Protein AF-0000000075578076 (afdb_homodimer)

Sequence (472 aa):
MSFITENDVKMCVFGDSIGKGVIQQNESGRYGLVKIDLPDLVGQTNIILDNFSKMGSTVAKGLAIVKRHANKIASYDNVFLEFGGNDCNYAWDEIAESPQVEHIPKTPAVIFEKIYTQIIEEIKTNGGKPIMLSLPPLVPERYFEWFSQNLNKENLLKWLGSVNAIYRWQEMYNLQVVLLAKKLSTPLIDIRSEFLKKRRYEDYIGEDGIHPNRLGYELIYQTITQVMMKQTLINFMSFITENDVKMCVFGDSIGKGVIQQNESGRYGLVKIDLPDLVGQTNIILDNFSKMGSTVAKGLAIVKRHANKIASYDNVFLEFGGNDCNYAWDEIAESPQVEHIPKTPAVIFEKIYTQIIEEIKTNGGKPIMLSLPPLVPERYFEWFSQNLNKENLLKWLGSVNAIYRWQEMYNLQVVLLAKKLSTPLIDIRSEFLKKRRYEDYIGEDGIHPNRLGYELIYQTITQVMMKQTLINF

Solvent-accessible surface area (backbone atoms only — not comparable to full-atom values): 25104 Å² total; per-residue (Å²): 131,82,73,80,76,80,71,65,47,33,31,33,33,44,21,12,34,68,61,54,28,38,24,61,37,81,90,74,72,42,78,46,67,64,88,72,64,57,37,71,73,59,71,42,87,48,69,44,74,49,76,68,28,35,76,74,28,28,46,70,58,45,36,54,52,50,60,73,43,38,90,53,36,48,73,26,71,34,34,35,37,36,65,43,79,47,18,57,35,62,62,59,69,57,34,28,73,41,40,87,55,92,80,66,40,72,36,47,69,72,56,42,54,51,43,46,50,50,39,53,48,52,39,45,74,42,59,24,44,62,32,38,40,44,51,71,75,57,37,32,67,40,27,50,58,54,75,36,72,90,48,49,55,67,32,39,40,64,55,42,70,39,61,60,44,56,41,46,45,48,47,40,49,33,50,50,50,53,51,47,26,42,74,68,71,38,53,68,48,71,44,28,52,64,44,53,70,37,83,61,42,64,78,26,37,25,80,55,12,64,40,38,25,74,63,27,48,51,51,45,52,51,48,51,43,55,52,51,51,50,48,59,57,57,79,96,131,82,73,79,76,82,72,63,46,33,32,33,35,45,21,11,35,68,61,56,28,39,23,62,36,81,90,75,71,42,76,47,69,64,86,71,64,57,38,70,72,58,71,44,85,50,70,45,74,50,76,68,26,35,75,74,26,29,47,68,56,45,36,54,53,49,61,74,44,40,89,53,36,49,75,28,72,33,34,37,37,34,66,41,80,48,19,58,33,62,62,60,70,58,34,29,73,42,39,88,54,91,80,66,39,73,35,47,67,72,57,42,53,53,42,45,50,48,38,54,48,54,38,45,73,40,57,24,42,61,32,37,40,42,52,71,74,55,37,34,66,41,27,51,56,54,76,34,74,91,49,49,56,67,33,39,41,65,56,41,70,39,62,61,45,55,40,45,45,48,48,41,49,32,49,49,50,54,51,46,26,43,74,67,70,37,54,69,48,71,42,27,54,63,43,53,70,38,84,60,42,66,78,26,37,26,79,55,12,64,39,37,24,73,64,27,48,51,51,45,51,50,49,51,42,56,53,51,50,50,48,59,55,57,78,95

Nearest PDB structures (foldseek):
  1yzf-assembly1_A  TM=7.815E-01  e=9.977E-11  Enterococcus faecalis V583
  8uoo-assembly1_A-2  TM=4.676E-01  e=6.495E-03  Rhodospirillum rubrum ATCC 11170
  8up7-assembly1_A-2  TM=4.559E-01  e=9.712E-03  Rhodospirillum rubrum ATCC 11170
  4qp0-assembly1_A  TM=3.393E-01  e=4.840E-01  Rhizomucor miehei
  5axh-assembly1_A  TM=3.275E-01  e=1.214E+00  Thermoanaerobacter pseudethanolicus ATCC 33223

pLDDT: mean 90.47, std 15.1, range [23.14, 98.94]

Secondary structure (DSSP, 8-state):
--------EEEEEEESHHHHTEEE-TTT--EEE----HHHHHT-S-EEEEE---TT--HHHHHHHHHHTGGGGGG-SEEEEE--TTTT---HHHHHH-TTS----SS-HHHHHHHHHHHHHHHHHTT--EEEEPPPP--HHHHHHHHTTTS-HHHHHHHHSSTHHHHHHHHHHHHHHHHHHHHTT--EE--HHHHHTSTTGGGGB-TTSSSB-HHHHHHHHHHHHHHHHHHHHH--/--------EEEEEEESHHHHTEEE-TTT--EEE----HHHHHT-S-EEEEE---TT--HHHHHHHHHHTGGGGGG-SEEEEE--TTTT---HHHHHH-TTS----SS-HHHHHHHHHHHHHHHHHTT--EEEEPPPP--HHHHHHHHTTTS-HHHHHHHHSSTHHHHHHHHHHHHHHHHHHHHTT--EE--HHHHHTSTTGGGGB-TTSSSB-HHHHHHHHHHHHHHHHHHHHH--

Organism: Acetobacterium woodii (strain ATCC 29683 / DSM 1030 / JCM 2381 / KCTC 1655 / WB1) (NCBI:txid931626)

Structure (mmCIF, N/CA/C/O backbone):
data_AF-0000000075578076-model_v1
#
loop_
_entity.id
_entity.type
_entity.pdbx_description
1 polymer 'SGNH hydrolase-type esterase domain-containing protein'
#
loop_
_atom_site.group_PDB
_atom_site.id
_atom_site.type_symbol
_atom_site.label_atom_id
_atom_site.label_alt_id
_atom_site.label_comp_id
_atom_site.label_asym_id
_atom_site.label_entity_id
_atom_site.label_seq_id
_atom_site.pdbx_PDB_ins_code
_atom_site.Cartn_x
_atom_site.Cartn_y
_atom_site.Cartn_z
_atom_site.occupancy
_atom_site.B_iso_or_equiv
_atom_site.auth_seq_id
_atom_site.auth_comp_id
_atom_site.auth_asym_id
_atom_site.auth_atom_id
_atom_site.pdbx_PDB_model_num
ATOM 1 N N . MET A 1 1 ? -38.812 29.375 -16.109 1 23.14 1 MET A N 1
ATOM 2 C CA . MET A 1 1 ? -37.625 28.625 -16.469 1 23.14 1 MET A CA 1
ATOM 3 C C . MET A 1 1 ? -36.656 28.516 -15.273 1 23.14 1 MET A C 1
ATOM 5 O O . MET A 1 1 ? -36.094 29.5 -14.844 1 23.14 1 MET A O 1
ATOM 9 N N . SER A 1 2 ? -37.031 27.844 -14.273 1 28.66 2 SER A N 1
ATOM 10 C CA . SER A 1 2 ? -36.531 27.859 -12.898 1 28.66 2 SER A CA 1
ATOM 11 C C . SER A 1 2 ? -35.031 27.562 -12.852 1 28.66 2 SER A C 1
ATOM 13 O O . SER A 1 2 ? -34.562 26.594 -13.445 1 28.66 2 SER A O 1
ATOM 15 N N . PHE A 1 3 ? -34.125 28.609 -12.812 1 30.05 3 PHE A N 1
ATOM 16 C CA . PHE A 1 3 ? -32.688 28.609 -12.688 1 30.05 3 PHE A CA 1
ATOM 17 C C . PHE A 1 3 ? -32.219 27.484 -11.766 1 30.05 3 PHE A C 1
ATOM 19 O O . PHE A 1 3 ? -32.875 27.188 -10.75 1 30.05 3 PHE A O 1
ATOM 26 N N . ILE A 1 4 ? -31.703 26.391 -12.289 1 35.66 4 ILE A N 1
ATOM 27 C CA . ILE A 1 4 ? -30.969 25.375 -11.531 1 35.66 4 ILE A CA 1
ATOM 28 C C . ILE A 1 4 ? -30.188 26.047 -10.398 1 35.66 4 ILE A C 1
ATOM 30 O O . ILE A 1 4 ? -29.344 26.906 -10.641 1 35.66 4 ILE A O 1
ATOM 34 N N . THR A 1 5 ? -30.672 26.547 -9.289 1 40.59 5 THR A N 1
ATOM 35 C CA . THR A 1 5 ? -30.062 27.109 -8.086 1 40.59 5 THR A CA 1
ATOM 36 C C . THR A 1 5 ? -28.766 26.375 -7.754 1 40.59 5 THR A C 1
ATOM 38 O O . THR A 1 5 ? -28.75 25.156 -7.617 1 40.59 5 THR A O 1
ATOM 41 N N . GLU A 1 6 ? -27.578 26.641 -8.359 1 49.88 6 GLU A N 1
ATOM 42 C CA . GLU A 1 6 ? -26.219 26.125 -8.305 1 49.88 6 GLU A CA 1
ATOM 43 C C . GLU A 1 6 ? -25.766 25.922 -6.867 1 49.88 6 GLU A C 1
ATOM 45 O O . GLU A 1 6 ? -25.453 26.875 -6.16 1 49.88 6 GLU A O 1
ATOM 50 N N . ASN A 1 7 ? -26.328 25.062 -6.051 1 59.41 7 ASN A N 1
ATOM 51 C CA . ASN A 1 7 ? -26.125 24.844 -4.625 1 59.41 7 ASN A CA 1
ATOM 52 C C . ASN A 1 7 ? -24.641 24.609 -4.312 1 59.41 7 ASN A C 1
ATOM 54 O O . ASN A 1 7 ? -23.938 23.938 -5.074 1 59.41 7 ASN A O 1
ATOM 58 N N . ASP A 1 8 ? -24.156 25.391 -3.312 1 77.44 8 ASP A N 1
ATOM 59 C CA . ASP A 1 8 ? -22.797 25.328 -2.795 1 77.44 8 ASP A CA 1
ATOM 60 C C . ASP A 1 8 ? -22.5 23.953 -2.209 1 77.44 8 ASP A C 1
ATOM 62 O O . ASP A 1 8 ? -23.359 23.344 -1.552 1 77.44 8 ASP A O 1
ATOM 66 N N . VAL A 1 9 ? -21.578 23.375 -2.729 1 83.19 9 VAL A N 1
ATOM 67 C CA . VAL A 1 9 ? -21.062 22.156 -2.092 1 83.19 9 VAL A CA 1
ATOM 68 C C . VAL A 1 9 ? -20.156 22.547 -0.929 1 83.19 9 VAL A C 1
ATOM 70 O O . VAL A 1 9 ? -19.156 23.25 -1.116 1 83.19 9 VAL A O 1
ATOM 73 N N . LYS A 1 10 ? -20.625 22.25 0.266 1 90.31 10 LYS A N 1
ATOM 74 C CA . LYS A 1 10 ? -19.844 22.531 1.467 1 90.31 10 LYS A CA 1
ATOM 75 C C . LYS A 1 10 ? -19.031 21.297 1.899 1 90.31 10 LYS A C 1
ATOM 77 O O . LYS A 1 10 ? -19.594 20.234 2.121 1 90.31 10 LYS A O 1
ATOM 82 N N . MET A 1 11 ? -17.781 21.5 1.99 1 92.62 11 MET A N 1
ATOM 83 C CA . MET A 1 11 ? -16.875 20.422 2.391 1 92.62 11 MET A CA 1
ATOM 84 C C . MET A 1 11 ? -15.969 20.875 3.527 1 92.62 11 MET A C 1
ATOM 86 O O . MET A 1 11 ? -15.797 22.062 3.752 1 92.62 11 MET A O 1
ATOM 90 N N . CYS A 1 12 ? -15.492 19.906 4.242 1 95.12 12 CYS A N 1
ATOM 91 C CA . CYS A 1 12 ? -14.438 20.203 5.211 1 95.12 12 CYS A CA 1
ATOM 92 C C . CYS A 1 12 ? -13.375 19.125 5.211 1 95.12 12 CYS A C 1
ATOM 94 O O . CYS A 1 12 ? -13.57 18.047 4.621 1 95.12 12 CYS A O 1
ATOM 96 N N . VAL A 1 13 ? -12.242 19.469 5.766 1 96.19 13 VAL A N 1
ATOM 97 C CA . VAL A 1 13 ? -11.141 18.5 5.84 1 96.19 13 VAL A CA 1
ATOM 98 C C . VAL A 1 13 ? -10.531 18.531 7.238 1 96.19 13 VAL A C 1
ATOM 100 O O . VAL A 1 13 ? -10.344 19.594 7.828 1 96.19 13 VAL A O 1
ATOM 103 N N . PHE A 1 14 ? -10.453 17.344 7.828 1 98.19 14 PHE A N 1
ATOM 104 C CA . PHE A 1 14 ? -9.633 17.109 9.008 1 98.19 14 PHE A CA 1
ATOM 105 C C . PHE A 1 14 ? -8.359 16.359 8.641 1 98.19 14 PHE A C 1
ATOM 107 O O . PHE A 1 14 ? -8.406 15.328 7.969 1 98.19 14 PHE A O 1
ATOM 114 N N . GLY A 1 15 ? -7.238 16.875 9.016 1 97.75 15 GLY A N 1
ATOM 115 C CA . GLY A 1 15 ? -5.973 16.25 8.656 1 97.75 15 GLY A CA 1
ATOM 116 C C . GLY A 1 15 ? -4.777 16.891 9.328 1 97.75 15 GLY A C 1
ATOM 117 O O . GLY A 1 15 ? -4.91 17.484 10.398 1 97.75 15 GLY A O 1
ATOM 118 N N . ASP A 1 16 ? -3.609 16.609 8.805 1 96.75 16 ASP A N 1
ATOM 119 C CA . ASP A 1 16 ? -2.365 17.172 9.328 1 96.75 16 ASP A CA 1
ATOM 120 C C . ASP A 1 16 ? -1.843 18.281 8.43 1 96.75 16 ASP A C 1
ATOM 122 O O . ASP A 1 16 ? -2.617 19.109 7.938 1 96.75 16 ASP A O 1
ATOM 126 N N . SER A 1 17 ? -0.582 18.406 8.312 1 95.31 17 SER A N 1
ATOM 127 C CA . SER A 1 17 ? 0.002 19.453 7.484 1 95.31 17 SER A CA 1
ATOM 128 C C . SER A 1 17 ? -0.373 19.281 6.02 1 95.31 17 SER A C 1
ATOM 130 O O . SER A 1 17 ? -0.534 20.25 5.289 1 95.31 17 SER A O 1
ATOM 132 N N . ILE A 1 18 ? -0.436 18.125 5.531 1 93.75 18 ILE A N 1
ATOM 133 C CA . ILE A 1 18 ? -0.783 17.875 4.137 1 93.75 18 ILE A CA 1
ATOM 134 C C . ILE A 1 18 ? -2.23 18.281 3.881 1 93.75 18 ILE A C 1
ATOM 136 O O . ILE A 1 18 ? -2.52 18.984 2.904 1 93.75 18 ILE A O 1
ATOM 140 N N . GLY A 1 19 ? -3.127 17.891 4.754 1 93.31 19 GLY A N 1
ATOM 141 C CA . GLY A 1 19 ? -4.504 18.344 4.648 1 93.31 19 GLY A CA 1
ATOM 142 C C . GLY A 1 19 ? -4.641 19.859 4.719 1 93.31 19 GLY A C 1
ATOM 143 O O . GLY A 1 19 ? -5.523 20.438 4.086 1 93.31 19 GLY A O 1
ATOM 144 N N . LYS A 1 20 ? -3.766 20.453 5.5 1 90.5 20 LYS A N 1
ATOM 145 C CA . LYS A 1 20 ? -3.768 21.906 5.668 1 90.5 20 LYS A CA 1
ATOM 146 C C . LYS A 1 20 ? -3.271 22.609 4.41 1 90.5 20 LYS A C 1
ATOM 148 O O . LYS A 1 20 ? -3.57 23.781 4.188 1 90.5 20 LYS A O 1
ATOM 153 N N . GLY A 1 21 ? -2.502 21.891 3.561 1 91.38 21 GLY A N 1
ATOM 154 C CA . GLY A 1 21 ? -1.94 22.469 2.352 1 91.38 21 GLY A CA 1
ATOM 1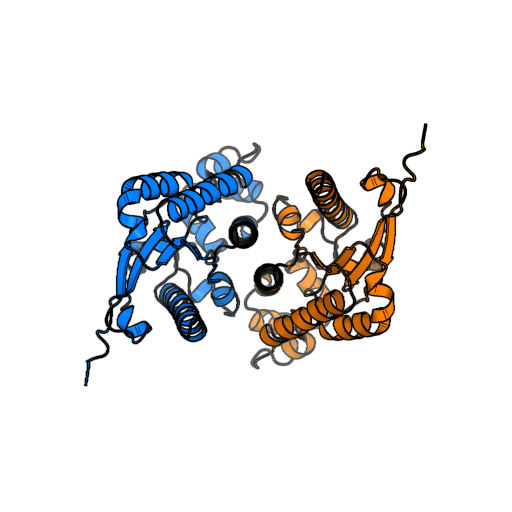55 C C . GLY A 1 21 ? -0.565 23.078 2.562 1 91.38 21 GLY A C 1
ATOM 156 O O . GLY A 1 21 ? -0.194 24.031 1.885 1 91.38 21 GLY A O 1
ATOM 157 N N . VAL A 1 22 ? 0.141 22.531 3.455 1 83.69 22 VAL A N 1
ATOM 158 C CA . VAL A 1 22 ? 1.461 23.047 3.785 1 83.69 22 VAL A CA 1
ATOM 159 C C . VAL A 1 22 ? 2.441 22.734 2.658 1 83.69 22 VAL A C 1
ATOM 161 O O . VAL A 1 22 ? 2.506 21.594 2.188 1 83.69 22 VAL A O 1
ATOM 164 N N . ILE A 1 23 ? 3.201 23.75 2.275 1 86.31 23 ILE A N 1
ATOM 165 C CA . ILE A 1 23 ? 4.211 23.625 1.23 1 86.31 23 ILE A CA 1
ATOM 166 C C . ILE A 1 23 ? 5.516 24.266 1.692 1 86.31 23 ILE A C 1
ATOM 168 O O . ILE A 1 23 ? 5.508 25.312 2.324 1 86.31 23 ILE A O 1
ATOM 172 N N . GLN A 1 24 ? 6.543 23.578 1.415 1 80.94 24 GLN A N 1
ATOM 173 C CA . GLN A 1 24 ? 7.852 24.156 1.708 1 80.94 24 GLN A CA 1
ATOM 174 C C . GLN A 1 24 ? 8.266 25.156 0.636 1 80.94 24 GLN A C 1
ATOM 176 O O . GLN A 1 24 ? 8.227 24.859 -0.557 1 80.94 24 GLN A O 1
ATOM 181 N N . GLN A 1 25 ? 8.547 26.359 1.112 1 74.06 25 GLN A N 1
ATOM 182 C CA . GLN A 1 25 ? 8.984 27.391 0.179 1 74.06 25 GLN A CA 1
ATOM 183 C C . GLN A 1 25 ? 10.492 27.312 -0.046 1 74.06 25 GLN A C 1
ATOM 185 O O . GLN A 1 25 ? 11.273 27.422 0.903 1 74.06 25 GLN A O 1
ATOM 190 N N . ASN A 1 26 ? 10.891 26.797 -1.259 1 64 26 ASN A N 1
ATOM 191 C CA . ASN A 1 26 ? 12.266 26.484 -1.633 1 64 26 ASN A CA 1
ATOM 192 C C . ASN A 1 26 ? 13.227 27.609 -1.25 1 64 26 ASN A C 1
ATOM 194 O O . ASN A 1 26 ? 14.32 27.344 -0.739 1 64 26 ASN A O 1
ATOM 198 N N . GLU A 1 27 ? 12.891 28.797 -1.521 1 60.25 27 GLU A N 1
ATOM 199 C CA . GLU A 1 27 ? 13.852 29.891 -1.381 1 60.25 27 GLU A CA 1
ATOM 200 C C . GLU A 1 27 ? 14.109 30.203 0.089 1 60.25 27 GLU A C 1
ATOM 202 O O . GLU A 1 27 ? 15.242 30.5 0.474 1 60.25 27 GLU A O 1
ATOM 207 N N . SER A 1 28 ? 13.102 30.094 0.897 1 59.56 28 SER A N 1
ATOM 208 C CA . SER A 1 28 ? 13.258 30.531 2.277 1 59.56 28 SER A CA 1
ATOM 209 C C . SER A 1 28 ? 13.312 29.359 3.24 1 59.56 28 SER A C 1
ATOM 211 O O . SER A 1 28 ? 13.727 29.5 4.395 1 59.56 28 SER A O 1
ATOM 213 N N . GLY A 1 29 ? 13.039 28.172 2.74 1 65.62 29 GLY A N 1
ATOM 214 C CA . GLY A 1 29 ? 12.938 27 3.602 1 65.62 29 GLY A CA 1
ATOM 215 C C . GLY A 1 29 ? 11.758 27.062 4.551 1 65.62 29 GLY A C 1
ATOM 216 O O . GLY A 1 29 ? 11.586 26.172 5.387 1 65.62 29 GLY A O 1
ATOM 217 N N . ARG A 1 30 ? 11.031 28.156 4.43 1 73.06 30 ARG A N 1
ATOM 218 C CA . ARG A 1 30 ? 9.883 28.359 5.305 1 73.06 30 ARG A CA 1
ATOM 219 C C . ARG A 1 30 ? 8.648 27.656 4.762 1 73.06 30 ARG A C 1
ATOM 221 O O . ARG A 1 30 ? 8.586 27.328 3.574 1 73.06 30 ARG A O 1
ATOM 228 N N . TYR A 1 31 ? 7.816 27.281 5.684 1 81.25 31 TYR A N 1
ATOM 229 C CA . TYR A 1 31 ? 6.574 26.625 5.301 1 81.25 31 TYR A CA 1
ATOM 230 C C . TYR A 1 31 ? 5.469 27.641 5.043 1 81.25 31 TYR A C 1
ATOM 232 O O . TYR A 1 31 ? 5.387 28.656 5.727 1 81.25 31 TYR A O 1
ATOM 240 N N . GLY A 1 32 ? 4.719 27.516 3.902 1 82.75 32 GLY A N 1
ATOM 241 C CA . GLY A 1 32 ? 3.52 28.266 3.562 1 82.75 32 GLY A CA 1
ATOM 242 C C . GLY A 1 32 ? 2.346 27.375 3.197 1 82.75 32 GLY A C 1
ATOM 243 O O . GLY A 1 32 ? 2.357 26.172 3.48 1 82.75 32 GLY A O 1
ATOM 244 N N . LEU A 1 33 ? 1.264 27.984 2.785 1 81.75 33 LEU A N 1
ATOM 245 C CA . LEU A 1 33 ? 0.09 27.25 2.336 1 81.75 33 LEU A CA 1
ATOM 246 C C . LEU A 1 33 ? -0.057 27.328 0.82 1 81.75 33 LEU A C 1
ATOM 248 O O . LEU A 1 33 ? 0.203 28.375 0.221 1 81.75 33 LEU A O 1
ATOM 252 N N . VAL A 1 34 ? -0.478 26.141 0.273 1 80.5 34 VAL A N 1
ATOM 253 C CA . VAL A 1 34 ? -0.694 26.094 -1.17 1 80.5 34 VAL A CA 1
ATOM 254 C C . VAL A 1 34 ? -1.979 26.844 -1.524 1 80.5 34 VAL A C 1
ATOM 256 O O . VAL A 1 34 ? -2.982 26.734 -0.816 1 80.5 34 VAL A O 1
ATOM 259 N N . LYS A 1 35 ? -1.9 27.781 -2.414 1 76.62 35 LYS A N 1
ATOM 260 C CA . LYS A 1 35 ? -3.084 28.453 -2.941 1 76.62 35 LYS A CA 1
ATOM 261 C C . LYS A 1 35 ? -3.518 27.844 -4.27 1 76.62 35 LYS A C 1
ATOM 263 O O . LYS A 1 35 ? -2.873 28.062 -5.301 1 76.62 35 LYS A O 1
ATOM 268 N N . ILE A 1 36 ? -4.387 26.875 -4.129 1 70.75 36 ILE A N 1
ATOM 269 C CA . ILE A 1 36 ? -4.918 26.281 -5.348 1 70.75 36 ILE A CA 1
ATOM 270 C C . ILE A 1 36 ? -6.383 26.672 -5.52 1 70.75 36 ILE A C 1
ATOM 272 O O . ILE A 1 36 ? -7.16 26.625 -4.562 1 70.75 36 ILE A O 1
ATOM 276 N N . ASP A 1 37 ? -6.691 27.25 -6.668 1 69.12 37 ASP A N 1
ATOM 277 C CA . ASP A 1 37 ? -8.07 27.594 -6.992 1 69.12 37 ASP A CA 1
ATOM 278 C C . ASP A 1 37 ? -8.898 26.359 -7.297 1 69.12 37 ASP A C 1
ATOM 280 O O . ASP A 1 37 ? -8.945 25.891 -8.445 1 69.12 37 ASP A O 1
ATOM 284 N N . LEU A 1 38 ? -9.508 25.828 -6.254 1 69.94 38 LEU A N 1
ATOM 285 C CA . LEU A 1 38 ? -10.289 24.609 -6.383 1 69.94 38 LEU A CA 1
ATOM 286 C C . LEU A 1 38 ? -11.43 24.797 -7.379 1 69.94 38 LEU A C 1
ATOM 288 O O . LEU A 1 38 ? -11.664 23.922 -8.227 1 69.94 38 LEU A O 1
ATOM 292 N N . PRO A 1 39 ? -12.102 25.891 -7.285 1 65.12 39 PRO A N 1
ATOM 293 C CA . PRO A 1 39 ? -13.172 26.094 -8.266 1 65.12 39 PRO A CA 1
ATOM 294 C C . PRO A 1 39 ? -12.672 26.016 -9.703 1 65.12 39 PRO A C 1
ATOM 296 O O . PRO A 1 39 ? -13.352 25.453 -10.57 1 65.12 39 PRO A O 1
ATOM 299 N N . ASP A 1 40 ? -11.523 26.562 -9.914 1 66.81 40 ASP A N 1
ATOM 300 C CA . ASP A 1 40 ? -10.961 26.531 -11.266 1 66.81 40 ASP A CA 1
ATOM 301 C C . ASP A 1 40 ? -10.594 25.109 -11.664 1 66.81 40 ASP A C 1
ATOM 303 O O . ASP A 1 40 ? -10.797 24.703 -12.812 1 66.81 40 ASP A O 1
ATOM 307 N N . LEU A 1 41 ? -10.133 24.469 -10.664 1 64.75 41 LEU A N 1
ATOM 308 C CA . LEU A 1 41 ? -9.68 23.109 -10.938 1 64.75 41 LEU A CA 1
ATOM 309 C C . LEU A 1 41 ? -10.867 22.188 -11.227 1 64.75 41 LEU A C 1
ATOM 311 O O . LEU A 1 41 ? -10.766 21.297 -12.062 1 64.75 41 LEU A O 1
ATOM 315 N N . VAL A 1 42 ? -11.953 22.469 -10.57 1 64.06 42 VAL A N 1
ATOM 316 C CA . VAL A 1 42 ? -13.086 21.547 -10.672 1 64.06 42 VAL A CA 1
ATOM 317 C C . VAL A 1 42 ? -14.109 22.094 -11.664 1 64.06 42 VAL A C 1
ATOM 319 O O . VAL A 1 42 ? -14.969 21.359 -12.148 1 64.06 42 VAL A O 1
ATOM 322 N N . GLY A 1 43 ? -13.836 23.203 -12.164 1 60.12 43 GLY A N 1
ATOM 323 C CA . GLY A 1 43 ? -14.789 23.844 -13.055 1 60.12 43 GLY A CA 1
ATOM 324 C C . GLY A 1 43 ? -16.109 24.156 -12.391 1 60.12 43 GLY A C 1
ATOM 325 O O . GLY A 1 43 ? -17.156 24.203 -13.047 1 60.12 43 GLY A O 1
ATOM 326 N N . GLN A 1 44 ? -16.219 23.828 -11.164 1 60.16 44 GLN A N 1
ATOM 327 C CA . GLN A 1 44 ? -17.453 24.172 -10.461 1 60.16 44 GLN A CA 1
ATOM 328 C C . GLN A 1 44 ? -17.25 25.359 -9.531 1 60.16 44 GLN A C 1
ATOM 330 O O . GLN A 1 44 ? -16.234 25.438 -8.836 1 60.16 44 GLN A O 1
ATOM 335 N N . THR A 1 45 ? -18.094 26.406 -9.688 1 59.41 45 THR A N 1
ATOM 336 C CA . THR A 1 45 ? -17.953 27.766 -9.18 1 59.41 45 THR A CA 1
ATOM 337 C C . THR A 1 45 ? -18.266 27.828 -7.691 1 59.41 45 THR A C 1
ATOM 339 O O . THR A 1 45 ? -17.719 28.656 -6.965 1 59.41 45 THR A O 1
ATOM 342 N N . ASN A 1 46 ? -19.062 26.828 -7.012 1 74.38 46 ASN A N 1
ATOM 343 C CA . ASN A 1 46 ? -19.5 27.203 -5.668 1 74.38 46 ASN A CA 1
ATOM 344 C C . ASN A 1 46 ? -19.078 26.172 -4.633 1 74.38 46 ASN A C 1
ATOM 346 O O . ASN A 1 46 ? -19.922 25.516 -4.027 1 74.38 46 ASN A O 1
ATOM 350 N N . ILE A 1 47 ? -17.719 25.938 -4.395 1 78.75 47 ILE A N 1
ATOM 351 C CA . ILE A 1 47 ? -17.203 25.016 -3.387 1 78.75 47 ILE A CA 1
ATOM 352 C C . ILE A 1 47 ? -16.703 25.812 -2.184 1 78.75 47 ILE A C 1
ATOM 354 O O . ILE A 1 47 ? -15.906 26.75 -2.336 1 78.75 47 ILE A O 1
ATOM 358 N N . ILE A 1 48 ? -17.297 25.531 -1.029 1 84.06 48 ILE A N 1
ATOM 359 C CA . ILE A 1 48 ? -16.797 26.047 0.24 1 84.06 48 ILE A CA 1
ATOM 360 C C . ILE A 1 48 ? -16.047 24.969 0.996 1 84.06 48 ILE A C 1
ATOM 362 O O . ILE A 1 48 ? -16.578 23.875 1.219 1 84.06 48 ILE A O 1
ATOM 366 N N . LEU A 1 49 ? -14.82 25.25 1.301 1 88.69 49 LEU A N 1
ATOM 367 C CA . LEU A 1 49 ? -14 24.297 2.031 1 88.69 49 LEU A CA 1
ATOM 368 C C . LEU A 1 49 ? -13.562 24.859 3.373 1 88.69 49 LEU A C 1
ATOM 370 O O . LEU A 1 49 ? -12.82 25.844 3.418 1 88.69 49 LEU A O 1
ATOM 374 N N . ASP A 1 50 ? -14.102 24.328 4.445 1 93.25 50 ASP A N 1
ATOM 375 C CA . ASP A 1 50 ? -13.547 24.609 5.77 1 93.25 50 ASP A CA 1
ATOM 376 C C . ASP A 1 50 ? -12.391 23.672 6.094 1 93.25 50 ASP A C 1
ATOM 378 O O . ASP A 1 50 ? -12.555 22.438 6.059 1 93.25 50 ASP A O 1
ATOM 382 N N . ASN A 1 51 ? -11.281 24.203 6.355 1 95.38 51 ASN A N 1
ATOM 383 C CA . ASN A 1 51 ? -10.094 23.406 6.637 1 95.38 51 ASN A CA 1
ATOM 384 C C . ASN A 1 51 ? -9.773 23.391 8.125 1 95.38 51 ASN A C 1
ATOM 386 O O . ASN A 1 51 ? -9.32 24.391 8.68 1 95.38 51 ASN A O 1
ATOM 390 N N . PHE A 1 52 ? -9.93 22.219 8.789 1 97.19 52 PHE A N 1
ATOM 391 C CA . PHE A 1 52 ? -9.703 22.078 10.227 1 97.19 52 PHE A CA 1
ATOM 392 C C . PHE A 1 52 ? -8.414 21.312 10.492 1 97.19 52 PHE A C 1
ATOM 394 O O . PHE A 1 52 ? -8.172 20.859 11.617 1 97.19 52 PHE A O 1
ATOM 401 N N . SER A 1 53 ? -7.625 21.109 9.414 1 96.62 53 SER A N 1
ATOM 402 C CA . SER A 1 53 ? -6.355 20.391 9.547 1 96.62 53 SER A CA 1
ATOM 403 C C . SER A 1 53 ? -5.379 21.172 10.422 1 96.62 53 SER A C 1
ATOM 405 O O . SER A 1 53 ? -5.414 22.406 10.445 1 96.62 53 SER A O 1
ATOM 407 N N . LYS A 1 54 ? -4.543 20.438 11.086 1 95.38 54 LYS A N 1
ATOM 408 C CA . LYS A 1 54 ? -3.527 21.047 11.945 1 95.38 54 LYS A CA 1
ATOM 409 C C . LYS A 1 54 ? -2.154 20.438 11.688 1 95.38 54 LYS A C 1
ATOM 411 O O . LYS A 1 54 ? -2.033 19.219 11.516 1 95.38 54 LYS A O 1
ATOM 416 N N . MET A 1 55 ? -1.169 21.297 11.672 1 92.81 55 MET A N 1
ATOM 417 C CA . MET A 1 55 ? 0.212 20.844 11.508 1 92.81 55 MET A CA 1
ATOM 418 C C . MET A 1 55 ? 0.58 19.812 12.562 1 92.81 55 MET A C 1
ATOM 420 O O . MET A 1 55 ? 0.288 20 13.75 1 92.81 55 MET A O 1
ATOM 424 N N . GLY A 1 56 ? 1.139 18.688 12.125 1 94.62 56 GLY A N 1
ATOM 425 C CA . GLY A 1 56 ? 1.662 17.688 13.047 1 94.62 56 GLY A CA 1
ATOM 426 C C . GLY A 1 56 ? 0.587 16.781 13.625 1 94.62 56 GLY A C 1
ATOM 427 O O . GLY A 1 56 ? 0.878 15.906 14.438 1 94.62 56 GLY A O 1
ATOM 428 N N . SER A 1 57 ? -0.612 16.891 13.195 1 97.25 57 SER A N 1
ATOM 429 C CA . SER A 1 57 ? -1.738 16.188 13.797 1 97.25 57 SER A CA 1
ATOM 430 C C . SER A 1 57 ? -1.616 14.68 13.586 1 97.25 57 SER A C 1
ATOM 432 O O . SER A 1 57 ? -1.328 14.227 12.477 1 97.25 57 SER A O 1
ATOM 434 N N . THR A 1 58 ? -1.727 13.93 14.703 1 98.5 58 THR A N 1
ATOM 435 C CA . THR A 1 58 ? -2.006 12.492 14.664 1 98.5 58 THR A CA 1
ATOM 436 C C . THR A 1 58 ? -3.508 12.234 14.734 1 98.5 58 THR A C 1
ATOM 438 O O . THR A 1 58 ? -4.301 13.172 14.852 1 98.5 58 THR A O 1
ATOM 441 N N . VAL A 1 59 ? -3.896 11.023 14.641 1 98.75 59 VAL A N 1
ATOM 442 C CA . VAL A 1 59 ? -5.309 10.664 14.719 1 98.75 59 VAL A CA 1
ATOM 443 C C . VAL A 1 59 ? -5.867 11.055 16.078 1 98.75 59 VAL A C 1
ATOM 445 O O . VAL A 1 59 ? -7.039 11.422 16.203 1 98.75 59 VAL A O 1
ATOM 448 N N . ALA A 1 60 ? -5.031 10.984 17.156 1 98.69 60 ALA A N 1
ATOM 449 C CA . ALA A 1 60 ? -5.496 11.375 18.484 1 98.69 60 ALA A CA 1
ATOM 450 C C . ALA A 1 60 ? -5.902 12.852 18.5 1 98.69 60 ALA A C 1
ATOM 452 O O . ALA A 1 60 ? -6.988 13.195 18.984 1 98.69 60 ALA A O 1
ATOM 453 N N . LYS A 1 61 ? -5.043 13.703 18.047 1 98.38 61 LYS A N 1
ATOM 454 C CA . LYS A 1 61 ? -5.371 15.117 17.938 1 98.38 61 LYS A CA 1
ATOM 455 C C . LYS A 1 61 ? -6.543 15.344 16.984 1 98.38 61 LYS A C 1
ATOM 457 O O . LYS A 1 61 ? -7.41 16.172 17.25 1 98.38 61 LYS A O 1
ATOM 462 N N . GLY A 1 62 ? -6.574 14.609 15.867 1 98.5 62 GLY A N 1
ATOM 463 C CA . GLY A 1 62 ? -7.684 14.672 14.922 1 98.5 62 GLY A CA 1
ATOM 464 C C . GLY A 1 62 ? -9.023 14.383 15.57 1 98.5 62 GLY A C 1
ATOM 465 O O . GLY A 1 62 ? -10.008 15.078 15.305 1 98.5 62 GLY A O 1
ATOM 466 N N . LEU A 1 63 ? -9.062 13.359 16.391 1 98.75 63 LEU A N 1
ATOM 467 C CA . LEU A 1 63 ? -10.305 13 17.078 1 98.75 63 LEU A CA 1
ATOM 468 C C . LEU A 1 63 ? -10.789 14.148 17.953 1 98.75 63 LEU A C 1
ATOM 470 O O . LEU A 1 63 ? -11.984 14.469 17.938 1 98.75 63 LEU A O 1
ATOM 474 N N . ALA A 1 64 ? -9.859 14.75 18.672 1 98.69 64 ALA A N 1
ATOM 475 C CA . ALA A 1 64 ? -10.211 15.883 19.531 1 98.69 64 ALA A CA 1
ATOM 476 C C . ALA A 1 64 ? -10.789 17.031 18.703 1 98.69 64 ALA A C 1
ATOM 478 O O . ALA A 1 64 ? -11.766 17.656 19.109 1 98.69 64 ALA A O 1
ATOM 479 N N . ILE A 1 65 ? -10.219 17.312 17.578 1 98.69 65 ILE A N 1
ATOM 480 C CA . ILE A 1 65 ? -10.664 18.406 16.719 1 98.69 65 ILE A CA 1
ATOM 481 C C . ILE A 1 65 ? -12.039 18.078 16.141 1 98.69 65 ILE A C 1
ATOM 483 O O . ILE A 1 65 ? -12.914 18.938 16.078 1 98.69 65 ILE A O 1
ATOM 487 N N . VAL A 1 66 ? -12.258 16.828 15.727 1 98.69 66 VAL A N 1
ATOM 488 C CA . VAL A 1 66 ? -13.555 16.391 15.203 1 98.69 66 VAL A CA 1
ATOM 489 C C . VAL A 1 66 ? -14.633 16.594 16.266 1 98.69 66 VAL A C 1
ATOM 491 O O . VAL A 1 66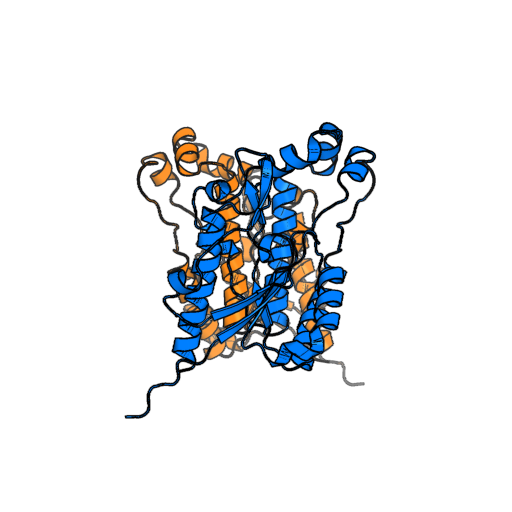 ? -15.703 17.125 15.977 1 98.69 66 VAL A O 1
ATOM 494 N N . LYS A 1 67 ? -14.289 16.219 17.469 1 98.69 67 LYS A N 1
ATOM 495 C CA . LYS A 1 67 ? -15.242 16.359 18.562 1 98.69 67 LYS A CA 1
ATOM 496 C C . LYS A 1 67 ? -15.562 17.828 18.828 1 98.69 67 LYS A C 1
ATOM 498 O O . LYS A 1 67 ? -16.719 18.172 19.094 1 98.69 67 LYS A O 1
ATOM 503 N N . ARG A 1 68 ? -14.578 18.641 18.734 1 98.44 68 ARG A N 1
ATOM 504 C CA . ARG A 1 68 ? -14.758 20.078 18.953 1 98.44 68 ARG A CA 1
ATOM 505 C C . ARG A 1 68 ? -15.68 20.672 17.906 1 98.44 68 ARG A C 1
ATOM 507 O O . ARG A 1 68 ? -16.406 21.625 18.188 1 98.44 68 ARG A O 1
ATOM 514 N N . HIS A 1 69 ? -15.703 20.094 16.734 1 98.25 69 HIS A N 1
ATOM 515 C CA . HIS A 1 69 ? -16.5 20.641 15.633 1 98.25 69 HIS A CA 1
ATOM 516 C C . HIS A 1 69 ? -17.703 19.766 15.328 1 98.25 69 HIS A C 1
ATOM 518 O O . HIS A 1 69 ? -18.25 19.812 14.227 1 98.25 69 HIS A O 1
ATOM 524 N N . ALA A 1 70 ? -18.078 18.938 16.25 1 97.44 70 ALA A N 1
ATOM 525 C CA . ALA A 1 70 ? -19.109 17.938 16.062 1 97.44 70 ALA A CA 1
ATOM 526 C C . ALA A 1 70 ? -20.422 18.562 15.57 1 97.44 70 ALA A C 1
ATOM 528 O O . ALA A 1 70 ? -21.094 18.016 14.695 1 97.44 70 ALA A O 1
ATOM 529 N N . ASN A 1 71 ? -20.75 19.703 16.031 1 96.81 71 ASN A N 1
ATOM 530 C CA . ASN A 1 71 ? -22.016 20.359 15.758 1 96.81 71 ASN A CA 1
ATOM 531 C C . ASN A 1 71 ? -22.078 20.859 14.312 1 96.81 71 ASN A C 1
ATOM 533 O O . ASN A 1 71 ? -23.172 21.156 13.805 1 96.81 71 ASN A O 1
ATOM 537 N N . LYS A 1 72 ? -20.969 20.953 13.68 1 97.31 72 LYS A N 1
ATOM 538 C CA . LYS A 1 72 ? -20.922 21.484 12.32 1 97.31 72 LYS A CA 1
ATOM 539 C C . LYS A 1 72 ? -20.891 20.359 11.297 1 97.31 72 LYS A C 1
ATOM 541 O O . LYS A 1 72 ? -21.125 20.594 10.109 1 97.31 72 LYS A O 1
ATOM 546 N N . ILE A 1 73 ? -20.656 19.203 11.672 1 97.62 73 ILE A N 1
ATOM 547 C CA . ILE A 1 73 ? -20.312 18.094 10.789 1 97.62 73 ILE A CA 1
ATOM 548 C C . ILE A 1 73 ? -21.484 17.828 9.828 1 97.62 73 ILE A C 1
ATOM 550 O O . ILE A 1 73 ? -21.266 17.594 8.641 1 97.62 73 ILE A O 1
ATOM 554 N N . ALA A 1 74 ? -22.688 17.938 10.32 1 97.38 74 ALA A N 1
ATOM 555 C CA . ALA A 1 74 ? -23.859 17.609 9.523 1 97.38 74 ALA A CA 1
ATOM 556 C C . ALA A 1 74 ? -24.062 18.625 8.398 1 97.38 74 ALA A C 1
ATOM 558 O O . ALA A 1 74 ? -24.797 18.344 7.441 1 97.38 74 ALA A O 1
ATOM 559 N N . SER A 1 75 ? -23.5 19.75 8.531 1 96.38 75 SER A N 1
ATOM 560 C CA . SER A 1 75 ? -23.703 20.812 7.547 1 96.38 75 SER A CA 1
ATOM 561 C C . SER A 1 75 ? -22.828 20.594 6.312 1 96.38 75 SER A C 1
ATOM 563 O O . SER A 1 75 ? -23 21.281 5.301 1 96.38 75 SER A O 1
ATOM 565 N N . TYR A 1 76 ? -21.859 19.656 6.34 1 95.56 76 TYR A N 1
ATOM 566 C CA . TYR A 1 76 ? -20.953 19.438 5.223 1 95.56 76 TYR A CA 1
ATOM 567 C C . TYR A 1 76 ? -21.453 18.297 4.34 1 95.56 76 TYR A C 1
ATOM 569 O O . TYR A 1 76 ? -21.953 17.281 4.836 1 95.56 76 TYR A O 1
ATOM 577 N N . ASP A 1 77 ? -21.328 18.484 3.051 1 92.5 77 ASP A N 1
ATOM 578 C CA . ASP A 1 77 ? -21.656 17.422 2.096 1 92.5 77 ASP A CA 1
ATOM 579 C C . ASP A 1 77 ? -20.625 16.297 2.133 1 92.5 77 ASP A C 1
ATOM 581 O O . ASP A 1 77 ? -20.953 15.141 1.884 1 92.5 77 ASP A O 1
ATOM 585 N N . ASN A 1 78 ? -19.375 16.688 2.377 1 93.56 78 ASN A N 1
ATOM 586 C CA . ASN A 1 78 ? -18.266 15.742 2.477 1 93.56 78 ASN A CA 1
ATOM 587 C C . ASN A 1 78 ? -17.297 16.141 3.58 1 93.56 78 ASN A C 1
ATOM 589 O O . ASN A 1 78 ? -17 17.328 3.756 1 93.56 78 ASN A O 1
ATOM 593 N N . VAL A 1 79 ? -16.906 15.18 4.297 1 97.31 79 VAL A N 1
ATOM 594 C CA . VAL A 1 79 ? -15.906 15.359 5.34 1 97.31 79 VAL A CA 1
ATOM 595 C C . VAL A 1 79 ? -14.656 14.555 5 1 97.31 79 VAL A C 1
ATOM 597 O O . VAL A 1 79 ? -14.633 13.328 5.164 1 97.31 79 VAL A O 1
ATOM 600 N N . PHE A 1 80 ? -13.602 15.211 4.547 1 97.19 80 PHE A N 1
ATOM 601 C CA . PHE A 1 80 ? -12.367 14.555 4.137 1 97.19 80 PHE A CA 1
ATOM 602 C C . PHE A 1 80 ? -11.461 14.305 5.336 1 97.19 80 PHE A C 1
ATOM 604 O O . PHE A 1 80 ? -11.367 15.148 6.23 1 97.19 80 PHE A O 1
ATOM 611 N N . LEU A 1 81 ? -10.828 13.141 5.336 1 98.56 81 LEU A N 1
ATOM 612 C CA . LEU A 1 81 ? -9.914 12.766 6.406 1 98.56 81 LEU A CA 1
ATOM 613 C C . LEU A 1 81 ? -8.531 12.422 5.848 1 98.56 81 LEU A C 1
ATOM 615 O O . LEU A 1 81 ? -8.414 11.57 4.961 1 98.56 81 LEU A O 1
ATOM 619 N N . GLU A 1 82 ? -7.551 13.047 6.277 1 97.75 82 GLU A N 1
ATOM 620 C CA . GLU A 1 82 ? -6.164 12.82 5.875 1 97.75 82 GLU A CA 1
ATOM 621 C C . GLU A 1 82 ? -5.254 12.695 7.094 1 97.75 82 GLU A C 1
ATOM 623 O O . GLU A 1 82 ? -4.742 13.695 7.598 1 97.75 82 GLU A O 1
ATOM 628 N N . PHE A 1 83 ? -5.105 11.469 7.637 1 98.31 83 PHE A N 1
ATOM 629 C CA . PHE A 1 83 ? -4.246 11.195 8.781 1 98.31 83 PHE A CA 1
ATOM 630 C C . PHE A 1 83 ? -3.354 9.992 8.523 1 98.31 83 PHE A C 1
ATOM 632 O O . PHE A 1 83 ? -3.672 9.148 7.684 1 98.31 83 PHE A O 1
ATOM 639 N N . GLY A 1 84 ? -2.285 9.93 9.305 1 98.06 84 GLY A N 1
ATOM 640 C CA . GLY A 1 84 ? -1.418 8.758 9.25 1 98.06 84 GLY A CA 1
ATOM 641 C C . GLY A 1 84 ? 0.055 9.117 9.164 1 98.06 84 GLY A C 1
ATOM 642 O O . GLY A 1 84 ? 0.897 8.422 9.742 1 98.06 84 GLY A O 1
ATOM 643 N N . GLY A 1 85 ? 0.371 10.164 8.367 1 97.12 85 GLY A N 1
ATOM 644 C CA . GLY A 1 85 ? 1.757 10.547 8.148 1 97.12 85 GLY A CA 1
ATOM 645 C C . GLY A 1 85 ? 2.512 10.828 9.43 1 97.12 85 GLY A C 1
ATOM 646 O O . GLY A 1 85 ? 3.67 10.438 9.578 1 97.12 85 GLY A O 1
ATOM 647 N N . ASN A 1 86 ? 1.919 11.508 10.336 1 97.75 86 ASN A N 1
ATOM 648 C CA . ASN A 1 86 ? 2.553 11.812 11.617 1 97.75 86 ASN A CA 1
ATOM 649 C C . ASN A 1 86 ? 2.418 10.648 12.594 1 97.75 86 ASN A C 1
ATOM 651 O O . ASN A 1 86 ? 3.24 10.5 13.5 1 97.75 86 ASN A O 1
ATOM 655 N N . ASP A 1 87 ? 1.413 9.859 12.461 1 98.75 87 ASP A N 1
ATOM 656 C CA . ASP A 1 87 ? 1.165 8.719 13.328 1 98.75 87 ASP A CA 1
ATOM 657 C C . ASP A 1 87 ? 2.275 7.676 13.195 1 98.75 87 ASP A C 1
ATOM 659 O O . ASP A 1 87 ? 2.684 7.066 14.188 1 98.75 87 ASP A O 1
ATOM 663 N N . CYS A 1 88 ? 2.768 7.508 11.984 1 97.94 88 CYS A N 1
ATOM 664 C CA . CYS A 1 88 ? 3.752 6.457 11.742 1 97.94 88 CYS A CA 1
ATOM 665 C C . CYS A 1 88 ? 5.148 6.918 12.133 1 97.94 88 CYS A C 1
ATOM 667 O O . CYS A 1 88 ? 6.094 6.129 12.133 1 97.94 88 CYS A O 1
ATOM 669 N N . ASN A 1 89 ? 5.305 8.195 12.477 1 97.44 89 ASN A N 1
ATOM 670 C CA . ASN A 1 89 ? 6.613 8.773 12.773 1 97.44 89 ASN A CA 1
ATOM 671 C C . ASN A 1 89 ? 7.188 8.211 14.07 1 97.44 89 ASN A C 1
ATOM 673 O O . ASN A 1 89 ? 6.441 7.77 14.945 1 97.44 89 ASN A O 1
ATOM 677 N N . TYR A 1 90 ? 8.523 8.25 14.172 1 97.31 90 TYR A N 1
ATOM 678 C CA . TYR A 1 90 ? 9.25 7.832 15.367 1 97.31 90 TYR A CA 1
ATOM 679 C C . TYR A 1 90 ? 9.898 9.023 16.062 1 97.31 90 TYR A C 1
ATOM 681 O O . TYR A 1 90 ? 10 10.109 15.477 1 97.31 90 TYR A O 1
ATOM 689 N N . ALA A 1 91 ? 10.234 8.812 17.312 1 97.38 91 ALA A N 1
ATOM 690 C CA . ALA A 1 91 ? 11.078 9.766 18.016 1 97.38 91 ALA A CA 1
ATOM 691 C C . ALA A 1 91 ? 12.539 9.625 17.609 1 97.38 91 ALA A C 1
ATOM 693 O O . ALA A 1 91 ? 13.305 8.914 18.266 1 97.38 91 ALA A O 1
ATOM 694 N N . TRP A 1 92 ? 12.953 10.367 16.609 1 97.75 92 TRP A N 1
ATOM 695 C CA . TRP A 1 92 ? 14.234 10.156 15.953 1 97.75 92 TRP A CA 1
ATOM 696 C C . TRP A 1 92 ? 15.391 10.516 16.875 1 97.75 92 TRP A C 1
ATOM 698 O O . TRP A 1 92 ? 16.453 9.898 16.812 1 97.75 92 TRP A O 1
ATOM 708 N N . ASP A 1 93 ? 15.188 11.516 17.656 1 97.62 93 ASP A N 1
ATOM 709 C CA . ASP A 1 93 ? 16.219 11.898 18.594 1 97.62 93 ASP A CA 1
ATOM 710 C C . ASP A 1 93 ? 16.5 10.766 19.594 1 97.62 93 ASP A C 1
ATOM 712 O O . ASP A 1 93 ? 17.672 10.469 19.875 1 97.62 93 ASP A O 1
ATOM 716 N N . GLU A 1 94 ? 15.477 10.148 20.047 1 98 94 GLU A N 1
ATOM 717 C CA . GLU A 1 94 ? 15.633 9.023 20.969 1 98 94 GLU A CA 1
ATOM 718 C C . GLU A 1 94 ? 16.328 7.848 20.281 1 98 94 GLU A C 1
ATOM 720 O O . GLU A 1 94 ? 17.172 7.184 20.891 1 98 94 GLU A O 1
ATOM 725 N N . ILE A 1 95 ? 16 7.617 19.062 1 97.88 95 ILE A N 1
ATOM 726 C CA . ILE A 1 95 ? 16.609 6.527 18.312 1 97.88 95 ILE A CA 1
ATOM 727 C C . ILE A 1 95 ? 18.094 6.82 18.094 1 97.88 95 ILE A C 1
ATOM 729 O O . ILE A 1 95 ? 18.938 5.934 18.266 1 97.88 95 ILE A O 1
ATOM 733 N N . ALA A 1 96 ? 18.391 8.039 17.75 1 98.19 96 ALA A N 1
ATOM 734 C CA . ALA A 1 96 ? 19.781 8.438 17.547 1 98.19 96 ALA A CA 1
ATOM 735 C C . ALA A 1 96 ? 20.609 8.234 18.812 1 98.19 96 ALA A C 1
ATOM 737 O O . ALA A 1 96 ? 21.781 7.898 18.734 1 98.19 96 ALA A O 1
ATOM 738 N N . GLU A 1 97 ? 19.969 8.414 19.922 1 98.06 97 GLU A N 1
ATOM 739 C CA . GLU A 1 97 ? 20.641 8.297 21.203 1 98.06 97 GLU A CA 1
ATOM 740 C C . GLU A 1 97 ? 20.781 6.836 21.625 1 98.06 97 GLU A C 1
ATOM 742 O O . GLU A 1 97 ? 21.781 6.441 22.219 1 98.06 97 GLU A O 1
ATOM 747 N N . SER A 1 98 ? 19.734 6.062 21.359 1 97.88 98 SER A N 1
ATOM 748 C CA . SER A 1 98 ? 19.703 4.676 21.812 1 97.88 98 SER A CA 1
ATOM 749 C C . SER A 1 98 ? 19.203 3.744 20.719 1 97.88 98 SER A C 1
ATOM 751 O O . SER A 1 98 ? 18.125 3.162 20.828 1 97.88 98 SER A O 1
ATOM 753 N N . PRO A 1 99 ? 20.047 3.527 19.766 1 96.19 99 PRO A N 1
ATOM 754 C CA . PRO A 1 99 ? 19.609 2.74 18.609 1 96.19 99 PRO A CA 1
ATOM 755 C C . PRO A 1 99 ? 19.359 1.273 18.953 1 96.19 99 PRO A C 1
ATOM 757 O O . PRO A 1 99 ? 18.75 0.544 18.172 1 96.19 99 PRO A O 1
ATOM 760 N N . GLN A 1 100 ? 19.781 0.77 20.125 1 95.12 100 GLN A N 1
ATOM 761 C CA . GLN A 1 100 ? 19.734 -0.647 20.469 1 95.12 100 GLN A CA 1
ATOM 762 C C . GLN A 1 100 ? 18.422 -1 21.172 1 95.12 100 GLN A C 1
ATOM 764 O O . GLN A 1 100 ? 18.109 -2.178 21.344 1 95.12 100 GLN A O 1
ATOM 769 N N . VAL A 1 101 ? 17.703 -0.003 21.625 1 94.69 101 VAL A N 1
ATOM 770 C CA . VAL A 1 101 ? 16.453 -0.28 22.328 1 94.69 101 VAL A CA 1
ATOM 771 C C . VAL A 1 101 ? 15.289 -0.304 21.344 1 94.69 101 VAL A C 1
ATOM 773 O O . VAL A 1 101 ? 15.414 0.181 20.219 1 94.69 101 VAL A O 1
ATOM 776 N N . GLU A 1 102 ? 14.273 -0.939 21.75 1 93.19 102 GLU A N 1
ATOM 777 C CA . GLU A 1 102 ? 13.07 -0.956 20.922 1 93.19 102 GLU A CA 1
ATOM 778 C C . GLU A 1 102 ? 12.375 0.401 20.938 1 93.19 102 GLU A C 1
ATOM 780 O O . GLU A 1 102 ? 12.242 1.023 22 1 93.19 102 GLU A O 1
ATOM 785 N N . HIS A 1 103 ? 12.055 0.875 19.797 1 96.5 103 HIS A N 1
ATOM 786 C CA . HIS A 1 103 ? 11.297 2.107 19.641 1 96.5 103 HIS A CA 1
ATOM 787 C C . HIS A 1 103 ? 9.961 1.846 18.938 1 96.5 103 HIS A C 1
ATOM 789 O O . HIS A 1 103 ? 9.859 0.941 18.109 1 96.5 103 HIS A O 1
ATOM 795 N N . ILE A 1 104 ? 8.969 2.537 19.328 1 96.06 104 ILE A N 1
ATOM 796 C CA . ILE A 1 104 ? 7.656 2.393 18.703 1 96.06 104 ILE A CA 1
ATOM 797 C C . ILE A 1 104 ? 7.25 3.703 18.047 1 96.06 104 ILE A C 1
ATOM 799 O O . ILE A 1 104 ? 7.734 4.773 18.406 1 96.06 104 ILE A O 1
ATOM 803 N N . PRO A 1 105 ? 6.422 3.641 17.016 1 97.38 105 PRO A N 1
ATOM 804 C CA . PRO A 1 105 ? 5.941 4.871 16.391 1 97.38 105 PRO A CA 1
ATOM 805 C C . PRO A 1 105 ? 5.086 5.719 17.328 1 97.38 105 PRO A C 1
ATOM 807 O O . PRO A 1 105 ? 4.672 5.242 18.391 1 97.38 105 PRO A O 1
ATOM 810 N N . LYS A 1 106 ? 4.883 6.941 16.922 1 97.88 106 LYS A N 1
ATOM 811 C CA . LYS A 1 106 ? 4.082 7.871 17.719 1 97.88 106 LYS A CA 1
ATOM 812 C C . LYS A 1 106 ? 2.701 7.297 18.016 1 97.88 106 LYS A C 1
ATOM 814 O O . LYS A 1 106 ? 2.174 7.473 19.109 1 97.88 106 LYS A O 1
ATOM 819 N N . THR A 1 107 ? 2.123 6.629 17.016 1 98.69 107 THR A N 1
ATOM 820 C CA . THR A 1 107 ? 0.858 5.922 17.172 1 98.69 107 THR A CA 1
ATOM 821 C C . THR A 1 107 ? 0.965 4.492 16.656 1 98.69 107 THR A C 1
ATOM 823 O O . THR A 1 107 ? 0.91 4.254 15.453 1 98.69 107 THR A O 1
ATOM 826 N N . PRO A 1 108 ? 1.126 3.547 17.578 1 98.12 108 PRO A N 1
ATOM 827 C CA . PRO A 1 108 ? 1.172 2.154 17.125 1 98.12 108 PRO A CA 1
ATOM 828 C C . PRO A 1 108 ? -0.016 1.781 16.234 1 98.12 108 PRO A C 1
ATOM 830 O O . PRO A 1 108 ? -1.128 2.27 16.453 1 98.12 108 PRO A O 1
ATOM 833 N N . ALA A 1 109 ? 0.21 0.891 15.32 1 97.19 109 ALA A N 1
ATOM 834 C CA . ALA A 1 109 ? -0.746 0.567 14.266 1 97.19 109 ALA A CA 1
ATOM 835 C C . ALA A 1 109 ? -2.1 0.179 14.852 1 97.19 109 ALA A C 1
ATOM 837 O O . ALA A 1 109 ? -3.145 0.59 14.336 1 97.19 109 ALA A O 1
ATOM 838 N N . VAL A 1 110 ? -2.135 -0.62 15.914 1 97.25 110 VAL A N 1
ATOM 839 C CA . VAL A 1 110 ? -3.377 -1.088 16.516 1 97.25 110 VAL A CA 1
ATOM 840 C C . VAL A 1 110 ? -4.152 0.097 17.094 1 97.25 110 VAL A C 1
ATOM 842 O O . VAL A 1 110 ? -5.367 0.195 16.922 1 97.25 110 VAL A O 1
ATOM 845 N N . ILE A 1 111 ? -3.451 1.004 17.75 1 98.62 111 ILE A N 1
ATOM 846 C CA . ILE A 1 111 ? -4.055 2.199 18.328 1 98.62 111 ILE A CA 1
ATOM 847 C C . ILE A 1 111 ? -4.5 3.145 17.219 1 98.62 111 ILE A C 1
ATOM 849 O O . ILE A 1 111 ? -5.566 3.758 17.297 1 98.62 111 ILE A O 1
ATOM 853 N N . PHE A 1 112 ? -3.67 3.23 16.172 1 98.81 112 PHE A N 1
ATOM 854 C CA . PHE A 1 112 ? -3.988 4.035 15 1 98.81 112 PHE A CA 1
ATOM 855 C C . PHE A 1 112 ? -5.328 3.617 14.398 1 98.81 112 PHE A C 1
ATOM 857 O O . PHE A 1 112 ? -6.199 4.457 14.172 1 98.81 112 PHE A O 1
ATOM 864 N N . GLU A 1 113 ? -5.48 2.365 14.148 1 98.5 113 GLU A N 1
ATOM 865 C CA . GLU A 1 113 ? -6.73 1.844 13.602 1 98.5 113 GLU A CA 1
ATOM 866 C C . GLU A 1 113 ? -7.906 2.148 14.523 1 98.5 113 GLU A C 1
ATOM 868 O O . GLU A 1 113 ? -8.969 2.562 14.062 1 98.5 113 GLU A O 1
ATOM 873 N N . LYS A 1 114 ? -7.719 1.936 15.797 1 98.75 114 LYS A N 1
ATOM 874 C CA . LYS A 1 114 ? -8.773 2.145 16.781 1 98.75 114 LYS A CA 1
ATOM 875 C C . LYS A 1 114 ? -9.234 3.6 16.797 1 98.75 114 LYS A C 1
ATOM 877 O O . LYS A 1 114 ? -10.43 3.879 16.719 1 98.75 114 LYS A O 1
ATOM 882 N N . ILE A 1 115 ? -8.297 4.52 16.906 1 98.88 115 ILE A N 1
ATOM 883 C CA . ILE A 1 115 ? -8.648 5.93 17.031 1 98.88 115 ILE A CA 1
ATOM 884 C C . ILE A 1 115 ? -9.227 6.434 15.711 1 98.88 115 ILE A C 1
ATOM 886 O O . ILE A 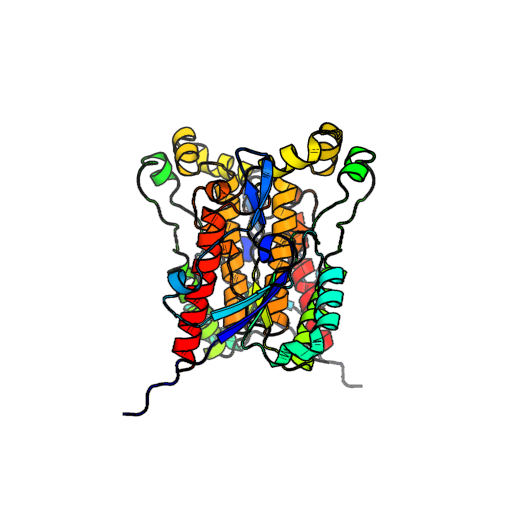1 115 ? -10.18 7.215 15.703 1 98.88 115 ILE A O 1
ATOM 890 N N . TYR A 1 116 ? -8.656 6.031 14.594 1 98.88 116 TYR A N 1
ATOM 891 C CA . TYR A 1 116 ? -9.195 6.438 13.297 1 98.88 116 TYR A CA 1
ATOM 892 C C . TYR A 1 116 ? -10.617 5.934 13.117 1 98.88 116 TYR A C 1
ATOM 894 O O . TYR A 1 116 ? -11.469 6.633 12.555 1 98.88 116 TYR A O 1
ATOM 902 N N . THR A 1 117 ? -10.945 4.699 13.602 1 98.88 117 THR A N 1
ATOM 903 C CA . THR A 1 117 ? -12.312 4.176 13.633 1 98.88 117 THR A CA 1
ATOM 904 C C . THR A 1 117 ? -13.227 5.102 14.422 1 98.88 117 THR A C 1
ATOM 906 O O . THR A 1 117 ? -14.328 5.418 13.984 1 98.88 117 THR A O 1
ATOM 909 N N . GLN A 1 118 ? -12.742 5.57 15.555 1 98.94 118 GLN A N 1
ATOM 910 C CA . GLN A 1 118 ? -13.531 6.477 16.391 1 98.94 118 GLN A CA 1
ATOM 911 C C . GLN A 1 118 ? -13.828 7.777 15.648 1 98.94 118 GLN A C 1
ATOM 913 O O . GLN A 1 118 ? -14.922 8.328 15.773 1 98.94 118 GLN A O 1
ATOM 918 N N . ILE A 1 119 ? -12.852 8.281 14.93 1 98.88 119 ILE A N 1
ATOM 919 C CA . ILE A 1 119 ? -13.047 9.5 14.156 1 98.88 119 ILE A CA 1
ATOM 920 C C . ILE A 1 119 ? -14.195 9.305 13.164 1 98.88 119 ILE A C 1
ATOM 922 O O . ILE A 1 119 ? -15.109 10.133 13.094 1 98.88 119 ILE A O 1
ATOM 926 N N . ILE A 1 120 ? -14.125 8.219 12.391 1 98.81 120 ILE A N 1
ATOM 927 C CA . ILE A 1 120 ? -15.125 7.926 11.375 1 98.81 120 ILE A CA 1
ATOM 928 C C . ILE A 1 120 ? -16.5 7.773 12.023 1 98.81 120 ILE A C 1
ATOM 930 O O . ILE A 1 120 ? -17.484 8.328 11.539 1 98.81 120 ILE A O 1
ATOM 934 N N . GLU A 1 121 ? -16.547 7.09 13.156 1 98.62 121 GLU A N 1
ATOM 935 C CA . GLU A 1 121 ? -17.797 6.883 13.867 1 98.62 121 GLU A CA 1
ATOM 936 C C . GLU A 1 121 ? -18.375 8.203 14.383 1 98.62 121 GLU A C 1
ATOM 938 O O . GLU A 1 121 ? -19.578 8.445 14.297 1 98.62 121 GLU A O 1
ATOM 943 N N . GLU A 1 122 ? -17.5 9.031 14.961 1 98.69 122 GLU A N 1
ATOM 944 C CA . GLU A 1 122 ? -17.922 10.344 15.445 1 98.69 122 GLU A CA 1
ATOM 945 C C . GLU A 1 122 ? -18.562 11.164 14.32 1 98.69 122 GLU A C 1
ATOM 947 O O . GLU A 1 122 ? -19.594 11.797 14.516 1 98.69 122 GLU A O 1
ATOM 952 N N . ILE A 1 123 ? -17.969 11.188 13.148 1 98.75 123 ILE A N 1
ATOM 953 C CA . ILE A 1 123 ? -18.453 11.945 12 1 98.75 123 ILE A CA 1
ATOM 954 C C . ILE A 1 123 ? -19.812 11.398 11.562 1 98.75 123 ILE A C 1
ATOM 956 O O . ILE A 1 123 ? -20.75 12.164 11.359 1 98.75 123 ILE A O 1
ATOM 960 N N . LYS A 1 124 ? -19.922 10.078 11.477 1 98.44 124 LYS A N 1
ATOM 961 C CA . LYS A 1 124 ? -21.172 9.438 11.047 1 98.44 124 LYS A CA 1
ATOM 962 C C . LYS A 1 124 ? -22.281 9.688 12.055 1 98.44 124 LYS A C 1
ATOM 964 O O . LYS A 1 124 ? -23.406 10.008 11.664 1 98.44 124 LYS A O 1
ATOM 969 N N . THR A 1 125 ? -21.922 9.562 13.297 1 98.19 125 THR A N 1
ATOM 970 C CA . THR A 1 125 ? -22.906 9.75 14.359 1 98.19 125 THR A CA 1
ATOM 971 C C . THR A 1 125 ? -23.438 11.18 14.359 1 98.19 125 THR A C 1
ATOM 973 O O . THR A 1 125 ? -24.609 11.414 14.703 1 98.19 125 THR A O 1
ATOM 976 N N . ASN A 1 126 ? -22.688 12.078 13.93 1 98.25 126 ASN A N 1
ATOM 977 C CA . ASN A 1 126 ? -23.094 13.477 13.891 1 98.25 126 ASN A CA 1
ATOM 978 C C . ASN A 1 126 ? -23.641 13.867 12.516 1 98.25 126 ASN A C 1
ATOM 980 O O . ASN A 1 126 ? -23.719 15.047 12.188 1 98.25 126 ASN A O 1
ATOM 984 N N . GLY A 1 127 ? -23.906 12.859 11.68 1 98 127 GLY A N 1
ATOM 985 C CA . GLY A 1 127 ? -24.625 13.07 10.43 1 98 127 GLY A CA 1
ATOM 986 C C . GLY A 1 127 ? -23.703 13.367 9.258 1 98 127 GLY A C 1
ATOM 987 O O . GLY A 1 127 ? -24.156 13.805 8.203 1 98 127 GLY A O 1
ATOM 988 N N . GLY A 1 128 ? -22.422 13.234 9.414 1 98.06 128 GLY A N 1
ATOM 989 C CA . GLY A 1 128 ? -21.469 13.523 8.352 1 98.06 128 GLY A CA 1
ATOM 990 C C . GLY A 1 128 ? -21.234 12.344 7.43 1 98.06 128 GLY A C 1
ATOM 991 O O . GLY A 1 128 ? -21.625 11.219 7.73 1 98.06 128 GLY A O 1
ATOM 992 N N . LYS A 1 129 ? -20.594 12.625 6.309 1 97.31 129 LYS A N 1
ATOM 993 C CA . LYS A 1 129 ? -20.188 11.648 5.301 1 97.31 129 LYS A CA 1
ATOM 994 C C . LYS A 1 129 ? -18.672 11.625 5.113 1 97.31 129 LYS A C 1
ATOM 996 O O . LYS A 1 129 ? -18.141 12.359 4.281 1 97.31 129 LYS A O 1
ATOM 1001 N N . PRO A 1 130 ? -18.031 10.805 5.832 1 98.31 130 PRO A N 1
ATOM 1002 C CA . PRO A 1 130 ? -16.562 10.789 5.781 1 98.31 130 PRO A CA 1
ATOM 1003 C C . PRO A 1 130 ? -16.016 10.211 4.477 1 98.31 130 PRO A C 1
ATOM 1005 O O . PRO A 1 130 ? -16.594 9.266 3.934 1 98.31 130 PRO A O 1
ATOM 1008 N N . ILE A 1 131 ? -14.977 10.781 3.949 1 97.94 131 ILE A N 1
ATOM 1009 C CA . ILE A 1 131 ? -14.172 10.297 2.832 1 97.94 131 ILE A CA 1
ATOM 1010 C C . ILE A 1 131 ? -12.695 10.273 3.232 1 97.94 131 ILE A C 1
ATOM 1012 O O . ILE A 1 131 ? -12.117 11.32 3.537 1 97.94 131 ILE A O 1
ATOM 1016 N N . MET A 1 132 ? -12.141 9.133 3.229 1 98.56 132 MET A N 1
ATOM 1017 C CA . MET A 1 132 ? -10.734 9.008 3.604 1 98.56 132 MET A CA 1
ATOM 1018 C C . MET A 1 132 ? -9.828 9.242 2.398 1 98.56 132 MET A C 1
ATOM 1020 O O . MET A 1 132 ? -10.203 8.938 1.266 1 98.56 132 MET A O 1
ATOM 1024 N N . LEU A 1 133 ? -8.711 9.789 2.602 1 98.25 133 LEU A N 1
ATOM 1025 C CA . LEU A 1 133 ? -7.648 9.906 1.611 1 98.25 133 LEU A CA 1
ATOM 1026 C C . LEU A 1 133 ? -6.469 9.008 1.975 1 98.25 133 LEU A C 1
ATOM 1028 O O . LEU A 1 133 ? -6.094 8.914 3.146 1 98.25 133 LEU A O 1
ATOM 1032 N N . SER A 1 134 ? -5.934 8.258 1.009 1 98.56 134 SER A N 1
ATOM 1033 C CA . SER A 1 134 ? -4.66 7.586 1.251 1 98.56 134 SER A CA 1
ATOM 1034 C C . SER A 1 134 ? -3.525 8.594 1.412 1 98.56 134 SER A C 1
ATOM 1036 O O . SER A 1 134 ? -3.709 9.789 1.18 1 98.56 134 SER A O 1
ATOM 1038 N N . LEU A 1 135 ? -2.375 8.156 1.846 1 98.31 135 LEU A N 1
ATOM 1039 C CA . LEU A 1 135 ? -1.246 9.039 2.131 1 98.31 135 LEU A CA 1
ATOM 1040 C C . LEU A 1 135 ? -0.387 9.234 0.887 1 98.31 135 LEU A C 1
ATOM 1042 O O . LEU A 1 135 ? -0.095 8.281 0.167 1 98.31 135 LEU A O 1
ATOM 1046 N N . PRO A 1 136 ? -0.029 10.508 0.585 1 97.81 136 PRO A N 1
ATOM 1047 C CA . PRO A 1 136 ? 1.052 10.617 -0.397 1 97.81 136 PRO A CA 1
ATOM 1048 C C . PRO A 1 136 ? 2.336 9.93 0.06 1 97.81 136 PRO A C 1
ATOM 1050 O O . PRO A 1 136 ? 2.6 9.844 1.262 1 97.81 136 PRO A O 1
ATOM 1053 N N . PRO A 1 137 ? 3.08 9.375 -0.878 1 98.31 137 PRO A N 1
ATOM 1054 C CA . PRO A 1 137 ? 4.367 8.805 -0.485 1 98.31 137 PRO A CA 1
ATOM 1055 C C . PRO A 1 137 ? 5.391 9.867 -0.086 1 98.31 137 PRO A C 1
ATOM 1057 O O . PRO A 1 137 ? 5.23 11.039 -0.423 1 98.31 137 PRO A O 1
ATOM 1060 N N . LEU A 1 138 ? 6.336 9.492 0.699 1 98.19 138 LEU A N 1
ATOM 1061 C CA . LEU A 1 138 ? 7.445 10.383 1.023 1 98.19 138 LEU A CA 1
ATOM 1062 C C . LEU A 1 138 ? 8.719 9.945 0.315 1 98.19 138 LEU A C 1
ATOM 1064 O O . LEU A 1 138 ? 8.75 8.883 -0.311 1 98.19 138 LEU A O 1
ATOM 1068 N N . VAL A 1 139 ? 9.688 10.82 0.298 1 98 139 VAL A N 1
ATOM 1069 C CA . VAL A 1 139 ? 11.016 10.531 -0.228 1 98 139 VAL A CA 1
ATOM 1070 C C . VAL A 1 139 ? 11.984 10.266 0.924 1 98 139 VAL A C 1
ATOM 1072 O O . VAL A 1 139 ? 12.508 11.211 1.532 1 98 139 VAL A O 1
ATOM 1075 N N . PRO A 1 140 ? 12.273 8.969 1.154 1 97.81 140 PRO A N 1
ATOM 1076 C CA . PRO A 1 140 ? 12.953 8.633 2.408 1 97.81 140 PRO A CA 1
ATOM 1077 C C . PRO A 1 140 ? 14.344 9.25 2.51 1 97.81 140 PRO A C 1
ATOM 1079 O O . PRO A 1 140 ? 14.773 9.641 3.598 1 97.81 140 PRO A O 1
ATOM 1082 N N . GLU A 1 141 ? 15.078 9.352 1.403 1 97.38 141 GLU A N 1
ATOM 1083 C CA . GLU A 1 141 ? 16.422 9.93 1.431 1 97.38 141 GLU A CA 1
ATOM 1084 C C . GLU A 1 141 ? 16.375 11.406 1.829 1 97.38 141 GLU A C 1
ATOM 1086 O O . GLU A 1 141 ? 17.156 11.852 2.668 1 97.38 141 GLU A O 1
ATOM 1091 N N . ARG A 1 142 ? 15.461 12.156 1.182 1 97.5 142 ARG A N 1
ATOM 1092 C CA . ARG A 1 142 ? 15.312 13.57 1.496 1 97.5 142 ARG A CA 1
ATOM 1093 C C . ARG A 1 142 ? 14.859 13.766 2.939 1 97.5 142 ARG A C 1
ATOM 1095 O O . ARG A 1 142 ? 15.414 14.602 3.66 1 97.5 142 ARG A O 1
ATOM 1102 N N . TYR A 1 143 ? 13.922 12.992 3.35 1 97.88 143 TYR A N 1
ATOM 1103 C CA . TYR A 1 143 ? 13.391 13.125 4.703 1 97.88 143 TYR A CA 1
ATOM 1104 C C . TYR A 1 143 ? 14.461 12.82 5.742 1 97.88 143 TYR A C 1
ATOM 1106 O O . TYR A 1 143 ? 14.609 13.547 6.727 1 97.88 143 TYR A O 1
ATOM 1114 N N . PHE A 1 144 ? 15.227 11.719 5.5 1 98.31 144 PHE A N 1
ATOM 1115 C CA . PHE A 1 144 ? 16.312 11.344 6.395 1 98.31 144 PHE A CA 1
ATOM 1116 C C . PHE A 1 144 ? 17.297 12.492 6.555 1 98.31 144 PHE A C 1
ATOM 1118 O O . PHE A 1 144 ? 17.672 12.844 7.676 1 98.31 144 PHE A O 1
ATOM 1125 N N . GLU A 1 145 ? 17.688 13.055 5.441 1 97.56 145 GLU A N 1
ATOM 1126 C CA . GLU A 1 145 ? 18.625 14.164 5.484 1 97.56 145 GLU A CA 1
ATOM 1127 C C . GLU A 1 145 ? 18.047 15.367 6.211 1 97.56 145 GLU A C 1
ATOM 1129 O O . GLU A 1 145 ? 18.766 16.094 6.906 1 97.56 145 GLU A O 1
ATOM 1134 N N . TRP A 1 146 ? 16.797 15.523 6.055 1 95.12 146 TRP A N 1
ATOM 1135 C CA . TRP A 1 146 ? 16.109 16.688 6.617 1 95.12 146 TRP A CA 1
ATOM 1136 C C . TRP A 1 146 ? 16.031 16.594 8.133 1 95.12 146 TRP A C 1
ATOM 1138 O O . TRP A 1 146 ? 16.453 17.516 8.844 1 95.12 146 TRP A O 1
ATOM 1148 N N . PHE A 1 147 ? 15.609 15.492 8.672 1 95.94 147 PHE A N 1
ATOM 1149 C CA . PHE A 1 147 ? 15.344 15.422 10.109 1 95.94 147 PHE A CA 1
ATOM 1150 C C . PHE A 1 147 ? 16.625 15.094 10.875 1 95.94 147 PHE A C 1
ATOM 1152 O O . PHE A 1 147 ? 16.688 15.289 12.094 1 95.94 147 PHE A O 1
ATOM 1159 N N . SER A 1 148 ? 17.672 14.57 10.234 1 97.69 148 SER A N 1
ATOM 1160 C CA . SER A 1 148 ? 18.812 14.008 10.953 1 97.69 148 SER A CA 1
ATOM 1161 C C . SER A 1 148 ? 19.953 15.008 11.047 1 97.69 148 SER A C 1
ATOM 1163 O O . SER A 1 148 ? 21.047 14.664 11.484 1 97.69 148 SER A O 1
ATOM 1165 N N . GLN A 1 149 ? 19.812 16.219 10.523 1 95.75 149 GLN A N 1
ATOM 1166 C CA . GLN A 1 149 ? 20.859 17.219 10.414 1 95.75 149 GLN A CA 1
ATOM 1167 C C . GLN A 1 149 ? 21.641 17.359 11.727 1 95.75 149 GLN A C 1
ATOM 1169 O O . GLN A 1 149 ? 22.859 17.484 11.711 1 95.75 149 GLN A O 1
ATOM 1174 N N . ASN A 1 150 ? 21.031 17.312 12.891 1 96.31 150 ASN A N 1
ATOM 1175 C CA . ASN A 1 150 ? 21.703 17.5 14.172 1 96.31 150 ASN A CA 1
ATOM 1176 C C . ASN A 1 150 ? 21.625 16.234 15.031 1 96.31 150 ASN A C 1
ATOM 1178 O O . ASN A 1 150 ? 21.609 16.328 16.266 1 96.31 150 ASN A O 1
ATOM 1182 N N . LEU A 1 151 ? 21.531 15.109 14.344 1 98.19 151 LEU A N 1
ATOM 1183 C CA . LEU A 1 151 ? 21.422 13.836 15.055 1 98.19 151 LEU A CA 1
ATOM 1184 C C . LEU A 1 151 ? 22.531 12.883 14.641 1 98.19 151 LEU A C 1
ATOM 1186 O O . LEU A 1 151 ? 23.234 13.125 13.656 1 98.19 151 LEU A O 1
ATOM 1190 N N . ASN A 1 152 ? 22.781 11.812 15.391 1 98.25 152 ASN A N 1
ATOM 1191 C CA . ASN A 1 152 ? 23.75 10.773 15.047 1 98.25 152 ASN A CA 1
ATOM 1192 C C . ASN A 1 152 ? 23.234 9.891 13.906 1 98.25 152 ASN A C 1
ATOM 1194 O O . ASN A 1 152 ? 22.516 8.922 14.148 1 98.25 152 ASN A O 1
ATOM 1198 N N . LYS A 1 153 ? 23.641 10.203 12.75 1 98 153 LYS A N 1
ATOM 1199 C CA . LYS A 1 153 ? 23.141 9.539 11.547 1 98 153 LYS A CA 1
ATOM 1200 C C . LYS A 1 153 ? 23.531 8.062 11.539 1 98 153 LYS A C 1
ATOM 1202 O O . LYS A 1 153 ? 22.766 7.219 11.07 1 98 153 LYS A O 1
ATOM 1207 N N . GLU A 1 154 ? 24.672 7.793 12 1 97.75 154 GLU A N 1
ATOM 1208 C CA . GLU A 1 154 ? 25.125 6.406 12.055 1 97.75 154 GLU A CA 1
ATOM 1209 C C . GLU A 1 154 ? 24.203 5.555 12.922 1 97.75 154 GLU A C 1
ATOM 1211 O O . GLU A 1 154 ? 23.812 4.453 12.531 1 97.75 154 GLU A O 1
ATOM 1216 N N . ASN A 1 155 ? 23.859 6.09 14.062 1 98.06 155 ASN A N 1
ATOM 1217 C CA . ASN A 1 155 ? 22.938 5.402 14.961 1 98.06 155 ASN A CA 1
ATOM 1218 C C . ASN A 1 155 ? 21.562 5.223 14.336 1 98.06 155 ASN A C 1
ATOM 1220 O O . ASN A 1 155 ? 20.938 4.164 14.461 1 98.06 155 ASN A O 1
ATOM 1224 N N . LEU A 1 156 ? 21.125 6.246 13.68 1 98 156 LEU A N 1
ATOM 1225 C CA . LEU A 1 156 ? 19.844 6.18 13 1 98 156 LEU A CA 1
ATOM 1226 C C . LEU A 1 156 ? 19.828 5.07 11.953 1 98 156 LEU A C 1
ATOM 1228 O O . LEU A 1 156 ? 18.891 4.277 11.898 1 98 156 LEU A O 1
ATOM 1232 N N . LEU A 1 157 ? 20.875 5 11.203 1 96.88 157 LEU A N 1
ATOM 1233 C CA . LEU A 1 157 ? 20.953 4.012 10.141 1 96.88 157 LEU A CA 1
ATOM 1234 C C . LEU A 1 157 ? 21.094 2.604 10.711 1 96.88 157 LEU A C 1
ATOM 1236 O O . LEU A 1 157 ? 20.562 1.643 10.148 1 96.88 157 LEU A O 1
ATOM 1240 N N . LYS A 1 158 ? 21.844 2.543 11.797 1 95.81 158 LYS A N 1
ATOM 1241 C CA . LYS A 1 158 ? 21.953 1.255 12.469 1 95.81 158 LYS A CA 1
ATOM 1242 C C . LYS A 1 158 ? 20.578 0.726 12.883 1 95.81 158 LYS A C 1
ATOM 1244 O O . LYS A 1 158 ? 20.297 -0.457 12.695 1 95.81 158 LYS A O 1
ATOM 1249 N N . TRP A 1 159 ? 19.734 1.577 13.422 1 95.88 159 TRP A N 1
ATOM 1250 C CA . TRP A 1 159 ? 18.406 1.186 13.859 1 95.88 159 TRP A CA 1
ATOM 1251 C C . TRP A 1 159 ? 17.484 0.943 12.664 1 95.88 159 TRP A C 1
ATOM 1253 O O . TRP A 1 159 ? 16.734 -0.034 12.633 1 95.88 159 TRP A O 1
ATOM 1263 N N . LEU A 1 160 ? 17.578 1.75 11.633 1 95.38 160 LEU A N 1
ATOM 1264 C CA . LEU A 1 160 ? 16.719 1.691 10.461 1 95.38 160 LEU A CA 1
ATOM 1265 C C . LEU A 1 160 ? 17.062 0.492 9.586 1 95.38 160 LEU A C 1
ATOM 1267 O O . LEU A 1 160 ? 16.188 -0.09 8.945 1 95.38 160 LEU A O 1
ATOM 1271 N N . GLY A 1 161 ? 18.344 0.131 9.617 1 93.94 161 GLY A N 1
ATOM 1272 C CA . GLY A 1 161 ? 18.844 -0.791 8.609 1 93.94 161 GLY A CA 1
ATOM 1273 C C . GLY A 1 161 ? 19.031 -0.141 7.25 1 93.94 161 GLY A C 1
ATOM 1274 O O . GLY A 1 161 ? 20.125 -0.226 6.668 1 93.94 161 GLY A O 1
ATOM 1275 N N . SER A 1 162 ? 18.078 0.536 6.727 1 94.38 162 SER A N 1
ATOM 1276 C CA . SER A 1 162 ? 18.078 1.297 5.484 1 94.38 162 SER A CA 1
ATOM 1277 C C . SER A 1 162 ? 17.141 2.494 5.562 1 94.38 162 SER A C 1
ATOM 1279 O O . SER A 1 162 ? 16.094 2.42 6.199 1 94.38 162 SER A O 1
ATOM 1281 N N . VAL A 1 163 ? 17.516 3.57 4.852 1 96 163 VAL A N 1
ATOM 1282 C CA . VAL A 1 163 ? 16.641 4.746 4.82 1 96 163 VAL A CA 1
ATOM 1283 C C . VAL A 1 163 ? 15.289 4.379 4.219 1 96 163 VAL A C 1
ATOM 1285 O O . VAL A 1 163 ? 14.273 5.004 4.527 1 96 163 VAL A O 1
ATOM 1288 N N . ASN A 1 164 ? 15.289 3.271 3.422 1 95.88 164 ASN A N 1
ATOM 1289 C CA . ASN A 1 164 ? 14.055 2.848 2.764 1 95.88 164 ASN A CA 1
ATOM 1290 C C . ASN A 1 164 ? 13.055 2.268 3.762 1 95.88 164 ASN A C 1
ATOM 1292 O O . ASN A 1 164 ? 11.875 2.1 3.441 1 95.88 164 ASN A O 1
ATOM 1296 N N . ALA A 1 165 ? 13.539 1.922 4.949 1 96.25 165 ALA A N 1
ATOM 1297 C CA . ALA A 1 165 ? 12.633 1.465 5.996 1 96.25 165 ALA A CA 1
ATOM 1298 C C . ALA A 1 165 ? 11.602 2.539 6.336 1 96.25 165 ALA A C 1
ATOM 1300 O O . ALA A 1 165 ? 10.461 2.225 6.688 1 96.25 165 ALA A O 1
ATOM 1301 N N . ILE A 1 166 ? 12 3.785 6.191 1 97.44 166 ILE A N 1
ATOM 1302 C CA . ILE A 1 166 ? 11.094 4.902 6.445 1 97.44 166 ILE A CA 1
ATOM 1303 C C . ILE A 1 166 ? 9.922 4.848 5.469 1 97.44 166 ILE A C 1
ATOM 1305 O O . ILE A 1 166 ? 8.766 4.973 5.875 1 97.44 166 ILE A O 1
ATOM 1309 N N . TYR A 1 167 ? 10.234 4.633 4.219 1 98 167 TYR A N 1
ATOM 1310 C CA . TYR A 1 167 ? 9.211 4.535 3.178 1 98 167 TYR A CA 1
ATOM 1311 C C . TYR A 1 167 ? 8.281 3.361 3.438 1 98 167 TYR A C 1
ATOM 1313 O O . TYR A 1 167 ? 7.055 3.51 3.387 1 98 167 TYR A O 1
ATOM 1321 N N . ARG A 1 168 ? 8.82 2.236 3.719 1 97.69 168 ARG A N 1
ATOM 1322 C CA . ARG A 1 168 ? 8.039 1.014 3.873 1 97.69 168 ARG A CA 1
ATOM 1323 C C . ARG A 1 168 ? 7.125 1.096 5.094 1 97.69 168 ARG A C 1
ATOM 1325 O O . ARG A 1 168 ? 6.012 0.567 5.078 1 97.69 168 ARG A O 1
ATOM 1332 N N . TRP A 1 169 ? 7.637 1.688 6.113 1 97.62 169 TRP A N 1
ATOM 1333 C CA . TRP A 1 169 ? 6.805 1.841 7.301 1 97.62 169 TRP A CA 1
ATOM 1334 C C . TRP A 1 169 ? 5.625 2.768 7.027 1 97.62 169 TRP A C 1
ATOM 1336 O O . TRP A 1 169 ? 4.492 2.477 7.422 1 97.62 169 TRP A O 1
ATOM 1346 N N . GLN A 1 170 ? 5.895 3.879 6.355 1 98.31 170 GLN A N 1
ATOM 1347 C CA . GLN A 1 170 ? 4.809 4.77 5.965 1 98.31 170 GLN A CA 1
ATOM 1348 C C . GLN A 1 170 ? 3.814 4.055 5.051 1 98.31 170 GLN A C 1
ATOM 1350 O O . GLN A 1 170 ? 2.604 4.254 5.168 1 98.31 170 GLN A O 1
ATOM 1355 N N . GLU A 1 171 ? 4.348 3.281 4.102 1 98.62 171 GLU A N 1
ATOM 1356 C CA . GLU A 1 171 ? 3.496 2.451 3.252 1 98.62 171 GLU A CA 1
ATOM 1357 C C . GLU A 1 171 ? 2.566 1.577 4.09 1 98.62 171 GLU A C 1
ATOM 1359 O O . GLU A 1 171 ? 1.382 1.443 3.773 1 98.62 171 GLU A O 1
ATOM 1364 N N . MET A 1 172 ? 3.127 0.952 5.082 1 98.38 172 MET A N 1
ATOM 1365 C CA . MET A 1 172 ? 2.326 0.075 5.934 1 98.38 172 MET A CA 1
ATOM 1366 C C . MET A 1 172 ? 1.169 0.839 6.566 1 98.38 172 MET A C 1
ATOM 1368 O O . MET A 1 172 ? 0.043 0.34 6.617 1 98.38 172 MET A O 1
ATOM 1372 N N . TYR A 1 173 ? 1.358 2.016 7.043 1 98.69 173 TYR A N 1
ATOM 1373 C CA . TYR A 1 173 ? 0.282 2.818 7.609 1 98.69 173 TYR A CA 1
ATOM 1374 C C . TYR A 1 173 ? -0.72 3.227 6.535 1 98.69 173 TYR A C 1
ATOM 1376 O O . TYR A 1 173 ? -1.922 3.314 6.801 1 98.69 173 TYR A O 1
ATOM 1384 N N . ASN A 1 174 ? -0.217 3.562 5.301 1 98.75 174 ASN A N 1
ATOM 1385 C CA . ASN A 1 174 ? -1.141 3.805 4.195 1 98.75 174 ASN A CA 1
ATOM 1386 C C . ASN A 1 174 ? -2.041 2.6 3.943 1 98.75 174 ASN A C 1
ATOM 1388 O O . ASN A 1 174 ? -3.242 2.754 3.711 1 98.75 174 ASN A O 1
ATOM 1392 N N . LEU A 1 175 ? -1.438 1.421 3.961 1 98.62 175 LEU A N 1
ATOM 1393 C CA . LEU A 1 175 ? -2.223 0.203 3.793 1 98.62 175 LEU A CA 1
ATOM 1394 C C . LEU A 1 175 ? -3.275 0.08 4.891 1 98.62 175 LEU A C 1
ATOM 1396 O O . LEU A 1 175 ? -4.406 -0.333 4.625 1 98.62 175 LEU A O 1
ATOM 1400 N N . GLN A 1 176 ? -2.914 0.44 6.105 1 98.44 176 GLN A N 1
ATOM 1401 C CA . GLN A 1 176 ? -3.879 0.424 7.199 1 98.44 176 GLN A CA 1
ATOM 1402 C C . GLN A 1 176 ? -5.043 1.37 6.922 1 98.44 176 GLN A C 1
ATOM 1404 O O . GLN A 1 176 ? -6.188 1.068 7.258 1 98.44 176 GLN A O 1
ATOM 1409 N N . VAL A 1 177 ? -4.758 2.518 6.363 1 98.81 177 VAL A N 1
ATOM 1410 C CA . VAL A 1 177 ? -5.801 3.471 6.004 1 98.81 177 VAL A CA 1
ATOM 1411 C C . VAL A 1 177 ? -6.762 2.832 5.004 1 98.81 177 VAL A C 1
ATOM 1413 O O . VAL A 1 177 ? -7.98 2.883 5.184 1 98.81 177 VAL A O 1
ATOM 1416 N N . VAL A 1 178 ? -6.238 2.203 3.977 1 98.75 178 VAL A N 1
ATOM 1417 C CA . VAL A 1 178 ? -7.051 1.616 2.918 1 98.75 178 VAL A CA 1
ATOM 1418 C C . VAL A 1 178 ? -7.855 0.444 3.475 1 98.75 178 VAL A C 1
ATOM 1420 O O . VAL A 1 178 ? -9.055 0.314 3.197 1 98.75 178 VAL A O 1
ATOM 1423 N N . LEU A 1 179 ? -7.203 -0.363 4.273 1 98.56 179 LEU A N 1
ATOM 1424 C CA . LEU A 1 179 ? -7.867 -1.52 4.867 1 98.56 179 LEU A CA 1
ATOM 1425 C C . LEU A 1 179 ? -8.977 -1.083 5.816 1 98.56 179 LEU A C 1
ATOM 1427 O O . LEU A 1 179 ? -10.023 -1.736 5.902 1 98.56 179 LEU A O 1
ATOM 1431 N N . LEU A 1 180 ? -8.734 -0.018 6.543 1 98.69 180 LEU A N 1
ATOM 1432 C CA . LEU A 1 180 ? -9.75 0.519 7.438 1 98.69 180 LEU A CA 1
ATOM 1433 C C . LEU A 1 180 ? -10.961 1.016 6.656 1 98.69 180 LEU A C 1
ATOM 1435 O O . LEU A 1 180 ? -12.102 0.783 7.055 1 98.69 180 LEU A O 1
ATOM 1439 N N . ALA A 1 181 ? -10.711 1.735 5.562 1 98.69 181 ALA A N 1
ATOM 1440 C CA . ALA A 1 181 ? -11.805 2.191 4.699 1 98.69 181 ALA A CA 1
ATOM 1441 C C . ALA A 1 181 ? -12.656 1.019 4.227 1 98.69 181 ALA A C 1
ATOM 1443 O O . ALA A 1 181 ? -13.883 1.115 4.172 1 98.69 181 ALA A O 1
ATOM 1444 N N . LYS A 1 182 ? -12.008 -0.067 3.836 1 98.25 182 LYS A N 1
ATOM 1445 C CA . LYS A 1 182 ? -12.711 -1.279 3.436 1 98.25 182 LYS A CA 1
ATOM 1446 C C . LYS A 1 182 ? -13.539 -1.842 4.59 1 98.25 182 LYS A C 1
ATOM 1448 O O . LYS A 1 182 ? -14.727 -2.123 4.434 1 98.25 182 LYS A O 1
ATOM 1453 N N . LYS A 1 183 ? -12.891 -1.96 5.73 1 97.62 183 LYS A N 1
ATOM 1454 C CA . LYS A 1 183 ? -13.516 -2.553 6.914 1 97.62 183 LYS A CA 1
ATOM 1455 C C . LYS A 1 183 ? -14.781 -1.802 7.305 1 97.62 183 LYS A C 1
ATOM 1457 O O . LYS A 1 183 ? -15.789 -2.416 7.66 1 97.62 183 LYS A O 1
ATOM 1462 N N . LEU A 1 184 ? -14.742 -0.504 7.176 1 98.19 184 LEU A N 1
ATOM 1463 C CA . LEU A 1 184 ? -15.836 0.326 7.66 1 98.19 184 LEU A CA 1
ATOM 1464 C C . LEU A 1 184 ? -16.75 0.746 6.512 1 98.19 184 LEU A C 1
ATOM 1466 O O . LEU A 1 184 ? -17.656 1.557 6.699 1 98.19 184 LEU A O 1
ATOM 1470 N N . SER A 1 185 ? -16.438 0.248 5.305 1 97.5 185 SER A N 1
ATOM 1471 C CA . SER A 1 185 ? -17.203 0.619 4.113 1 97.5 185 SER A CA 1
ATOM 1472 C C . SER A 1 185 ? -17.25 2.133 3.941 1 97.5 185 SER A C 1
ATOM 1474 O O . SER A 1 185 ? -18.312 2.691 3.645 1 97.5 185 SER A O 1
ATOM 1476 N N . THR A 1 186 ? -16.188 2.783 4.277 1 97.94 186 THR A N 1
ATOM 1477 C CA . THR A 1 186 ? -16.047 4.227 4.125 1 97.94 186 THR A CA 1
ATOM 1478 C C . THR A 1 186 ? -15.406 4.574 2.785 1 97.94 186 THR A C 1
ATOM 1480 O O . THR A 1 186 ? -14.43 3.943 2.379 1 97.94 186 THR A O 1
ATOM 1483 N N . PRO A 1 187 ? -15.953 5.523 2.023 1 97.75 187 PRO A N 1
ATOM 1484 C CA . PRO A 1 187 ? -15.32 5.93 0.77 1 97.75 187 PRO A CA 1
ATOM 1485 C C . PRO A 1 187 ? -13.859 6.348 0.957 1 97.75 187 PRO A C 1
ATOM 1487 O O . PRO A 1 187 ? -13.516 6.961 1.972 1 97.75 187 PRO A O 1
ATOM 1490 N N . LEU A 1 188 ? -13.023 5.992 -0.015 1 98.25 188 LEU A N 1
ATOM 1491 C CA . LEU A 1 188 ? -11.602 6.324 -0.009 1 98.25 188 LEU A CA 1
ATOM 1492 C C . LEU A 1 188 ? -11.156 6.844 -1.373 1 98.25 188 LEU A C 1
ATOM 1494 O O . LEU A 1 188 ? -11.523 6.277 -2.406 1 98.25 188 LEU A O 1
ATOM 1498 N N . ILE A 1 189 ? -10.477 7.961 -1.406 1 97.69 189 ILE A N 1
ATOM 1499 C CA . ILE A 1 189 ? -9.805 8.445 -2.604 1 97.69 189 ILE A CA 1
ATOM 1500 C C . ILE A 1 189 ? -8.32 8.102 -2.533 1 97.69 189 ILE A C 1
ATOM 1502 O O . ILE A 1 189 ? -7.625 8.508 -1.597 1 97.69 189 ILE A O 1
ATOM 1506 N N . ASP A 1 190 ? -7.867 7.363 -3.473 1 98.19 190 ASP A N 1
ATOM 1507 C CA . ASP A 1 190 ? -6.48 6.902 -3.516 1 98.19 190 ASP A CA 1
ATOM 1508 C C . ASP A 1 190 ? -5.578 7.934 -4.188 1 98.19 190 ASP A C 1
ATOM 1510 O O . ASP A 1 190 ? -5.395 7.906 -5.402 1 98.19 190 ASP A O 1
ATOM 1514 N N . ILE A 1 191 ? -5.008 8.742 -3.424 1 97.38 191 ILE A N 1
ATOM 1515 C CA . ILE A 1 191 ? -4.109 9.727 -4.016 1 97.38 191 ILE A CA 1
ATOM 1516 C C . ILE A 1 191 ? -2.713 9.125 -4.168 1 97.38 191 ILE A C 1
ATOM 1518 O O . ILE A 1 191 ? -1.945 9.539 -5.039 1 97.38 191 ILE A O 1
ATOM 1522 N N . ARG A 1 192 ? -2.324 8.141 -3.334 1 98.56 192 ARG A N 1
ATOM 1523 C CA . ARG A 1 192 ? -0.979 7.578 -3.342 1 98.56 192 ARG A CA 1
ATOM 1524 C C . ARG A 1 192 ? -0.648 6.973 -4.699 1 98.56 192 ARG A C 1
ATOM 1526 O O . ARG A 1 192 ? 0.428 7.215 -5.25 1 98.56 192 ARG A O 1
ATOM 1533 N N . SER A 1 193 ? -1.584 6.207 -5.262 1 98 193 SER A N 1
ATOM 1534 C CA . SER A 1 193 ? -1.341 5.539 -6.535 1 98 193 SER A CA 1
ATOM 1535 C C . SER A 1 193 ? -1.025 6.551 -7.637 1 98 193 SER A C 1
ATOM 1537 O O . SER A 1 193 ? -0.232 6.266 -8.539 1 98 193 SER A O 1
ATOM 1539 N N . GLU A 1 194 ? -1.596 7.715 -7.578 1 97.5 194 GLU A N 1
ATOM 1540 C CA . GLU A 1 194 ? -1.361 8.719 -8.617 1 97.5 194 GLU A CA 1
ATOM 1541 C C . GLU A 1 194 ? 0.069 9.242 -8.555 1 97.5 194 GLU A C 1
ATOM 1543 O O . GLU A 1 194 ? 0.655 9.578 -9.594 1 97.5 194 GLU A O 1
ATOM 1548 N N . PHE A 1 195 ? 0.632 9.344 -7.352 1 98.38 195 PHE A N 1
ATOM 1549 C CA . PHE A 1 195 ? 2.051 9.656 -7.23 1 98.38 195 PHE A CA 1
ATOM 1550 C C . PHE A 1 195 ? 2.904 8.516 -7.773 1 98.38 195 PHE A C 1
ATOM 1552 O O . PHE A 1 195 ? 3.867 8.75 -8.508 1 98.38 195 PHE A O 1
ATOM 1559 N N . LEU A 1 196 ? 2.527 7.293 -7.43 1 97.75 196 LEU A N 1
ATOM 1560 C CA . LEU A 1 196 ? 3.359 6.133 -7.734 1 97.75 196 LEU A CA 1
ATOM 1561 C C . LEU A 1 196 ? 3.34 5.828 -9.227 1 97.75 196 LEU A C 1
ATOM 1563 O O . LEU A 1 196 ? 4.23 5.145 -9.734 1 97.75 196 LEU A O 1
ATOM 1567 N N . LYS A 1 197 ? 2.346 6.336 -9.93 1 95.75 197 LYS A N 1
ATOM 1568 C CA . LYS A 1 197 ? 2.277 6.191 -11.383 1 95.75 197 LYS A CA 1
ATOM 1569 C C . LYS A 1 197 ? 3.314 7.074 -12.07 1 95.75 197 LYS A C 1
ATOM 1571 O O . LYS A 1 197 ? 3.605 6.891 -13.258 1 95.75 197 LYS A O 1
ATOM 1576 N N . LYS A 1 198 ? 3.781 8.062 -11.289 1 94.5 198 LYS A N 1
ATOM 1577 C CA . LYS A 1 198 ? 4.824 8.922 -11.844 1 94.5 198 LYS A CA 1
ATOM 1578 C C . LYS A 1 198 ? 6.188 8.234 -11.789 1 94.5 198 LYS A C 1
ATOM 1580 O O . LYS A 1 198 ? 6.57 7.688 -10.75 1 94.5 198 LYS A O 1
ATOM 1585 N N . ARG A 1 199 ? 6.906 8.219 -12.859 1 88.06 199 ARG A N 1
ATOM 1586 C CA . ARG A 1 199 ? 8.234 7.625 -12.883 1 88.06 199 ARG A CA 1
ATOM 1587 C C . ARG A 1 199 ? 9.148 8.273 -11.852 1 88.06 199 ARG A C 1
ATOM 1589 O O . ARG A 1 199 ? 9.93 7.59 -11.18 1 88.06 199 ARG A O 1
ATOM 1596 N N . ARG A 1 200 ? 8.984 9.609 -11.773 1 93.38 200 ARG A N 1
ATOM 1597 C CA . ARG A 1 200 ? 9.742 10.383 -10.805 1 93.38 200 ARG A CA 1
ATOM 1598 C C . ARG A 1 200 ? 8.82 11.086 -9.82 1 93.38 200 ARG A C 1
ATOM 1600 O O . ARG A 1 200 ? 8.703 12.32 -9.836 1 93.38 200 ARG A O 1
ATOM 1607 N N . TYR A 1 201 ? 8.297 10.281 -8.961 1 96.75 201 TYR A N 1
ATOM 1608 C CA . TYR A 1 201 ? 7.332 10.844 -8.023 1 96.75 201 TYR A CA 1
ATOM 1609 C C . TYR A 1 201 ? 7.996 11.867 -7.109 1 96.75 201 TYR A C 1
ATOM 1611 O O . TYR A 1 201 ? 7.328 12.734 -6.547 1 96.75 201 TYR A O 1
ATOM 1619 N N . GLU A 1 202 ? 9.352 11.781 -6.953 1 97 202 GLU A N 1
ATOM 1620 C CA . GLU A 1 202 ? 10.094 12.703 -6.098 1 97 202 GLU A CA 1
ATOM 1621 C C . GLU A 1 202 ? 9.945 14.141 -6.566 1 97 202 GLU A C 1
ATOM 1623 O O . GLU A 1 202 ? 10.086 15.078 -5.773 1 97 202 GLU A O 1
ATOM 1628 N N . ASP A 1 203 ? 9.625 14.32 -7.863 1 97 203 ASP A N 1
ATOM 1629 C CA . ASP A 1 203 ? 9.453 15.648 -8.43 1 97 203 ASP A CA 1
ATOM 1630 C C . ASP A 1 203 ? 8.195 16.328 -7.883 1 97 203 ASP A C 1
ATOM 1632 O O . ASP A 1 203 ? 8.008 17.531 -8.055 1 97 203 ASP A O 1
ATOM 1636 N N . TYR A 1 204 ? 7.375 15.594 -7.164 1 97.5 204 TYR A N 1
ATOM 1637 C CA . TYR A 1 204 ? 6.105 16.094 -6.641 1 97.5 204 TYR A CA 1
ATOM 1638 C C . TYR A 1 204 ? 6.18 16.297 -5.133 1 97.5 204 TYR A C 1
ATOM 1640 O O . TYR A 1 204 ? 5.176 16.609 -4.492 1 97.5 204 TYR A O 1
ATOM 1648 N N . ILE A 1 205 ? 7.355 16.062 -4.578 1 97.5 205 ILE A N 1
ATOM 1649 C CA . ILE A 1 205 ? 7.562 16.141 -3.139 1 97.5 205 ILE A CA 1
ATOM 1650 C C . ILE A 1 205 ? 8.578 17.234 -2.82 1 97.5 205 ILE A C 1
ATOM 1652 O O . ILE A 1 205 ? 9.547 17.438 -3.559 1 97.5 205 ILE A O 1
ATOM 1656 N N . GLY A 1 206 ? 8.352 17.953 -1.768 1 95.75 206 GLY A N 1
ATOM 1657 C CA . GLY A 1 206 ? 9.242 19.031 -1.355 1 95.75 206 GLY A CA 1
ATOM 1658 C C . GLY A 1 206 ? 10.594 18.547 -0.884 1 95.75 206 GLY A C 1
ATOM 1659 O O . GLY A 1 206 ? 10.812 17.328 -0.759 1 95.75 206 GLY A O 1
ATOM 1660 N N . GLU A 1 207 ? 11.453 19.438 -0.56 1 94.38 207 GLU A N 1
ATOM 1661 C CA . GLU A 1 207 ? 12.836 19.141 -0.205 1 94.38 207 GLU A CA 1
ATOM 1662 C C . GLU A 1 207 ? 12.922 18.438 1.147 1 94.38 207 GLU A C 1
ATOM 1664 O O . GLU A 1 207 ? 13.875 17.703 1.412 1 94.38 207 GLU A O 1
ATOM 1669 N N . ASP A 1 208 ? 11.922 18.625 1.946 1 94.75 208 ASP A N 1
ATOM 1670 C CA . ASP A 1 208 ? 11.922 17.984 3.258 1 94.75 208 ASP A CA 1
ATOM 1671 C C . ASP A 1 208 ? 11.57 16.516 3.146 1 94.75 208 ASP A C 1
ATOM 1673 O O . ASP A 1 208 ? 11.695 15.758 4.117 1 94.75 208 ASP A O 1
ATOM 1677 N N . GLY A 1 209 ? 11.016 16.078 2.008 1 96.75 209 GLY A N 1
ATOM 1678 C CA . GLY A 1 209 ? 10.758 14.664 1.732 1 96.75 209 GLY A CA 1
ATOM 1679 C C . GLY A 1 209 ? 9.391 14.203 2.191 1 96.75 209 GLY A C 1
ATOM 1680 O O . GLY A 1 209 ? 8.992 13.062 1.933 1 96.75 209 GLY A O 1
ATOM 1681 N N . ILE A 1 210 ? 8.609 15.055 2.812 1 96 210 ILE A N 1
ATOM 1682 C CA . ILE A 1 210 ? 7.355 14.555 3.379 1 96 210 ILE A CA 1
ATOM 1683 C C . ILE A 1 210 ? 6.184 15.375 2.838 1 96 210 ILE A C 1
ATOM 1685 O O . ILE A 1 210 ? 5.105 14.836 2.592 1 96 210 ILE A O 1
ATOM 1689 N N . HIS A 1 211 ? 6.34 16.703 2.652 1 96.38 211 HIS A N 1
ATOM 1690 C CA . HIS A 1 211 ? 5.254 17.531 2.148 1 96.38 211 HIS A CA 1
ATOM 1691 C C . HIS A 1 211 ? 5.254 17.578 0.623 1 96.38 211 HIS A C 1
ATOM 1693 O O . HIS A 1 211 ? 6.312 17.719 0.003 1 96.38 211 HIS A O 1
ATOM 1699 N N . PRO A 1 212 ? 4.098 17.453 0.021 1 96.56 212 PRO A N 1
ATOM 1700 C CA . PRO A 1 212 ? 4.039 17.719 -1.419 1 96.56 212 PRO A CA 1
ATOM 1701 C C . PRO A 1 212 ? 4.48 19.141 -1.784 1 96.56 212 PRO A C 1
ATOM 1703 O O . PRO A 1 212 ? 4.316 20.062 -0.986 1 96.56 212 PRO A O 1
ATOM 1706 N N . ASN A 1 213 ? 5.094 19.281 -2.938 1 94.69 213 ASN A N 1
ATOM 1707 C CA . ASN A 1 213 ? 5.277 20.625 -3.504 1 94.69 213 ASN A CA 1
ATOM 1708 C C . ASN A 1 213 ? 4.062 21.062 -4.316 1 94.69 213 ASN A C 1
ATOM 1710 O O . ASN A 1 213 ? 3.012 20.422 -4.266 1 94.69 213 ASN A O 1
ATOM 1714 N N . ARG A 1 214 ? 4.129 22.172 -4.973 1 92.69 214 ARG A N 1
ATOM 1715 C CA . ARG A 1 214 ? 2.988 22.703 -5.711 1 92.69 214 ARG A CA 1
ATOM 1716 C C . ARG A 1 214 ? 2.447 21.672 -6.695 1 92.69 214 ARG A C 1
ATOM 1718 O O . ARG A 1 214 ? 1.234 21.453 -6.777 1 92.69 214 ARG A O 1
ATOM 1725 N N . LEU A 1 215 ? 3.354 20.984 -7.445 1 94.62 215 LEU A N 1
ATOM 1726 C CA . LEU A 1 215 ? 2.949 19.969 -8.398 1 94.62 215 LEU A CA 1
ATOM 1727 C C . LEU A 1 215 ? 2.24 18.812 -7.684 1 94.62 215 LEU A C 1
ATOM 1729 O O . LEU A 1 215 ? 1.266 18.266 -8.203 1 94.62 215 LEU A O 1
ATOM 1733 N N . GLY A 1 216 ? 2.773 18.453 -6.504 1 96.69 216 GLY A N 1
ATOM 1734 C CA . GLY A 1 216 ? 2.152 17.406 -5.707 1 96.69 216 GLY A CA 1
ATOM 1735 C C . GLY A 1 216 ? 0.747 17.75 -5.258 1 96.69 216 GLY A C 1
ATOM 1736 O O . GLY A 1 216 ? -0.156 16.906 -5.32 1 96.69 216 GLY A O 1
ATOM 1737 N N . TYR A 1 217 ? 0.505 18.953 -4.82 1 94.62 217 TYR A N 1
ATOM 1738 C CA . TYR A 1 217 ? -0.83 19.375 -4.41 1 94.62 217 TYR A CA 1
ATOM 1739 C C . TYR A 1 217 ? -1.776 19.438 -5.602 1 94.62 217 TYR A C 1
ATOM 1741 O O . TYR A 1 217 ? -2.951 19.078 -5.488 1 94.62 217 TYR A O 1
ATOM 1749 N N . GLU A 1 218 ? -1.284 19.922 -6.707 1 92.38 218 GLU A N 1
ATOM 1750 C CA . GLU A 1 218 ? -2.109 19.906 -7.91 1 92.38 218 GLU A CA 1
ATOM 1751 C C . GLU A 1 218 ? -2.564 18.484 -8.258 1 92.38 218 GLU A C 1
ATOM 1753 O O . GLU A 1 218 ? -3.727 18.281 -8.609 1 92.38 218 GLU A O 1
ATOM 1758 N N . LEU A 1 219 ? -1.624 17.562 -8.133 1 94.75 219 LEU A N 1
ATOM 1759 C CA . LEU A 1 219 ? -1.939 16.172 -8.391 1 94.75 219 LEU A CA 1
ATOM 1760 C C . LEU A 1 219 ? -3.008 15.664 -7.422 1 94.75 219 LEU A C 1
ATOM 1762 O O . LEU A 1 219 ? -3.953 14.984 -7.828 1 94.75 219 LEU A O 1
ATOM 1766 N N . ILE A 1 220 ? -2.895 16 -6.164 1 95.5 220 ILE A N 1
ATOM 1767 C CA . ILE A 1 220 ? -3.848 15.594 -5.137 1 95.5 220 ILE A CA 1
ATOM 1768 C C . ILE A 1 220 ? -5.227 16.156 -5.457 1 95.5 220 ILE A C 1
ATOM 1770 O O . ILE A 1 220 ? -6.215 15.43 -5.488 1 95.5 220 ILE A O 1
ATOM 1774 N N . TYR A 1 221 ? -5.312 17.453 -5.742 1 91.19 221 TYR A N 1
ATOM 1775 C CA . TYR A 1 221 ? -6.594 18.094 -5.992 1 91.19 221 TYR A CA 1
ATOM 1776 C C . TYR A 1 221 ? -7.23 17.578 -7.277 1 91.19 221 TYR A C 1
ATOM 1778 O O . TYR A 1 221 ? -8.445 17.391 -7.34 1 91.19 221 TYR A O 1
ATOM 1786 N N . GLN A 1 222 ? -6.41 17.375 -8.258 1 90.69 222 GLN A N 1
ATOM 1787 C CA . GLN A 1 222 ? -6.914 16.797 -9.492 1 90.69 222 GLN A CA 1
ATOM 1788 C C . GLN A 1 222 ? -7.512 15.414 -9.234 1 90.69 222 GLN A C 1
ATOM 1790 O O . GLN A 1 222 ? -8.578 15.086 -9.766 1 90.69 222 GLN A O 1
ATOM 1795 N N . THR A 1 223 ? -6.82 14.641 -8.461 1 93.94 223 THR A N 1
ATOM 1796 C CA . THR A 1 223 ? -7.289 13.297 -8.141 1 93.94 223 THR A CA 1
ATOM 1797 C C . THR A 1 223 ? -8.633 13.352 -7.414 1 93.94 223 THR A C 1
ATOM 1799 O O . THR A 1 223 ? -9.57 12.648 -7.781 1 93.94 223 THR A O 1
ATOM 1802 N N . ILE A 1 224 ? -8.742 14.203 -6.422 1 92.06 224 ILE A N 1
ATOM 1803 C CA . ILE A 1 224 ? -9.961 14.336 -5.629 1 92.06 224 ILE A CA 1
ATOM 1804 C C . ILE A 1 224 ? -11.109 14.805 -6.516 1 92.06 224 ILE A C 1
ATOM 1806 O O . ILE A 1 224 ? -12.203 14.242 -6.469 1 92.06 224 ILE A O 1
ATOM 1810 N N . THR A 1 225 ? -10.867 15.766 -7.328 1 87.44 225 THR A N 1
ATOM 1811 C CA . THR A 1 225 ? -11.898 16.344 -8.18 1 87.44 225 THR A CA 1
ATOM 1812 C C . THR A 1 225 ? -12.398 15.32 -9.195 1 87.44 225 THR A C 1
ATOM 1814 O O . THR A 1 225 ? -13.602 15.227 -9.453 1 87.44 225 THR A O 1
ATOM 1817 N N . GLN A 1 226 ? -11.492 14.602 -9.742 1 88.06 226 GLN A N 1
ATOM 1818 C CA . GLN A 1 226 ? -11.859 13.594 -10.719 1 88.06 226 GLN A CA 1
ATOM 1819 C C . GLN A 1 226 ? -12.766 12.523 -10.102 1 88.06 226 GLN A C 1
ATOM 1821 O O . GLN A 1 226 ? -13.75 12.109 -10.719 1 88.06 226 GLN A O 1
ATOM 1826 N N . VAL A 1 227 ? -12.438 12.133 -8.93 1 87.62 227 VAL A N 1
ATOM 1827 C CA . VAL A 1 227 ? -13.227 11.109 -8.25 1 87.62 227 VAL A CA 1
ATOM 1828 C C . VAL A 1 227 ? -14.594 11.672 -7.871 1 87.62 227 VAL A C 1
ATOM 1830 O O . VAL A 1 227 ? -15.617 11 -8.039 1 87.62 227 VAL A O 1
ATOM 1833 N N . MET A 1 228 ? -14.656 12.883 -7.371 1 84 228 MET A N 1
ATOM 1834 C CA . MET A 1 228 ? -15.906 13.5 -6.938 1 84 228 MET A CA 1
ATOM 1835 C C . MET A 1 228 ? -16.844 13.727 -8.117 1 84 228 MET A C 1
ATOM 1837 O O . MET A 1 228 ? -18.062 13.578 -7.992 1 84 228 MET A O 1
ATOM 1841 N N . MET A 1 229 ? -16.281 14.062 -9.188 1 79.5 229 MET A N 1
ATOM 1842 C CA . MET A 1 229 ? -17.078 14.289 -10.383 1 79.5 229 MET A CA 1
ATOM 1843 C C . MET A 1 229 ? -17.688 12.984 -10.898 1 79.5 229 MET A C 1
ATOM 1845 O O . MET A 1 229 ? -18.828 12.969 -11.375 1 79.5 229 MET A O 1
ATOM 1849 N N . LYS A 1 230 ? -17 11.93 -10.797 1 76.19 230 LYS A N 1
ATOM 1850 C CA . LYS A 1 230 ? -17.484 10.633 -11.234 1 76.19 230 LYS A CA 1
ATOM 1851 C C . LYS A 1 230 ? -18.609 10.133 -10.32 1 76.19 230 LYS A C 1
ATOM 1853 O O . LYS A 1 230 ? -19.547 9.469 -10.773 1 76.19 230 LYS A O 1
ATOM 1858 N N . GLN A 1 231 ? -18.438 10.383 -9.102 1 68.81 231 GLN A N 1
ATOM 1859 C CA . GLN A 1 231 ? -19.453 9.969 -8.148 1 68.81 231 GLN A CA 1
ATOM 1860 C C . GLN A 1 231 ? -20.734 10.789 -8.312 1 68.81 231 GLN A C 1
ATOM 1862 O O . GLN A 1 231 ? -21.828 10.273 -8.156 1 68.81 231 GLN A O 1
ATOM 1867 N N . THR A 1 232 ? -20.5 12.078 -8.43 1 53.72 232 THR A N 1
ATOM 1868 C CA . THR A 1 232 ? -21.672 12.914 -8.695 1 53.72 232 THR A CA 1
ATOM 1869 C C . THR A 1 232 ? -22.375 12.477 -9.984 1 53.72 232 THR A C 1
ATOM 1871 O O . THR A 1 232 ? -23.594 12.508 -10.07 1 53.72 232 THR A O 1
ATOM 1874 N N . LEU A 1 233 ? -21.547 12.094 -10.891 1 42.56 233 LEU A N 1
ATOM 1875 C CA . LEU A 1 233 ? -22.109 11.633 -12.156 1 42.56 233 LEU A CA 1
ATOM 1876 C C . LEU A 1 233 ? -22.781 10.281 -11.984 1 42.56 233 LEU A C 1
ATOM 1878 O O . LEU A 1 233 ? -23.719 9.953 -12.719 1 42.56 233 LEU A O 1
ATOM 1882 N N . ILE A 1 234 ? -22.25 9.445 -11.086 1 43.19 234 ILE A N 1
ATOM 1883 C CA . ILE A 1 234 ? -22.859 8.133 -10.898 1 43.19 234 ILE A CA 1
ATOM 1884 C C . ILE A 1 234 ? -24.109 8.266 -10.039 1 43.19 234 ILE A C 1
ATOM 1886 O O . ILE A 1 234 ? -25.062 7.488 -10.18 1 43.19 234 ILE A O 1
ATOM 1890 N N . ASN A 1 235 ? -24.188 9.094 -8.938 1 36.66 235 ASN A N 1
ATOM 1891 C CA . ASN A 1 235 ? -25.469 9.281 -8.281 1 36.66 235 ASN A CA 1
ATOM 1892 C C . ASN A 1 235 ? -26.531 9.805 -9.258 1 36.66 235 ASN A C 1
ATOM 1894 O O . ASN A 1 235 ? -27.656 10.117 -8.852 1 36.66 235 ASN A O 1
ATOM 1898 N N . PHE A 1 236 ? -26.172 10.188 -10.492 1 28.09 236 PHE A N 1
ATOM 1899 C CA . PHE A 1 236 ? -27.312 10.477 -11.344 1 28.09 236 PHE A CA 1
ATOM 1900 C C . PHE A 1 236 ? -27.906 9.188 -11.906 1 28.09 236 PHE A C 1
ATOM 1902 O O . PHE A 1 236 ? -27.188 8.219 -12.156 1 28.09 236 PHE A O 1
ATOM 1909 N N . MET B 1 1 ? -23.219 -39.656 22.609 1 23.7 1 MET B N 1
ATOM 1910 C CA . MET B 1 1 ? -22.297 -38.5 22.672 1 23.7 1 MET B CA 1
ATOM 1911 C C . MET B 1 1 ? -21.812 -38.156 21.266 1 23.7 1 MET B C 1
ATOM 1913 O O . MET B 1 1 ? -21.125 -38.938 20.625 1 23.7 1 MET B O 1
ATOM 1917 N N . SER B 1 2 ? -22.594 -37.594 20.469 1 29.55 2 SER B N 1
ATOM 1918 C CA . SER B 1 2 ? -22.516 -37.469 19.016 1 29.55 2 SER B CA 1
ATOM 1919 C C . SER B 1 2 ? -21.219 -36.781 18.594 1 29.55 2 SER B C 1
ATOM 1921 O O . SER B 1 2 ? -20.891 -35.719 19.109 1 29.55 2 SER B O 1
ATOM 1923 N N . PHE B 1 3 ? -20.125 -37.531 18.234 1 30.72 3 PHE B N 1
ATOM 1924 C CA . PHE B 1 3 ? -18.828 -37.125 17.703 1 30.72 3 PHE B CA 1
ATOM 1925 C C . PHE B 1 3 ? -18.984 -35.938 16.766 1 30.72 3 PHE B C 1
ATOM 1927 O O . PHE B 1 3 ? -19.844 -35.938 15.883 1 30.72 3 PHE B O 1
ATOM 1934 N N . ILE B 1 4 ? -18.75 -34.719 17.203 1 36.38 4 ILE B N 1
ATOM 1935 C CA . ILE B 1 4 ? -18.578 -33.562 16.328 1 36.38 4 ILE B CA 1
ATOM 1936 C C . ILE B 1 4 ? -17.859 -33.969 15.055 1 36.38 4 ILE B C 1
ATOM 1938 O O . ILE B 1 4 ? -16.719 -34.469 15.102 1 36.38 4 ILE B O 1
ATOM 1942 N N . THR B 1 5 ? -18.359 -34.656 14.047 1 40.78 5 THR B N 1
ATOM 1943 C CA . THR B 1 5 ? -17.844 -35.031 12.734 1 40.78 5 THR B CA 1
ATOM 1944 C C . THR B 1 5 ? -16.969 -33.906 12.164 1 40.78 5 THR B C 1
ATOM 1946 O O . THR B 1 5 ? -17.406 -32.781 12.047 1 40.78 5 THR B O 1
ATOM 1949 N N . GLU B 1 6 ? -15.672 -33.719 12.5 1 50.09 6 GLU B N 1
ATOM 1950 C CA . GLU B 1 6 ? -14.602 -32.781 12.18 1 50.09 6 GLU B CA 1
ATOM 1951 C C . GLU B 1 6 ? -14.547 -32.5 10.68 1 50.09 6 GLU B C 1
ATOM 1953 O O . GLU B 1 6 ? -14.094 -33.375 9.906 1 50.09 6 GLU B O 1
ATOM 1958 N N . ASN B 1 7 ? -15.516 -31.922 10.031 1 59.5 7 ASN B N 1
ATOM 1959 C CA . ASN B 1 7 ? -15.672 -31.703 8.602 1 59.5 7 ASN B CA 1
ATOM 1960 C C . ASN B 1 7 ? -14.445 -31.016 7.996 1 59.5 7 ASN B C 1
ATOM 1962 O O . ASN B 1 7 ? -13.859 -30.125 8.617 1 59.5 7 ASN B O 1
ATOM 1966 N N . ASP B 1 8 ? -13.945 -31.656 6.902 1 77.31 8 ASP B N 1
ATOM 1967 C CA . ASP B 1 8 ? -12.805 -31.172 6.121 1 77.31 8 ASP B CA 1
ATOM 1968 C C . ASP B 1 8 ? -13.078 -29.797 5.523 1 77.31 8 ASP B C 1
ATOM 1970 O O . ASP B 1 8 ? -14.188 -29.531 5.062 1 77.31 8 ASP B O 1
ATOM 1974 N N . VAL B 1 9 ? -12.289 -28.953 5.859 1 83.12 9 VAL B N 1
ATOM 1975 C CA . VAL B 1 9 ? -12.328 -27.672 5.164 1 83.12 9 VAL B CA 1
ATOM 1976 C C . VAL B 1 9 ? -11.586 -27.781 3.834 1 83.12 9 VAL B C 1
ATOM 1978 O O . VAL B 1 9 ? -10.398 -28.141 3.807 1 83.12 9 VAL B O 1
ATOM 1981 N N . LYS B 1 10 ? -12.352 -27.703 2.762 1 90.31 10 LYS B N 1
ATOM 1982 C CA . LYS B 1 10 ? -11.766 -27.766 1.425 1 90.31 10 LYS B CA 1
ATOM 1983 C C . LYS B 1 10 ? -11.484 -26.375 0.88 1 90.31 10 LYS B C 1
ATOM 1985 O O . LYS B 1 10 ? -12.383 -25.531 0.799 1 90.31 10 LYS B O 1
ATOM 1990 N N . MET B 1 11 ? -10.273 -26.172 0.542 1 92.62 11 MET B N 1
ATOM 1991 C CA . MET B 1 11 ? -9.844 -24.875 0.008 1 92.62 11 MET B CA 1
ATOM 1992 C C . MET B 1 11 ? -9.07 -25.062 -1.298 1 92.62 11 MET B C 1
ATOM 1994 O O . MET B 1 11 ? -8.586 -26.156 -1.591 1 92.62 11 MET B O 1
ATOM 1998 N N . CYS B 1 12 ? -9.062 -24.031 -2.068 1 95.19 12 CYS B N 1
ATOM 1999 C CA . CYS B 1 12 ? -8.18 -24.016 -3.229 1 95.19 12 CYS B CA 1
ATOM 2000 C C . CYS B 1 12 ? -7.527 -22.641 -3.402 1 95.19 12 CYS B C 1
ATOM 2002 O O . CYS B 1 12 ? -7.926 -21.672 -2.752 1 95.19 12 CYS B O 1
ATOM 2004 N N . VAL B 1 13 ? -6.473 -22.641 -4.176 1 96.25 13 VAL B N 1
ATOM 2005 C CA . VAL B 1 13 ? -5.766 -21.391 -4.434 1 96.25 13 VAL B CA 1
ATOM 2006 C C . VAL B 1 13 ? -5.465 -21.266 -5.926 1 96.25 13 VAL B C 1
ATOM 2008 O O . VAL B 1 13 ? -5.074 -22.234 -6.57 1 96.25 13 VAL B O 1
ATOM 2011 N N . PHE B 1 14 ? -5.883 -20.141 -6.488 1 98.19 14 PHE B N 1
ATOM 2012 C CA . PHE B 1 14 ? -5.43 -19.688 -7.801 1 98.19 14 PHE B CA 1
ATOM 2013 C C . PHE B 1 14 ? -4.398 -18.578 -7.664 1 98.19 14 PHE B C 1
ATOM 2015 O O . PHE B 1 14 ? -4.637 -17.594 -6.965 1 98.19 14 PHE B O 1
ATOM 2022 N N . GLY B 1 15 ? -3.273 -18.734 -8.266 1 97.75 15 GLY B N 1
ATOM 2023 C CA . GLY B 1 15 ? -2.221 -17.734 -8.141 1 97.75 15 GLY B CA 1
ATOM 2024 C C . GLY B 1 15 ? -1.039 -18 -9.055 1 97.75 15 GLY B C 1
ATOM 2025 O O . GLY B 1 15 ? -1.188 -18.625 -10.102 1 97.75 15 GLY B O 1
ATOM 2026 N N . ASP B 1 16 ? 0.066 -17.359 -8.758 1 96.69 16 ASP B N 1
ATOM 2027 C CA . ASP B 1 16 ? 1.291 -17.516 -9.531 1 96.69 16 ASP B CA 1
ATOM 2028 C C . ASP B 1 16 ? 2.303 -18.391 -8.789 1 96.69 16 ASP B C 1
ATOM 2030 O O . ASP B 1 16 ? 1.933 -19.391 -8.18 1 96.69 16 ASP B O 1
ATOM 2034 N N . SER B 1 17 ? 3.539 -18.094 -8.914 1 95.19 17 SER B N 1
ATOM 2035 C CA . SER B 1 17 ? 4.57 -18.875 -8.258 1 95.19 17 SER B CA 1
ATOM 2036 C C . SER B 1 17 ? 4.453 -18.781 -6.738 1 95.19 17 SER B C 1
ATOM 2038 O O . SER B 1 17 ? 4.742 -19.75 -6.027 1 95.19 17 SER B O 1
ATOM 2040 N N . ILE B 1 18 ? 4.137 -17.703 -6.215 1 93.75 18 ILE B N 1
ATOM 2041 C CA . ILE B 1 18 ? 4.004 -17.516 -4.773 1 93.75 18 ILE B CA 1
ATOM 2042 C C . ILE B 1 18 ? 2.834 -18.359 -4.254 1 93.75 18 ILE B C 1
ATOM 2044 O O . ILE B 1 18 ? 2.971 -19.078 -3.262 1 93.75 18 ILE B O 1
ATOM 2048 N N . GLY B 1 19 ? 1.709 -18.281 -4.914 1 93.38 19 GLY B N 1
ATOM 2049 C CA . GLY B 1 19 ? 0.591 -19.141 -4.562 1 93.38 19 GLY B CA 1
ATOM 2050 C C . GLY B 1 19 ? 0.921 -20.625 -4.656 1 93.38 19 GLY B C 1
ATOM 2051 O O . GLY B 1 19 ? 0.398 -21.438 -3.889 1 93.38 19 GLY B O 1
ATOM 2052 N N . LYS B 1 20 ? 1.767 -20.938 -5.609 1 90.56 20 LYS B N 1
ATOM 2053 C CA . LYS B 1 20 ? 2.184 -22.328 -5.824 1 90.56 20 LYS B CA 1
ATOM 2054 C C . LYS B 1 20 ? 3.107 -22.797 -4.707 1 90.56 20 LYS B C 1
ATOM 2056 O O . LYS B 1 20 ? 3.24 -24 -4.473 1 90.56 20 LYS B O 1
ATOM 2061 N N . GLY B 1 21 ? 3.77 -21.859 -4.004 1 91.38 21 GLY B N 1
ATOM 2062 C CA . GLY B 1 21 ? 4.707 -22.188 -2.945 1 91.38 21 GLY B CA 1
ATOM 2063 C C . GLY B 1 21 ? 6.133 -22.344 -3.436 1 91.38 21 GLY B C 1
ATOM 2064 O O . GLY B 1 21 ? 6.914 -23.109 -2.871 1 91.38 21 GLY B O 1
ATOM 2065 N N . VAL B 1 22 ? 6.449 -21.641 -4.438 1 83.69 22 VAL B N 1
ATOM 2066 C CA . VAL B 1 22 ? 7.777 -21.719 -5.035 1 83.69 22 VAL B CA 1
ATOM 2067 C C . VAL B 1 22 ? 8.805 -21.078 -4.105 1 83.69 22 VAL B C 1
ATOM 2069 O O . VAL B 1 22 ? 8.602 -19.969 -3.615 1 83.69 22 VAL B O 1
ATOM 2072 N N . ILE B 1 23 ? 9.914 -21.797 -3.914 1 86.19 23 ILE B N 1
ATOM 2073 C CA . ILE B 1 23 ? 11.016 -21.328 -3.082 1 86.19 23 ILE B CA 1
ATOM 2074 C C . ILE B 1 23 ? 12.336 -21.531 -3.809 1 86.19 23 ILE B C 1
ATOM 2076 O O . ILE B 1 23 ? 12.531 -22.562 -4.465 1 86.19 23 ILE B O 1
ATOM 2080 N N . GLN B 1 24 ? 13.125 -20.547 -3.713 1 80.81 24 GLN B N 1
ATOM 2081 C CA . GLN B 1 24 ? 14.461 -20.688 -4.277 1 80.81 24 GLN B CA 1
ATOM 2082 C C . GLN B 1 24 ? 15.375 -21.484 -3.342 1 80.81 24 GLN B C 1
ATOM 2084 O O . GLN B 1 24 ? 15.484 -21.156 -2.156 1 80.81 24 GLN B O 1
ATOM 2089 N N . GLN B 1 25 ? 15.938 -22.547 -3.9 1 74.31 25 GLN B N 1
ATOM 2090 C CA . GLN B 1 25 ? 16.859 -23.344 -3.105 1 74.31 25 GLN B CA 1
ATOM 2091 C C . GLN B 1 25 ? 18.281 -22.781 -3.184 1 74.31 25 GLN B C 1
ATOM 2093 O O . GLN B 1 25 ? 18.844 -22.656 -4.273 1 74.31 25 GLN B O 1
ATOM 2098 N N . ASN B 1 26 ? 18.734 -22.125 -2.064 1 64.5 26 ASN B N 1
ATOM 2099 C CA . ASN B 1 26 ? 19.984 -21.375 -1.96 1 64.5 26 ASN B CA 1
ATOM 2100 C C . ASN B 1 26 ? 21.141 -22.156 -2.564 1 64.5 26 ASN B C 1
ATOM 2102 O O . ASN B 1 26 ? 21.969 -21.578 -3.273 1 64.5 26 ASN B O 1
ATOM 2106 N N . GLU B 1 27 ? 21.266 -23.375 -2.279 1 60.81 27 GLU B N 1
ATOM 2107 C CA . GLU B 1 27 ? 22.469 -24.109 -2.643 1 60.81 27 GLU B CA 1
ATOM 2108 C C . GLU B 1 27 ? 22.516 -24.375 -4.145 1 60.81 27 GLU B C 1
ATOM 2110 O O . GLU B 1 27 ? 23.578 -24.297 -4.762 1 60.81 27 GLU B O 1
ATOM 2115 N N . SER B 1 28 ? 21.391 -24.625 -4.738 1 60.16 28 SER B N 1
ATOM 2116 C CA . SER B 1 28 ? 21.406 -25.047 -6.137 1 60.16 28 SER B CA 1
ATOM 2117 C C . SER B 1 28 ? 20.891 -23.938 -7.051 1 60.16 28 SER B C 1
ATOM 2119 O O . SER B 1 28 ? 21.078 -24 -8.266 1 60.16 28 SER B O 1
ATOM 2121 N N . GLY B 1 29 ? 20.359 -22.891 -6.473 1 66.19 29 GLY B N 1
ATOM 2122 C CA . GLY B 1 29 ? 19.719 -21.844 -7.258 1 66.19 29 GLY B CA 1
ATOM 2123 C C . GLY B 1 29 ? 18.453 -22.312 -7.953 1 66.19 29 GLY B C 1
ATOM 2124 O O . GLY B 1 29 ? 17.844 -21.562 -8.711 1 66.19 29 GLY B O 1
ATOM 2125 N N . ARG B 1 30 ? 18.141 -23.578 -7.723 1 73.31 30 ARG B N 1
ATOM 2126 C CA . ARG B 1 30 ? 16.969 -24.172 -8.352 1 73.31 30 ARG B CA 1
ATOM 2127 C C . ARG B 1 30 ? 15.703 -23.875 -7.547 1 73.31 30 ARG B C 1
ATOM 2129 O O . ARG B 1 30 ? 15.781 -23.547 -6.363 1 73.31 30 ARG B O 1
ATOM 2136 N N . TYR B 1 31 ? 14.633 -23.828 -8.281 1 81.38 31 TYR B N 1
ATOM 2137 C CA . TYR B 1 31 ? 13.352 -23.562 -7.637 1 81.38 31 TYR B CA 1
ATOM 2138 C C . TYR B 1 31 ? 12.695 -24.875 -7.191 1 81.38 31 TYR B C 1
ATOM 2140 O O . TYR B 1 31 ? 12.805 -25.891 -7.875 1 81.38 31 TYR B O 1
ATOM 2148 N N . GLY B 1 32 ? 12.18 -24.938 -5.922 1 82.75 32 GLY B N 1
ATOM 2149 C CA . GLY B 1 32 ? 11.367 -26.016 -5.375 1 82.75 32 GLY B CA 1
ATOM 2150 C C . GLY B 1 32 ? 10.07 -25.531 -4.766 1 82.75 32 GLY B C 1
ATOM 2151 O O . GLY B 1 32 ? 9.648 -24.391 -5.02 1 82.75 32 GLY B O 1
ATOM 2152 N N . LEU B 1 33 ? 9.336 -26.438 -4.164 1 81.69 33 LEU B N 1
ATOM 2153 C CA . LEU B 1 33 ? 8.102 -26.094 -3.477 1 81.69 33 LEU B CA 1
ATOM 2154 C C . LEU B 1 33 ? 8.281 -26.172 -1.965 1 81.69 33 LEU B C 1
ATOM 2156 O O . LEU B 1 33 ? 8.961 -27.062 -1.459 1 81.69 33 LEU B O 1
ATOM 2160 N N . VAL B 1 34 ? 7.629 -25.156 -1.309 1 80.56 34 VAL B N 1
ATOM 2161 C CA . VAL B 1 34 ? 7.691 -25.141 0.149 1 80.56 34 VAL B CA 1
ATOM 2162 C C . VAL B 1 34 ? 6.793 -26.234 0.722 1 80.56 34 VAL B C 1
ATOM 2164 O O . VAL B 1 34 ? 5.691 -26.469 0.22 1 80.56 34 VAL B O 1
ATOM 2167 N N . LYS B 1 35 ? 7.316 -27.062 1.556 1 76.5 35 LYS B N 1
ATOM 2168 C CA . LYS B 1 35 ? 6.527 -28.062 2.279 1 76.5 35 LYS B CA 1
ATOM 2169 C C . LYS B 1 35 ? 6.199 -27.578 3.689 1 76.5 35 LYS B C 1
ATOM 2171 O O . LYS B 1 35 ? 7.07 -27.562 4.566 1 76.5 35 LYS B O 1
ATOM 2176 N N . ILE B 1 36 ? 5.074 -26.938 3.76 1 70.88 36 ILE B N 1
ATOM 2177 C CA . ILE B 1 36 ? 4.637 -26.5 5.078 1 70.88 36 ILE B CA 1
ATOM 2178 C C . ILE B 1 36 ? 3.426 -27.312 5.523 1 70.88 36 ILE B C 1
ATOM 2180 O O . ILE B 1 36 ? 2.494 -27.516 4.742 1 70.88 36 ILE B O 1
ATOM 2184 N N . ASP B 1 37 ? 3.541 -27.922 6.691 1 69 37 ASP B N 1
ATOM 2185 C CA . ASP B 1 37 ? 2.43 -28.672 7.266 1 69 37 ASP B CA 1
ATOM 2186 C C . ASP B 1 37 ? 1.337 -27.719 7.773 1 69 37 ASP B C 1
ATOM 2188 O O . ASP B 1 37 ? 1.388 -27.266 8.914 1 69 37 ASP B O 1
ATOM 2192 N N . LEU B 1 38 ? 0.409 -27.438 6.883 1 69.69 38 LEU B N 1
ATOM 2193 C CA . LEU B 1 38 ? -0.668 -26.516 7.207 1 69.69 38 LEU B CA 1
ATOM 2194 C C . LEU B 1 38 ? -1.475 -27.016 8.406 1 69.69 38 LEU B C 1
ATOM 2196 O O . LEU B 1 38 ? -1.789 -26.234 9.312 1 69.69 38 LEU B O 1
ATOM 2200 N N . PRO B 1 39 ? -1.79 -28.266 8.406 1 64.81 39 PRO B N 1
ATOM 2201 C CA . PRO B 1 39 ? -2.523 -28.766 9.578 1 64.81 39 PRO B CA 1
ATOM 2202 C C . PRO B 1 39 ? -1.799 -28.484 10.891 1 64.81 39 PRO B C 1
ATOM 2204 O O . PRO B 1 39 ? -2.436 -28.141 11.891 1 64.81 39 PRO B O 1
ATOM 2207 N N . ASP B 1 40 ? -0.525 -28.641 10.852 1 66.69 40 ASP B N 1
ATOM 2208 C CA . ASP B 1 40 ? 0.254 -28.406 12.062 1 66.69 40 ASP B CA 1
ATOM 2209 C C . ASP B 1 40 ? 0.236 -26.922 12.438 1 66.69 40 ASP B C 1
ATOM 2211 O O . ASP B 1 40 ? 0.167 -26.562 13.617 1 66.69 40 ASP B O 1
ATOM 2215 N N . LEU B 1 41 ? 0.273 -26.203 11.375 1 64.5 41 LEU B N 1
ATOM 2216 C CA . LEU B 1 41 ? 0.322 -24.766 11.602 1 64.5 41 LEU B CA 1
ATOM 2217 C C . LEU B 1 41 ? -1.004 -24.25 12.156 1 64.5 41 LEU B C 1
ATOM 2219 O O . LEU B 1 41 ? -1.024 -23.344 12.984 1 64.5 41 LEU B O 1
ATOM 2223 N N . VAL B 1 42 ? -2.061 -24.859 11.719 1 63.69 42 VAL B N 1
ATOM 2224 C CA . VAL B 1 42 ? -3.379 -24.344 12.07 1 63.69 42 VAL B CA 1
ATOM 2225 C C . VAL B 1 42 ? -3.963 -25.141 13.227 1 63.69 42 VAL B C 1
ATOM 2227 O O . VAL B 1 42 ? -4.895 -24.688 13.898 1 63.69 42 VAL B O 1
ATOM 2230 N N . GLY B 1 43 ? -3.273 -26.094 13.664 1 59.5 43 GLY B N 1
ATOM 2231 C CA . GLY B 1 43 ? -3.785 -26.969 14.703 1 59.5 43 GLY B CA 1
ATOM 2232 C C . GLY B 1 43 ? -5.055 -27.688 14.305 1 59.5 43 GLY B C 1
ATOM 2233 O O . GLY B 1 43 ? -5.875 -28.031 15.156 1 59.5 43 GLY B O 1
ATOM 2234 N N . GLN B 1 44 ? -5.57 -27.391 13.164 1 59.19 44 GLN B N 1
ATOM 2235 C CA . GLN B 1 44 ? -6.766 -28.109 12.719 1 59.19 44 GLN B CA 1
ATOM 2236 C C . GLN B 1 44 ? -6.414 -29.188 11.711 1 59.19 44 GLN B C 1
ATOM 2238 O O . GLN B 1 44 ? -5.57 -28.984 10.836 1 59.19 44 GLN B O 1
ATOM 2243 N N . THR B 1 45 ? -6.828 -30.469 12.016 1 58.72 45 THR B N 1
ATOM 2244 C CA . THR B 1 45 ? -6.379 -31.75 11.445 1 58.72 45 THR B CA 1
ATOM 2245 C C . THR B 1 45 ? -6.895 -31.906 10.016 1 58.72 45 THR B C 1
ATOM 2247 O O . THR B 1 45 ? -6.223 -32.5 9.18 1 58.72 45 THR B O 1
ATOM 2250 N N . ASN B 1 46 ? -8.148 -31.344 9.492 1 73.25 46 ASN B N 1
ATOM 2251 C CA . ASN B 1 46 ? -8.586 -31.891 8.219 1 73.25 46 ASN B CA 1
ATOM 2252 C C . ASN B 1 46 ? -8.734 -30.812 7.152 1 73.25 46 ASN B C 1
ATOM 2254 O O . ASN B 1 46 ? -9.852 -30.453 6.77 1 73.25 46 ASN B O 1
ATOM 2258 N N . ILE B 1 47 ? -7.602 -30.156 6.68 1 78.62 47 ILE B N 1
ATOM 2259 C CA . ILE B 1 47 ? -7.609 -29.156 5.609 1 78.62 47 ILE B CA 1
ATOM 2260 C C . ILE B 1 47 ? -7.117 -29.797 4.312 1 78.62 47 ILE B C 1
ATOM 2262 O O . ILE B 1 47 ? -6.062 -30.438 4.285 1 78.62 47 ILE B O 1
ATOM 2266 N N . ILE B 1 48 ? -7.973 -29.75 3.301 1 84 48 ILE B N 1
ATOM 2267 C CA . ILE B 1 48 ? -7.602 -30.141 1.947 1 84 48 ILE B CA 1
ATOM 2268 C C . ILE B 1 48 ? -7.383 -28.906 1.087 1 84 48 ILE B C 1
ATOM 2270 O O . ILE B 1 48 ? -8.258 -28.031 0.998 1 84 48 ILE B O 1
ATOM 2274 N N . LEU B 1 49 ? -6.207 -28.797 0.536 1 88.62 49 LEU B N 1
ATOM 2275 C CA . LEU B 1 49 ? -5.887 -27.656 -0.313 1 88.62 49 LEU B CA 1
ATOM 2276 C C . LEU B 1 49 ? -5.555 -28.109 -1.731 1 88.62 49 LEU B C 1
ATOM 2278 O O . LEU B 1 49 ? -4.57 -28.828 -1.947 1 88.62 49 LEU B O 1
ATOM 2282 N N . ASP B 1 50 ? -6.438 -27.797 -2.664 1 93.31 50 ASP B N 1
ATOM 2283 C CA . ASP B 1 50 ? -6.094 -27.938 -4.074 1 93.31 50 ASP B CA 1
ATOM 2284 C C . ASP B 1 50 ? -5.375 -26.688 -4.59 1 93.31 50 ASP B C 1
ATOM 2286 O O . ASP B 1 50 ? -5.898 -25.578 -4.488 1 93.31 50 ASP B O 1
ATOM 2290 N N . ASN B 1 51 ? -4.227 -26.859 -5.09 1 95.38 51 ASN B N 1
ATOM 2291 C CA . ASN B 1 51 ? -3.428 -25.75 -5.574 1 95.38 51 ASN B CA 1
ATOM 2292 C C . ASN B 1 51 ? -3.424 -25.672 -7.098 1 95.38 51 ASN B C 1
ATOM 2294 O O . ASN B 1 51 ? -2.799 -26.5 -7.758 1 95.38 51 ASN B O 1
ATOM 2298 N N . PHE B 1 52 ? -4.059 -24.641 -7.684 1 97.19 52 PHE B N 1
ATOM 2299 C CA . PHE B 1 52 ? -4.176 -24.469 -9.125 1 97.19 52 PHE B CA 1
ATOM 2300 C C . PHE B 1 52 ? -3.264 -23.344 -9.617 1 97.19 52 PHE B C 1
ATOM 2302 O O . PHE B 1 52 ? -3.406 -22.875 -10.75 1 97.19 52 PHE B O 1
ATOM 2309 N N . SER B 1 53 ? -2.381 -22.875 -8.695 1 96.62 53 SER B N 1
ATOM 2310 C CA . SER B 1 53 ? -1.448 -21.812 -9.055 1 96.62 53 SER B CA 1
ATOM 2311 C C . SER B 1 53 ? -0.465 -22.281 -10.125 1 96.62 53 SER B C 1
ATOM 2313 O O . SER B 1 53 ? -0.122 -23.469 -10.188 1 96.62 53 SER B O 1
ATOM 2315 N N . LYS B 1 54 ? -0.053 -21.344 -10.93 1 95.38 54 LYS B N 1
ATOM 2316 C CA . LYS B 1 54 ? 0.91 -21.641 -11.992 1 95.38 54 LYS B CA 1
ATOM 2317 C C . LYS B 1 54 ? 2.047 -20.609 -11.992 1 95.38 54 LYS B C 1
ATOM 2319 O O . LYS B 1 54 ? 1.816 -19.422 -11.805 1 95.38 54 LYS B O 1
ATOM 2324 N N . MET B 1 55 ? 3.238 -21.109 -12.188 1 92.75 55 MET B N 1
ATOM 2325 C CA . MET B 1 55 ? 4.414 -20.25 -12.281 1 92.75 55 MET B CA 1
ATOM 2326 C C . MET B 1 55 ? 4.23 -19.203 -13.367 1 92.75 55 MET B C 1
ATOM 2328 O O . MET B 1 55 ? 3.789 -19.516 -14.477 1 92.75 55 MET B O 1
ATOM 2332 N N . GLY B 1 56 ? 4.484 -17.938 -13.023 1 94.56 56 GLY B N 1
ATOM 2333 C CA . GLY B 1 56 ? 4.477 -16.859 -14 1 94.56 56 GLY B CA 1
ATOM 2334 C C . GLY B 1 56 ? 3.086 -16.359 -14.32 1 94.56 56 GLY B C 1
ATOM 2335 O O . GLY B 1 56 ? 2.924 -15.453 -15.141 1 94.56 56 GLY B O 1
ATOM 2336 N N . SER B 1 57 ? 2.088 -16.812 -13.664 1 97.25 57 SER B N 1
ATOM 2337 C CA . SER B 1 57 ? 0.704 -16.5 -14 1 97.25 57 SER B CA 1
ATOM 2338 C C . SER B 1 57 ? 0.395 -15.023 -13.766 1 97.25 57 SER B C 1
ATOM 2340 O O . SER B 1 57 ? 0.746 -14.469 -12.727 1 97.25 57 SER B O 1
ATOM 2342 N N . THR B 1 58 ? -0.165 -14.391 -14.812 1 98.5 58 THR B N 1
ATOM 2343 C CA . THR B 1 58 ? -0.861 -13.109 -14.68 1 98.5 58 THR B CA 1
ATOM 2344 C C . THR B 1 58 ? -2.352 -13.336 -14.438 1 98.5 58 THR B C 1
ATOM 2346 O O . THR B 1 58 ? -2.822 -14.477 -14.422 1 98.5 58 THR B O 1
ATOM 2349 N N . VAL B 1 59 ? -3.072 -12.305 -14.242 1 98.81 59 VAL B N 1
ATOM 2350 C CA . VAL B 1 59 ? -4.512 -12.406 -14.031 1 98.81 59 VAL B CA 1
ATOM 2351 C C . VAL B 1 59 ? -5.176 -13 -15.273 1 98.81 59 VAL B C 1
ATOM 2353 O O . VAL B 1 59 ? -6.176 -13.711 -15.164 1 98.81 59 VAL B O 1
ATOM 2356 N N . ALA B 1 60 ? -4.629 -12.688 -16.484 1 98.69 60 ALA B N 1
ATOM 2357 C CA . ALA B 1 60 ? -5.199 -13.258 -17.703 1 98.69 60 ALA B CA 1
ATOM 2358 C C . ALA B 1 60 ? -5.121 -14.781 -17.703 1 98.69 60 ALA B C 1
ATOM 2360 O O . ALA B 1 60 ? -6.113 -15.461 -17.953 1 98.69 60 ALA B O 1
ATOM 2361 N N . LYS B 1 61 ? -3.967 -15.312 -17.438 1 98.44 61 LYS B N 1
ATOM 2362 C CA . LYS B 1 61 ? -3.807 -16.75 -17.297 1 98.44 61 LYS B CA 1
ATOM 2363 C C . LYS B 1 61 ? -4.645 -17.297 -16.156 1 98.44 61 LYS B C 1
ATOM 2365 O O . LYS B 1 61 ? -5.246 -18.375 -16.266 1 98.44 61 LYS B O 1
ATOM 2370 N N . GLY B 1 62 ? -4.688 -16.578 -15.031 1 98.5 62 GLY B N 1
ATOM 2371 C CA . GLY B 1 62 ? -5.516 -16.953 -13.898 1 98.5 62 GLY B CA 1
ATOM 2372 C C . GLY B 1 62 ? -6.98 -17.125 -14.258 1 98.5 62 GLY B C 1
ATOM 2373 O O . GLY B 1 62 ? -7.629 -18.078 -13.836 1 98.5 62 GLY B O 1
ATOM 2374 N N . LEU B 1 63 ? -7.5 -16.188 -15.023 1 98.81 63 LEU B N 1
ATOM 2375 C CA . LEU B 1 63 ? -8.891 -16.25 -15.445 1 98.81 63 LEU B CA 1
ATOM 2376 C C . LEU B 1 63 ? -9.164 -17.516 -16.234 1 98.81 63 LEU B C 1
ATOM 2378 O O . LEU B 1 63 ? -10.164 -18.203 -16.016 1 98.81 63 LEU B O 1
ATOM 2382 N N . ALA B 1 64 ? -8.234 -17.828 -17.156 1 98.75 64 ALA B N 1
ATOM 2383 C CA . ALA B 1 64 ? -8.375 -19.031 -17.969 1 98.75 64 ALA B CA 1
ATOM 2384 C C . ALA B 1 64 ? -8.398 -20.281 -17.078 1 98.75 64 ALA B C 1
ATOM 2386 O O . ALA B 1 64 ? -9.188 -21.203 -17.297 1 98.75 64 ALA B O 1
ATOM 2387 N N . ILE B 1 65 ? -7.555 -20.344 -16.094 1 98.69 65 ILE B N 1
ATOM 2388 C CA . ILE B 1 65 ? -7.465 -21.484 -15.195 1 98.69 65 ILE B CA 1
ATOM 2389 C C . ILE B 1 65 ? -8.734 -21.594 -14.344 1 98.69 65 ILE B C 1
ATOM 2391 O O . ILE B 1 65 ? -9.266 -22.672 -14.141 1 98.69 65 ILE B O 1
ATOM 2395 N N . VAL B 1 66 ? -9.25 -20.453 -13.867 1 98.69 66 VAL B N 1
ATOM 2396 C CA . VAL B 1 66 ? -10.484 -20.422 -13.086 1 98.69 66 VAL B CA 1
ATOM 2397 C C . VAL B 1 66 ? -11.641 -20.984 -13.922 1 98.69 66 VAL B C 1
ATOM 2399 O O . VAL B 1 66 ? -12.414 -21.812 -13.445 1 98.69 66 VAL B O 1
ATOM 2402 N N . LYS B 1 67 ? -11.664 -20.562 -15.164 1 98.69 67 LYS B N 1
ATOM 2403 C CA . LYS B 1 67 ? -12.727 -21.031 -16.047 1 98.69 67 LYS B CA 1
ATOM 2404 C C . LYS B 1 67 ? -12.617 -22.531 -16.297 1 98.69 67 LYS B C 1
ATOM 2406 O O . LYS B 1 67 ? -13.633 -23.234 -16.344 1 98.69 67 LYS B O 1
ATOM 2411 N N . ARG B 1 68 ? -11.422 -22.984 -16.422 1 98.44 68 ARG B N 1
ATOM 2412 C CA . ARG B 1 68 ? -11.195 -24.406 -16.641 1 98.44 68 ARG B CA 1
ATOM 2413 C C . ARG B 1 68 ? -11.664 -25.234 -15.445 1 98.44 68 ARG B C 1
ATOM 2415 O O . ARG B 1 68 ? -12.102 -26.375 -15.609 1 98.44 68 ARG B O 1
ATOM 2422 N N . HIS B 1 69 ? -11.641 -24.656 -14.266 1 98.25 69 HIS B N 1
ATOM 2423 C CA . HIS B 1 69 ? -11.992 -25.391 -13.055 1 98.25 69 HIS B CA 1
ATOM 2424 C C . HIS B 1 69 ? -13.32 -24.922 -12.492 1 98.25 69 HIS B C 1
ATOM 2426 O O . HIS B 1 69 ? -13.609 -25.109 -11.305 1 98.25 69 HIS B O 1
ATOM 2432 N N . ALA B 1 70 ? -14.109 -24.281 -13.305 1 97.44 70 ALA B N 1
ATOM 2433 C CA . ALA B 1 70 ? -15.344 -23.641 -12.883 1 97.44 70 ALA B CA 1
ATOM 2434 C C . ALA B 1 70 ? -16.266 -24.625 -12.18 1 97.44 70 ALA B C 1
ATOM 2436 O O . ALA B 1 70 ? -16.891 -24.297 -11.172 1 97.44 70 ALA B O 1
ATOM 2437 N N . ASN B 1 71 ? -16.312 -25.844 -12.594 1 96.81 71 ASN B N 1
ATOM 2438 C CA . ASN B 1 71 ? -17.25 -26.844 -12.094 1 96.81 71 ASN B CA 1
ATOM 2439 C C . ASN B 1 71 ? -16.875 -27.297 -10.68 1 96.81 71 ASN B C 1
ATOM 2441 O O . ASN B 1 71 ? -17.703 -27.89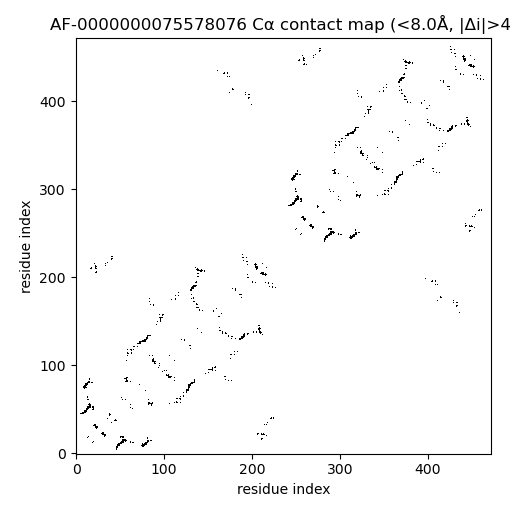1 -9.977 1 96.81 71 ASN B O 1
ATOM 2445 N N . LYS B 1 72 ? -15.688 -27.031 -10.281 1 97.31 72 LYS B N 1
ATOM 2446 C CA . LYS B 1 72 ? -15.211 -27.469 -8.977 1 97.31 72 LYS B CA 1
ATOM 2447 C C . LYS B 1 72 ? -15.336 -26.359 -7.938 1 97.31 72 LYS B C 1
ATOM 2449 O O . LYS B 1 72 ? -15.242 -26.609 -6.734 1 97.31 72 LYS B O 1
ATOM 2454 N N . ILE B 1 73 ? -15.547 -25.203 -8.32 1 97.62 73 ILE B N 1
ATOM 2455 C CA . ILE B 1 73 ? -15.398 -24.016 -7.484 1 97.62 73 ILE B CA 1
ATOM 2456 C C . ILE B 1 73 ? -16.375 -24.078 -6.312 1 97.62 73 ILE B C 1
ATOM 2458 O O . ILE B 1 73 ? -16.016 -23.766 -5.176 1 97.62 73 ILE B O 1
ATOM 2462 N N . ALA B 1 74 ? -17.562 -24.578 -6.551 1 97.38 74 ALA B N 1
ATOM 2463 C CA . ALA B 1 74 ? -18.609 -24.609 -5.527 1 97.38 74 ALA B CA 1
ATOM 2464 C C . ALA B 1 74 ? -18.25 -25.594 -4.414 1 97.38 74 ALA B C 1
ATOM 2466 O O . ALA B 1 74 ? -18.844 -25.547 -3.328 1 97.38 74 ALA B O 1
ATOM 2467 N N . SER B 1 75 ? -17.406 -26.484 -4.695 1 96.38 75 SER B N 1
ATOM 2468 C CA . SER B 1 75 ? -17.078 -27.531 -3.727 1 96.38 75 SER B CA 1
ATOM 2469 C C . SER B 1 75 ? -16.094 -27.031 -2.682 1 96.38 75 SER B C 1
ATOM 2471 O O . SER B 1 75 ? -15.844 -27.703 -1.677 1 96.38 75 SER B O 1
ATOM 2473 N N . TYR B 1 76 ? -15.484 -25.828 -2.869 1 95.62 76 TYR B N 1
ATOM 2474 C CA . TYR B 1 76 ? -14.484 -25.297 -1.948 1 95.62 76 TYR B CA 1
ATOM 2475 C C . TYR B 1 76 ? -15.125 -24.344 -0.946 1 95.62 76 TYR B C 1
ATOM 2477 O O . TYR B 1 76 ? -16 -23.562 -1.305 1 95.62 76 TYR B O 1
ATOM 2485 N N . ASP B 1 77 ? -14.703 -24.438 0.291 1 92.44 77 ASP B N 1
ATOM 2486 C CA . ASP B 1 77 ? -15.148 -23.5 1.325 1 92.44 77 ASP B CA 1
ATOM 2487 C C . ASP B 1 77 ? -14.539 -22.125 1.125 1 92.44 77 ASP B C 1
ATOM 2489 O O . ASP B 1 77 ? -15.148 -21.109 1.473 1 92.44 77 ASP B O 1
ATOM 2493 N N . ASN B 1 78 ? -13.32 -22.109 0.63 1 93.5 78 ASN B N 1
ATOM 2494 C CA . ASN B 1 78 ? -12.594 -20.875 0.347 1 93.5 78 ASN B CA 1
ATOM 2495 C C . ASN B 1 78 ? -11.781 -20.984 -0.937 1 93.5 78 ASN B C 1
ATOM 2497 O O . ASN B 1 78 ? -11.18 -22.031 -1.207 1 93.5 78 ASN B O 1
ATOM 2501 N N . VAL B 1 79 ? -11.859 -19.969 -1.687 1 97.31 79 VAL B N 1
ATOM 2502 C CA . VAL B 1 79 ? -11.07 -19.859 -2.912 1 97.31 79 VAL B CA 1
ATOM 2503 C C . VAL B 1 79 ? -10.094 -18.688 -2.801 1 97.31 79 VAL B C 1
ATOM 2505 O O . VAL B 1 79 ? -10.484 -17.531 -2.926 1 97.31 79 VAL B O 1
ATOM 2508 N N . PHE B 1 80 ? -8.812 -18.984 -2.58 1 97.19 80 PHE B N 1
ATOM 2509 C CA . PHE B 1 80 ? -7.793 -17.953 -2.398 1 97.19 80 PHE B CA 1
ATOM 2510 C C . PHE B 1 80 ? -7.258 -17.484 -3.744 1 97.19 80 PHE B C 1
ATOM 2512 O O . PHE B 1 80 ? -7.082 -18.281 -4.664 1 97.19 80 PHE B O 1
ATOM 2519 N N . LEU B 1 81 ? -7.031 -16.188 -3.838 1 98.62 81 LEU B N 1
ATOM 2520 C CA . LEU B 1 81 ? -6.512 -15.562 -5.055 1 98.62 81 LEU B CA 1
ATOM 2521 C C . LEU B 1 81 ? -5.227 -14.797 -4.766 1 98.62 81 LEU B C 1
ATOM 2523 O O . LEU B 1 81 ? -5.203 -13.922 -3.895 1 98.62 81 LEU B O 1
ATOM 2527 N N . GLU B 1 82 ? -4.203 -15.102 -5.398 1 97.81 82 GLU B N 1
ATOM 2528 C CA . GLU B 1 82 ? -2.91 -14.438 -5.27 1 97.81 82 GLU B CA 1
ATOM 2529 C C . GLU B 1 82 ? -2.336 -14.078 -6.637 1 97.81 82 GLU B C 1
ATOM 2531 O O . GLU B 1 82 ? -1.64 -14.883 -7.258 1 97.81 82 GLU B O 1
ATOM 2536 N N . PHE B 1 83 ? -2.689 -12.883 -7.164 1 98.31 83 PHE B N 1
ATOM 2537 C CA . PHE B 1 83 ? -2.199 -12.398 -8.445 1 98.31 83 PHE B CA 1
ATOM 2538 C C . PHE B 1 83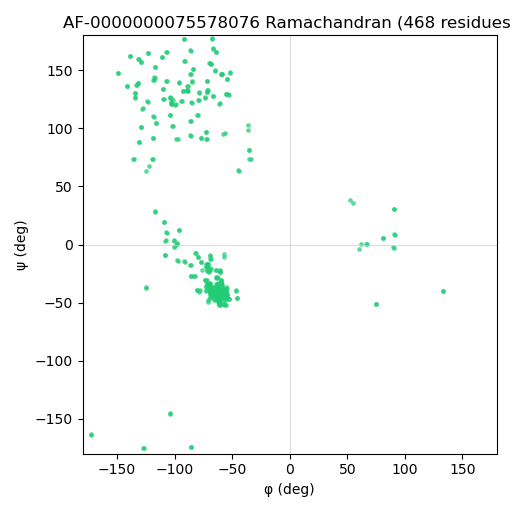 ? -1.688 -10.969 -8.328 1 98.31 83 PHE B C 1
ATOM 2540 O O . PHE B 1 83 ? -2.092 -10.234 -7.422 1 98.31 83 PHE B O 1
ATOM 2547 N N . GLY B 1 84 ? -0.861 -10.594 -9.297 1 98.12 84 GLY B N 1
ATOM 2548 C CA . GLY B 1 84 ? -0.405 -9.211 -9.375 1 98.12 84 GLY B CA 1
ATOM 2549 C C . GLY B 1 84 ? 1.091 -9.094 -9.594 1 98.12 84 GLY B C 1
ATOM 2550 O O . GLY B 1 84 ? 1.549 -8.195 -10.297 1 98.12 84 GLY B O 1
ATOM 2551 N N . GLY B 1 85 ? 1.862 -9.961 -8.906 1 97.12 85 GLY B N 1
ATOM 2552 C CA . GLY B 1 85 ? 3.312 -9.891 -8.969 1 97.12 85 GLY B CA 1
ATOM 2553 C C . GLY B 1 85 ? 3.855 -9.977 -10.383 1 97.12 85 GLY B C 1
ATOM 2554 O O . GLY B 1 85 ? 4.789 -9.25 -10.734 1 97.12 85 GLY B O 1
ATOM 2555 N N . ASN B 1 86 ? 3.332 -10.82 -11.172 1 97.75 86 ASN B N 1
ATOM 2556 C CA . ASN B 1 86 ? 3.768 -10.953 -12.555 1 97.75 86 ASN B CA 1
ATOM 2557 C C . ASN B 1 86 ? 3.092 -9.922 -13.461 1 97.75 86 ASN B C 1
ATOM 2559 O O . ASN B 1 86 ? 3.639 -9.547 -14.492 1 97.75 86 ASN B O 1
ATOM 2563 N N . ASP B 1 87 ? 1.939 -9.492 -13.109 1 98.75 87 ASP B N 1
ATOM 2564 C CA . ASP B 1 87 ? 1.188 -8.5 -13.875 1 98.75 87 ASP B CA 1
ATOM 2565 C C . ASP B 1 87 ? 1.927 -7.168 -13.93 1 98.75 87 ASP B C 1
ATOM 2567 O O . ASP B 1 87 ? 1.922 -6.488 -14.961 1 98.75 87 ASP B O 1
ATOM 2571 N N . CYS B 1 88 ? 2.561 -6.82 -12.82 1 98 88 CYS B N 1
ATOM 2572 C CA . CYS B 1 88 ? 3.195 -5.508 -12.734 1 98 88 CYS B CA 1
ATOM 2573 C C . CYS B 1 88 ? 4.562 -5.523 -13.406 1 98 88 CYS B C 1
ATOM 2575 O O . CYS B 1 88 ? 5.195 -4.477 -13.562 1 98 88 CYS B O 1
ATOM 2577 N N . ASN B 1 89 ? 5.035 -6.691 -13.82 1 97.44 89 ASN B N 1
ATOM 2578 C CA . ASN B 1 89 ? 6.375 -6.84 -14.391 1 97.44 89 ASN B CA 1
ATOM 2579 C C . ASN B 1 89 ? 6.484 -6.168 -15.75 1 97.44 89 ASN B C 1
ATOM 2581 O O . ASN B 1 89 ? 5.48 -5.996 -16.453 1 97.44 89 ASN B O 1
ATOM 2585 N N . TYR B 1 90 ? 7.727 -5.789 -16.109 1 97.38 90 TYR B N 1
ATOM 2586 C CA . TYR B 1 90 ? 8.039 -5.199 -17.406 1 97.38 90 TYR B CA 1
ATOM 2587 C C . TYR B 1 90 ? 8.875 -6.156 -18.25 1 97.38 90 TYR B C 1
ATOM 2589 O O . TYR B 1 90 ? 9.414 -7.141 -17.734 1 97.38 90 TYR B O 1
ATOM 2597 N N . ALA B 1 91 ? 8.875 -5.883 -19.531 1 97.38 91 ALA B N 1
ATOM 2598 C CA . ALA B 1 91 ? 9.82 -6.555 -20.422 1 97.38 91 ALA B CA 1
ATOM 2599 C C . ALA B 1 91 ? 11.219 -5.949 -20.297 1 97.38 91 ALA B C 1
ATOM 2601 O O . ALA B 1 91 ? 11.586 -5.059 -21.062 1 97.38 91 ALA B O 1
ATOM 2602 N N . TRP B 1 92 ? 12.031 -6.504 -19.422 1 97.81 92 TRP B N 1
ATOM 2603 C CA . TRP B 1 92 ? 13.289 -5.887 -19.016 1 97.81 92 TRP B CA 1
ATOM 2604 C C . TRP B 1 92 ? 14.297 -5.891 -20.156 1 97.81 92 TRP B C 1
ATOM 2606 O O . TRP B 1 92 ? 15.109 -4.969 -20.281 1 97.81 92 TRP B O 1
ATOM 2616 N N . ASP B 1 93 ? 14.266 -6.938 -20.906 1 97.62 93 ASP B N 1
ATOM 2617 C CA . ASP B 1 93 ? 15.156 -7 -22.062 1 97.62 93 ASP B CA 1
ATOM 2618 C C . ASP B 1 93 ? 14.875 -5.867 -23.031 1 97.62 93 ASP B C 1
ATOM 2620 O O . ASP B 1 93 ? 15.805 -5.23 -23.547 1 97.62 93 ASP B O 1
ATOM 2624 N N . GLU B 1 94 ? 13.625 -5.617 -23.266 1 98.06 94 GLU B N 1
ATOM 2625 C CA . GLU B 1 94 ? 13.242 -4.523 -24.156 1 98.06 94 GLU B CA 1
ATOM 2626 C C . GLU B 1 94 ? 13.664 -3.174 -23.578 1 98.06 94 GLU B C 1
ATOM 2628 O O . GLU B 1 94 ? 14.125 -2.297 -24.312 1 98.06 94 GLU B O 1
ATOM 2633 N N . ILE B 1 95 ? 13.523 -3.018 -22.312 1 97.94 95 ILE B N 1
ATOM 2634 C CA . ILE B 1 95 ? 13.906 -1.771 -21.656 1 97.94 95 ILE B CA 1
ATOM 2635 C C . ILE B 1 95 ? 15.414 -1.578 -21.75 1 97.94 95 ILE B C 1
ATOM 2637 O O . ILE B 1 95 ? 15.891 -0.479 -22.047 1 97.94 95 ILE B O 1
ATOM 2641 N N . ALA B 1 96 ? 16.141 -2.639 -21.5 1 98.25 96 ALA B N 1
ATOM 2642 C CA . ALA B 1 96 ? 17.594 -2.574 -21.578 1 98.25 96 ALA B CA 1
ATOM 2643 C C . ALA B 1 96 ? 18.047 -2.158 -22.984 1 98.25 96 ALA B C 1
ATOM 2645 O O . ALA B 1 96 ? 19.062 -1.471 -23.125 1 98.25 96 ALA B O 1
ATOM 2646 N N . GLU B 1 97 ? 17.297 -2.559 -23.953 1 98.06 97 GLU B N 1
ATOM 2647 C CA . GLU B 1 97 ? 17.641 -2.27 -25.344 1 98.06 97 GLU B CA 1
ATOM 2648 C C . GLU B 1 97 ? 17.234 -0.854 -25.734 1 98.06 97 GLU B C 1
ATOM 2650 O O . GLU B 1 97 ? 17.922 -0.182 -26.484 1 98.06 97 GLU B O 1
ATOM 2655 N N . SER B 1 98 ? 16.062 -0.431 -25.234 1 97.94 98 SER B N 1
ATOM 2656 C CA . SER B 1 98 ? 15.516 0.86 -25.625 1 97.94 98 SER B CA 1
ATOM 2657 C C . SER B 1 98 ? 14.977 1.622 -24.422 1 97.94 98 SER B C 1
ATOM 2659 O O . SER B 1 98 ? 13.766 1.835 -24.297 1 97.94 98 SER B O 1
ATOM 2661 N N . PRO B 1 99 ? 15.883 2.123 -23.641 1 96.19 99 PRO B N 1
ATOM 2662 C CA . PRO B 1 99 ? 15.461 2.766 -22.406 1 96.19 99 PRO B CA 1
ATOM 2663 C C . PRO B 1 99 ? 14.711 4.078 -22.641 1 96.19 99 PRO B C 1
ATOM 2665 O O . PRO B 1 99 ? 14.07 4.602 -21.719 1 96.19 99 PRO B O 1
ATOM 2668 N N . GLN B 1 100 ? 14.711 4.656 -23.859 1 95.19 100 GLN B N 1
ATOM 2669 C CA . GLN B 1 100 ? 14.164 5.98 -24.141 1 95.19 100 GLN B CA 1
ATOM 2670 C C . GLN B 1 100 ? 12.695 5.891 -24.562 1 95.19 100 GLN B C 1
ATOM 2672 O O . GLN B 1 100 ? 12 6.906 -24.609 1 95.19 100 GLN B O 1
ATOM 2677 N N . VAL B 1 101 ? 12.242 4.699 -24.891 1 94.75 101 VAL B N 1
ATOM 2678 C CA . VAL B 1 101 ? 10.859 4.555 -25.328 1 94.75 101 VAL B CA 1
ATOM 2679 C C . VAL B 1 101 ? 9.961 4.242 -24.141 1 94.75 101 VAL B C 1
ATOM 2681 O O . VAL B 1 101 ? 10.445 3.854 -23.078 1 94.75 101 VAL B O 1
ATOM 2684 N N . GLU B 1 102 ? 8.742 4.523 -24.312 1 93.25 102 GLU B N 1
ATOM 2685 C CA . GLU B 1 102 ? 7.781 4.184 -23.266 1 93.25 102 GLU B CA 1
ATOM 2686 C C . GLU B 1 102 ? 7.547 2.678 -23.188 1 93.25 102 GLU B C 1
ATOM 2688 O O . GLU B 1 102 ? 7.418 2.02 -24.234 1 93.25 102 GLU B O 1
ATOM 2693 N N . HIS B 1 103 ? 7.621 2.158 -22.031 1 96.56 103 HIS B N 1
ATOM 2694 C CA . HIS B 1 103 ? 7.324 0.754 -21.766 1 96.56 103 HIS B CA 1
ATOM 2695 C C . HIS B 1 103 ? 6.137 0.604 -20.828 1 96.56 103 HIS B C 1
ATOM 2697 O O . HIS B 1 103 ? 5.922 1.449 -19.953 1 96.56 103 HIS B O 1
ATOM 2703 N N . ILE B 1 104 ? 5.359 -0.368 -21.047 1 96.19 104 ILE B N 1
ATOM 2704 C CA . ILE B 1 104 ? 4.207 -0.622 -20.188 1 96.19 104 ILE B CA 1
ATOM 2705 C C . ILE B 1 104 ? 4.367 -1.976 -19.5 1 96.19 104 ILE B C 1
ATOM 2707 O O . ILE B 1 104 ? 5.082 -2.852 -19.984 1 96.19 104 ILE B O 1
ATOM 2711 N N . PRO B 1 105 ? 3.779 -2.143 -18.328 1 97.5 105 PRO B N 1
ATOM 2712 C CA . PRO B 1 105 ? 3.832 -3.445 -17.656 1 97.5 105 PRO B CA 1
ATOM 2713 C C . PRO B 1 105 ? 3.117 -4.543 -18.453 1 97.5 105 PRO B C 1
ATOM 2715 O O . PRO B 1 105 ? 2.381 -4.246 -19.391 1 97.5 105 PRO B O 1
ATOM 2718 N N . LYS B 1 106 ? 3.389 -5.758 -18.062 1 97.94 106 LYS B N 1
ATOM 2719 C CA . LYS B 1 106 ? 2.781 -6.914 -18.719 1 97.94 106 LYS B CA 1
ATOM 2720 C C . LYS B 1 106 ? 1.26 -6.805 -18.719 1 97.94 106 LYS B C 1
ATOM 2722 O O . LYS B 1 106 ? 0.608 -7.172 -19.703 1 97.94 106 LYS B O 1
ATOM 2727 N N . THR B 1 107 ? 0.704 -6.32 -17.609 1 98.69 107 THR B N 1
ATOM 2728 C CA . THR B 1 107 ? -0.726 -6.051 -17.5 1 98.69 107 THR B CA 1
ATOM 2729 C C . THR B 1 107 ? -0.972 -4.641 -16.969 1 98.69 107 THR B C 1
ATOM 2731 O O . THR B 1 107 ? -0.854 -4.395 -15.766 1 98.69 107 THR B O 1
ATOM 2734 N N . PRO B 1 108 ? -1.296 -3.719 -17.859 1 98.19 108 PRO B N 1
ATOM 2735 C CA . PRO B 1 108 ? -1.6 -2.367 -17.391 1 98.19 108 PRO B CA 1
ATOM 2736 C C . PRO B 1 108 ? -2.646 -2.357 -16.281 1 98.19 108 PRO B C 1
ATOM 2738 O O . PRO B 1 108 ? -3.572 -3.174 -16.281 1 98.19 108 PRO B O 1
ATOM 2741 N N . ALA B 1 109 ? -2.535 -1.418 -15.391 1 97.31 109 ALA B N 1
ATOM 2742 C CA . ALA B 1 109 ? -3.32 -1.38 -14.156 1 97.31 109 ALA B CA 1
ATOM 2743 C C . ALA B 1 109 ? -4.816 -1.452 -14.453 1 97.31 109 ALA B C 1
ATOM 2745 O O . ALA B 1 109 ? -5.559 -2.152 -13.766 1 97.31 109 ALA B O 1
ATOM 2746 N N . VAL B 1 110 ? -5.301 -0.728 -15.461 1 97.31 110 VAL B N 1
ATOM 2747 C CA . VAL B 1 110 ? -6.719 -0.69 -15.797 1 97.31 110 VAL B CA 1
ATOM 2748 C C . VAL B 1 110 ? -7.18 -2.074 -16.25 1 97.31 110 VAL B C 1
ATOM 2750 O O . VAL B 1 110 ? -8.242 -2.541 -15.844 1 97.31 110 VAL B O 1
ATOM 2753 N N . ILE B 1 111 ? -6.375 -2.736 -17.062 1 98.69 111 ILE B N 1
ATOM 2754 C CA . ILE B 1 111 ? -6.676 -4.078 -17.547 1 98.69 111 ILE B CA 1
ATOM 2755 C C . ILE B 1 111 ? -6.578 -5.078 -16.406 1 98.69 111 ILE B C 1
ATOM 2757 O O . ILE B 1 111 ? -7.398 -5.996 -16.297 1 98.69 111 ILE B O 1
ATOM 2761 N N . PHE B 1 112 ? -5.578 -4.875 -15.547 1 98.81 112 PHE B N 1
ATOM 2762 C CA . PHE B 1 112 ? -5.395 -5.703 -14.359 1 98.81 112 PHE B CA 1
ATOM 2763 C C . PHE B 1 112 ? -6.656 -5.703 -13.5 1 98.81 112 PHE B C 1
ATOM 2765 O O . PHE B 1 112 ? -7.164 -6.766 -13.133 1 98.81 112 PHE B O 1
ATOM 2772 N N . GLU B 1 113 ? -7.137 -4.555 -13.188 1 98.5 113 GLU B N 1
ATOM 2773 C CA . GLU B 1 113 ? -8.359 -4.43 -12.391 1 98.5 113 GLU B CA 1
ATOM 2774 C C . GLU B 1 113 ? -9.531 -5.117 -13.078 1 98.5 113 GLU B C 1
ATOM 2776 O O . GLU B 1 113 ? -10.305 -5.824 -12.438 1 98.5 113 GLU B O 1
ATOM 2781 N N . LYS B 1 114 ? -9.672 -4.891 -14.352 1 98.75 114 LYS B N 1
ATOM 2782 C CA . LYS B 1 114 ? -10.781 -5.449 -15.125 1 98.75 114 LYS B CA 1
ATOM 2783 C C . LYS B 1 114 ? -10.758 -6.977 -15.086 1 98.75 114 LYS B C 1
ATOM 2785 O O . LYS B 1 114 ? -11.766 -7.609 -14.781 1 98.75 114 LYS B O 1
ATOM 2790 N N . ILE B 1 115 ? -9.625 -7.562 -15.406 1 98.88 115 ILE B N 1
ATOM 2791 C CA . ILE B 1 115 ? -9.531 -9.016 -15.508 1 98.88 115 ILE B CA 1
ATOM 2792 C C . ILE B 1 115 ? -9.648 -9.633 -14.117 1 98.88 115 ILE B C 1
ATOM 2794 O O . ILE B 1 115 ? -10.289 -10.672 -13.945 1 98.88 115 ILE B O 1
ATOM 2798 N N . TYR B 1 116 ? -9.031 -9.039 -13.117 1 98.88 116 TYR B N 1
ATOM 2799 C CA . TYR B 1 116 ? -9.148 -9.547 -11.758 1 98.88 116 TYR B CA 1
ATOM 2800 C C . TYR B 1 116 ? -10.602 -9.508 -11.289 1 98.88 116 TYR B C 1
ATOM 2802 O O . TYR B 1 116 ? -11.062 -10.414 -10.594 1 98.88 116 TYR B O 1
ATOM 2810 N N . THR B 1 117 ? -11.383 -8.453 -11.656 1 98.88 117 THR B N 1
ATOM 2811 C CA . THR B 1 117 ? -12.812 -8.375 -11.398 1 98.88 117 THR B CA 1
ATOM 2812 C C . THR B 1 117 ? -13.531 -9.57 -12.031 1 98.88 117 THR B C 1
ATOM 2814 O O . THR B 1 117 ? -14.375 -10.203 -11.391 1 98.88 117 THR B O 1
ATOM 2817 N N . GLN B 1 118 ? -13.164 -9.906 -13.25 1 98.94 118 GLN B N 1
ATOM 2818 C CA . GLN B 1 118 ? -13.773 -11.031 -13.938 1 98.94 118 GLN B CA 1
ATOM 2819 C C . GLN B 1 118 ? -13.5 -12.344 -13.203 1 98.94 118 GLN B C 1
ATOM 2821 O O . GLN B 1 118 ? -14.375 -13.211 -13.125 1 98.94 118 GLN B O 1
ATOM 2826 N N . ILE B 1 119 ? -12.289 -12.5 -12.703 1 98.88 119 ILE B N 1
ATOM 2827 C CA . ILE B 1 119 ? -11.945 -13.688 -11.938 1 98.88 119 ILE B CA 1
ATOM 2828 C C . ILE B 1 119 ? -12.883 -13.82 -10.734 1 98.88 119 ILE B C 1
ATOM 2830 O O . ILE B 1 119 ? -13.461 -14.891 -10.516 1 98.88 119 ILE B O 1
ATOM 2834 N N . ILE B 1 120 ? -13.008 -12.75 -9.961 1 98.81 120 ILE B N 1
ATOM 2835 C CA . ILE B 1 120 ? -13.828 -12.75 -8.758 1 98.81 120 ILE B CA 1
ATOM 2836 C C . ILE B 1 120 ? -15.281 -13.055 -9.125 1 98.81 120 ILE B C 1
ATOM 2838 O O . ILE B 1 120 ? -15.93 -13.867 -8.477 1 98.81 120 ILE B O 1
ATOM 2842 N N . GLU B 1 121 ? -15.766 -12.445 -10.195 1 98.62 121 GLU B N 1
ATOM 2843 C CA . GLU B 1 121 ? -17.141 -12.664 -10.648 1 98.62 121 GLU B CA 1
ATOM 2844 C C . GLU B 1 121 ? -17.359 -14.109 -11.078 1 98.62 121 GLU B C 1
ATOM 2846 O O . GLU B 1 121 ? -18.391 -14.711 -10.766 1 98.62 121 GLU B O 1
ATOM 2851 N N . GLU B 1 122 ? -16.406 -14.648 -11.844 1 98.69 122 GLU B N 1
ATOM 2852 C CA . GLU B 1 122 ? -16.484 -16.047 -12.273 1 98.69 122 GLU B CA 1
ATOM 2853 C C . GLU B 1 122 ? -16.594 -16.984 -11.078 1 98.69 122 GLU B C 1
ATOM 2855 O O . GLU B 1 122 ? -17.406 -17.906 -11.086 1 98.69 122 GLU B O 1
ATOM 2860 N N . ILE B 1 123 ? -15.805 -16.781 -10.039 1 98.75 123 ILE B N 1
ATOM 2861 C CA . ILE B 1 123 ? -15.797 -17.625 -8.852 1 98.75 123 ILE B CA 1
ATOM 2862 C C . ILE B 1 123 ? -17.141 -17.516 -8.133 1 98.75 123 ILE B C 1
ATOM 2864 O O . ILE B 1 123 ? -17.75 -18.531 -7.777 1 98.75 123 ILE B O 1
ATOM 2868 N N . LYS B 1 124 ? -17.641 -16.297 -7.98 1 98.44 124 LYS B N 1
ATOM 2869 C CA . LYS B 1 124 ? -18.906 -16.062 -7.297 1 98.44 124 LYS B CA 1
ATOM 2870 C C . LYS B 1 124 ? -20.078 -16.672 -8.07 1 98.44 124 LYS B C 1
ATOM 2872 O O . LYS B 1 124 ? -20.953 -17.312 -7.484 1 98.44 124 LYS B O 1
ATOM 2877 N N . THR B 1 125 ? -20.031 -16.484 -9.367 1 98.19 125 THR B N 1
ATOM 2878 C CA . THR B 1 125 ? -21.094 -17 -10.227 1 98.19 125 THR B CA 1
ATOM 2879 C C . THR B 1 125 ? -21.156 -18.516 -10.156 1 98.19 125 THR B C 1
ATOM 2881 O O . THR B 1 125 ? -22.234 -19.109 -10.273 1 98.19 125 THR B O 1
ATOM 2884 N N . ASN B 1 126 ? -20.078 -19.125 -9.906 1 98.25 126 ASN B N 1
ATOM 2885 C CA . ASN B 1 126 ? -20.016 -20.578 -9.836 1 98.25 126 ASN B CA 1
ATOM 2886 C C . ASN B 1 126 ? -20.125 -21.078 -8.398 1 98.25 126 ASN B C 1
ATOM 2888 O O . ASN B 1 126 ? -19.766 -22.219 -8.094 1 98.25 126 ASN B O 1
ATOM 2892 N N . GLY B 1 127 ? -20.516 -20.172 -7.488 1 98 127 GLY B N 1
ATOM 2893 C CA . GLY B 1 127 ? -20.875 -20.562 -6.133 1 98 127 GLY B CA 1
ATOM 2894 C C . GLY B 1 127 ? -19.703 -20.516 -5.172 1 98 127 GLY B C 1
ATOM 2895 O O . GLY B 1 127 ? -19.797 -21.031 -4.055 1 98 127 GLY B O 1
ATOM 2896 N N . GLY B 1 128 ? -18.578 -20 -5.578 1 98 128 GLY B N 1
ATOM 2897 C CA . GLY B 1 128 ? -17.391 -19.938 -4.73 1 98 128 GLY B CA 1
ATOM 2898 C C . GLY B 1 128 ? -17.359 -18.719 -3.836 1 98 128 GLY B C 1
ATOM 2899 O O . GLY B 1 128 ? -18.141 -17.781 -4.02 1 98 128 GLY B O 1
ATOM 2900 N N . LYS B 1 129 ? -16.469 -18.75 -2.869 1 97.25 129 LYS B N 1
ATOM 2901 C CA . LYS B 1 129 ? -16.203 -17.672 -1.929 1 97.25 129 LYS B CA 1
ATOM 2902 C C . LYS B 1 129 ? -14.766 -17.172 -2.039 1 97.25 129 LYS B C 1
ATOM 2904 O O . LYS B 1 129 ? -13.875 -17.672 -1.348 1 97.25 129 LYS B O 1
ATOM 2909 N N . PRO B 1 130 ? -14.562 -16.203 -2.844 1 98.31 130 PRO B N 1
ATOM 2910 C CA . PRO B 1 130 ? -13.195 -15.734 -3.08 1 98.31 130 PRO B CA 1
ATOM 2911 C C . PRO B 1 130 ? -12.617 -14.977 -1.888 1 98.31 130 PRO B C 1
ATOM 2913 O O . PRO B 1 130 ? -13.336 -14.234 -1.213 1 98.31 130 PRO B O 1
ATOM 2916 N N . ILE B 1 131 ? -11.367 -15.172 -1.597 1 98 131 ILE B N 1
ATOM 2917 C CA . ILE B 1 131 ? -10.547 -14.438 -0.642 1 98 131 ILE B CA 1
ATOM 2918 C C . ILE B 1 131 ? -9.258 -13.969 -1.318 1 98 131 ILE B C 1
ATOM 2920 O O . ILE B 1 131 ? -8.453 -14.781 -1.761 1 98 131 ILE B O 1
ATOM 2924 N N . MET B 1 132 ? -9.094 -12.703 -1.395 1 98.56 132 MET B N 1
ATOM 2925 C CA . MET B 1 132 ? -7.898 -12.164 -2.031 1 98.56 132 MET B CA 1
ATOM 2926 C C . MET B 1 132 ? -6.75 -12.062 -1.032 1 98.56 132 MET B C 1
ATOM 2928 O O . MET B 1 132 ? -6.977 -11.859 0.163 1 98.56 132 MET B O 1
ATOM 2932 N N . LEU B 1 133 ? -5.574 -12.242 -1.464 1 98.25 133 LEU B N 1
ATOM 2933 C CA . LEU B 1 133 ? -4.355 -11.992 -0.702 1 98.25 133 LEU B CA 1
ATOM 2934 C C . LEU B 1 133 ? -3.605 -10.789 -1.257 1 98.25 133 LEU B C 1
ATOM 2936 O O . LEU B 1 133 ? -3.512 -10.617 -2.475 1 98.25 133 LEU B O 1
ATOM 2940 N N . SER B 1 134 ? -3.16 -9.883 -0.387 1 98.56 134 SER B N 1
ATOM 2941 C CA . SER B 1 134 ? -2.232 -8.852 -0.849 1 98.56 134 SER B CA 1
ATOM 2942 C C . SER B 1 134 ? -0.894 -9.461 -1.258 1 98.56 134 SER B C 1
ATOM 2944 O O . SER B 1 134 ? -0.646 -10.641 -1.022 1 98.56 134 SER B O 1
ATOM 2946 N N . LEU B 1 135 ? -0.051 -8.703 -1.898 1 98.38 135 LEU B N 1
ATOM 2947 C CA . LEU B 1 135 ? 1.216 -9.203 -2.428 1 98.38 135 LEU B CA 1
ATOM 2948 C C . LEU B 1 135 ? 2.322 -9.086 -1.384 1 98.38 135 LEU B C 1
ATOM 2950 O O . LEU B 1 135 ? 2.445 -8.062 -0.712 1 98.38 135 LEU B O 1
ATOM 2954 N N . PRO B 1 136 ? 3.107 -10.18 -1.187 1 97.81 136 PRO B N 1
ATOM 2955 C CA . PRO B 1 136 ? 4.34 -9.922 -0.44 1 97.81 136 PRO B CA 1
ATOM 2956 C C . PRO B 1 136 ? 5.234 -8.883 -1.115 1 97.81 136 PRO B C 1
ATOM 2958 O O . PRO B 1 136 ? 5.219 -8.758 -2.342 1 97.81 136 PRO B O 1
ATOM 2961 N N . PRO B 1 137 ? 5.93 -8.102 -0.321 1 98.31 137 PRO B N 1
ATOM 2962 C CA . PRO B 1 137 ? 6.875 -7.168 -0.941 1 98.31 137 PRO B CA 1
ATOM 2963 C C . PRO B 1 137 ? 8.078 -7.875 -1.562 1 98.31 137 PRO B C 1
ATOM 2965 O O . PRO B 1 137 ? 8.352 -9.031 -1.241 1 98.31 137 PRO B O 1
ATOM 2968 N N . LEU B 1 138 ? 8.695 -7.25 -2.498 1 98.19 138 LEU B N 1
ATOM 2969 C CA . LEU B 1 138 ? 9.938 -7.762 -3.061 1 98.19 138 LEU B CA 1
ATOM 2970 C C . LEU B 1 138 ? 11.133 -6.926 -2.6 1 98.19 138 LEU B C 1
ATOM 2972 O O . LEU B 1 138 ? 10.953 -5.891 -1.952 1 98.19 138 LEU B O 1
ATOM 2976 N N . VAL B 1 139 ? 12.305 -7.449 -2.803 1 98 139 VAL B N 1
ATOM 2977 C CA . VAL B 1 139 ? 13.555 -6.746 -2.537 1 98 139 VAL B CA 1
ATOM 2978 C C . VAL B 1 139 ? 14.148 -6.238 -3.85 1 98 139 VAL B C 1
ATOM 2980 O O . VAL B 1 139 ? 14.812 -6.988 -4.57 1 98 139 VAL B O 1
ATOM 2983 N N . PRO B 1 140 ? 13.969 -4.926 -4.094 1 97.88 140 PRO B N 1
ATOM 2984 C CA . PRO B 1 140 ? 14.25 -4.434 -5.445 1 97.88 140 PRO B CA 1
ATOM 2985 C C . PRO B 1 140 ? 15.719 -4.59 -5.836 1 97.88 140 PRO B C 1
ATOM 2987 O O . PRO B 1 140 ? 16.016 -4.871 -7 1 97.88 140 PRO B O 1
ATOM 2990 N N . GLU B 1 141 ? 16.656 -4.418 -4.898 1 97.44 141 GLU B N 1
ATOM 2991 C CA . GLU B 1 141 ? 18.062 -4.559 -5.207 1 97.44 141 GLU B CA 1
ATOM 2992 C C . GLU B 1 141 ? 18.406 -5.984 -5.633 1 97.44 141 GLU B C 1
ATOM 2994 O O . GLU B 1 141 ? 19.109 -6.191 -6.621 1 97.44 141 GLU B O 1
ATOM 2999 N N . ARG B 1 142 ? 17.906 -6.961 -4.844 1 97.5 142 ARG B N 1
ATOM 3000 C CA . ARG B 1 142 ? 18.156 -8.367 -5.168 1 97.5 142 ARG B CA 1
ATOM 3001 C C . ARG B 1 142 ? 17.516 -8.734 -6.504 1 97.5 142 ARG B C 1
ATOM 3003 O O . ARG B 1 142 ? 18.156 -9.375 -7.344 1 97.5 142 ARG B O 1
ATOM 3010 N N . TYR B 1 143 ? 16.328 -8.305 -6.703 1 97.94 143 TYR B 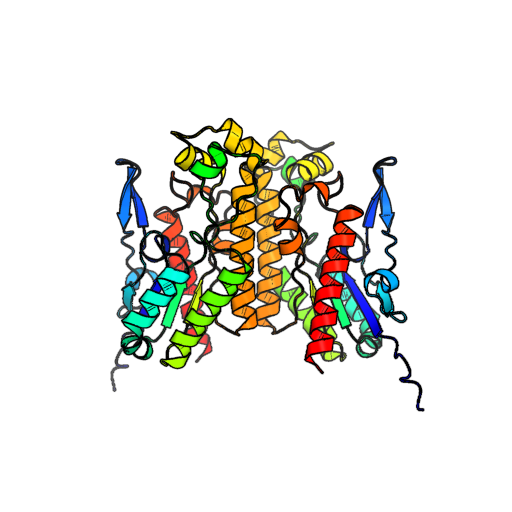N 1
ATOM 3011 C CA . TYR B 1 143 ? 15.609 -8.641 -7.934 1 97.94 143 TYR B CA 1
ATOM 3012 C C . TYR B 1 143 ? 16.312 -8.047 -9.148 1 97.94 143 TYR B C 1
ATOM 3014 O O . TYR B 1 143 ? 16.484 -8.727 -10.164 1 97.94 143 TYR B O 1
ATOM 3022 N N . PHE B 1 144 ? 16.734 -6.75 -9.031 1 98.38 144 PHE B N 1
ATOM 3023 C CA . PHE B 1 144 ? 17.453 -6.086 -10.109 1 98.38 144 PHE B CA 1
ATOM 3024 C C . PHE B 1 144 ? 18.703 -6.875 -10.492 1 98.38 144 PHE B C 1
ATOM 3026 O O . PHE B 1 144 ? 18.938 -7.133 -11.672 1 98.38 144 PHE B O 1
ATOM 3033 N N . GLU B 1 145 ? 19.438 -7.258 -9.484 1 97.56 145 GLU B N 1
ATOM 3034 C CA . GLU B 1 145 ? 20.656 -8.016 -9.742 1 97.56 145 GLU B CA 1
ATOM 3035 C C . GLU B 1 145 ? 20.344 -9.367 -10.383 1 97.56 145 GLU B C 1
ATOM 3037 O O . GLU B 1 145 ? 21.094 -9.852 -11.227 1 97.56 145 GLU B O 1
ATOM 3042 N N . TRP B 1 146 ? 19.25 -9.914 -9.992 1 95.19 146 TRP B N 1
ATOM 3043 C CA . TRP B 1 146 ? 18.875 -11.242 -10.445 1 95.19 146 TRP B CA 1
ATOM 3044 C C . TRP B 1 146 ? 18.469 -11.227 -11.922 1 95.19 146 TRP B C 1
ATOM 3046 O O . TRP B 1 146 ? 19.016 -11.992 -12.727 1 95.19 146 TRP B O 1
ATOM 3056 N N . PHE B 1 147 ? 17.641 -10.32 -12.336 1 96 147 PHE B N 1
ATOM 3057 C CA . PHE B 1 147 ? 17.078 -10.383 -13.68 1 96 147 PHE B CA 1
ATOM 3058 C C . PHE B 1 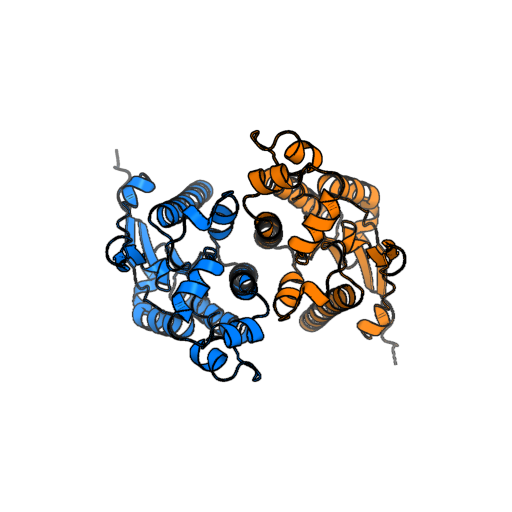147 ? 18.016 -9.695 -14.68 1 96 147 PHE B C 1
ATOM 3060 O O . PHE B 1 147 ? 17.891 -9.898 -15.891 1 96 147 PHE B O 1
ATOM 3067 N N . SER B 1 148 ? 18.953 -8.859 -14.234 1 97.75 148 SER B N 1
ATOM 3068 C CA . SER B 1 148 ? 19.703 -7.988 -15.133 1 97.75 148 SER B CA 1
ATOM 3069 C C . SER B 1 148 ? 21.062 -8.586 -15.484 1 97.75 148 SER B C 1
ATOM 3071 O O . SER B 1 148 ? 21.891 -7.926 -16.109 1 97.75 148 SER B O 1
ATOM 3073 N N . GLN B 1 149 ? 21.406 -9.773 -14.984 1 95.69 149 GLN B N 1
ATOM 3074 C CA . GLN B 1 149 ? 22.719 -10.398 -15.117 1 95.69 149 GLN B CA 1
ATOM 3075 C C . GLN B 1 149 ? 23.234 -10.32 -16.547 1 95.69 149 GLN B C 1
ATOM 3077 O O . GLN B 1 149 ? 24.406 -10.055 -16.797 1 95.69 149 GLN B O 1
ATOM 3082 N N . ASN B 1 150 ? 22.422 -10.5 -17.578 1 96.31 150 ASN B N 1
ATOM 3083 C CA . ASN B 1 150 ? 22.859 -10.5 -18.969 1 96.31 150 ASN B CA 1
ATOM 3084 C C . ASN B 1 150 ? 22.219 -9.359 -19.766 1 96.31 150 ASN B C 1
ATOM 3086 O O . ASN B 1 150 ? 21.984 -9.477 -20.969 1 96.31 150 ASN B O 1
ATOM 3090 N N . LEU B 1 151 ? 21.922 -8.289 -19.031 1 98.19 151 LEU B N 1
ATOM 3091 C CA . LEU B 1 151 ? 21.281 -7.141 -19.656 1 98.19 151 LEU B CA 1
ATOM 3092 C C . LEU B 1 151 ? 22.109 -5.875 -19.438 1 98.19 151 LEU B C 1
ATOM 3094 O O . LEU B 1 151 ? 23.016 -5.859 -18.609 1 98.19 151 LEU B O 1
ATOM 3098 N N . ASN B 1 152 ? 21.859 -4.793 -20.188 1 98.31 152 ASN B N 1
ATOM 3099 C CA . ASN B 1 152 ? 22.5 -3.494 -20 1 98.31 152 ASN B CA 1
ATOM 3100 C C . ASN B 1 152 ? 21.969 -2.783 -18.75 1 98.31 152 ASN B C 1
ATOM 3102 O O . ASN B 1 152 ? 20.953 -2.096 -18.812 1 98.31 152 ASN B O 1
ATOM 3106 N N . LYS B 1 153 ? 22.672 -2.92 -17.703 1 98.06 153 LYS B N 1
ATOM 3107 C CA . LYS B 1 153 ? 22.234 -2.408 -16.406 1 98.06 153 LYS B CA 1
ATOM 3108 C C . LYS B 1 153 ? 22.125 -0.886 -16.422 1 98.06 153 LYS B C 1
ATOM 3110 O O . LYS B 1 153 ? 21.25 -0.312 -15.789 1 98.06 153 LYS B O 1
ATOM 3115 N N . GLU B 1 154 ? 23.031 -0.285 -17.094 1 97.81 154 GLU B N 1
ATOM 3116 C CA . GLU B 1 154 ? 23.016 1.172 -17.172 1 97.81 154 GLU B CA 1
ATOM 3117 C C . GLU B 1 154 ? 21.719 1.668 -17.828 1 97.81 154 GLU B C 1
ATOM 3119 O O . GLU B 1 154 ? 21.094 2.605 -17.328 1 97.81 154 GLU B O 1
ATOM 3124 N N . ASN B 1 155 ? 21.328 1.021 -18.891 1 98.06 155 ASN B N 1
ATOM 3125 C CA . ASN B 1 155 ? 20.094 1.365 -19.578 1 98.06 155 ASN B CA 1
ATOM 3126 C C . ASN B 1 155 ? 18.875 1.122 -18.688 1 98.06 155 ASN B C 1
ATOM 3128 O O . ASN B 1 155 ? 17.953 1.933 -18.656 1 98.06 155 ASN B O 1
ATOM 3132 N N . LEU B 1 156 ? 18.922 0.036 -17.984 1 98.06 156 LEU B N 1
ATOM 3133 C CA . LEU B 1 156 ? 17.828 -0.287 -17.078 1 98.06 156 LEU B CA 1
ATOM 3134 C C . LEU B 1 156 ? 17.672 0.795 -16.016 1 98.06 156 LEU B C 1
ATOM 3136 O O . LEU B 1 156 ? 16.562 1.26 -15.75 1 98.06 156 LEU B O 1
ATOM 3140 N N . LEU B 1 157 ? 18.781 1.206 -15.469 1 96.94 157 LEU B N 1
ATOM 3141 C CA . LEU B 1 157 ? 18.75 2.205 -14.406 1 96.94 157 LEU B CA 1
ATOM 3142 C C . LEU B 1 157 ? 18.328 3.566 -14.953 1 96.94 157 LEU B C 1
ATOM 3144 O O . LEU B 1 157 ? 17.656 4.336 -14.258 1 96.94 157 LEU B O 1
ATOM 3148 N N . LYS B 1 158 ? 18.797 3.83 -16.156 1 95.94 158 LYS B N 1
ATOM 3149 C CA . LYS B 1 158 ? 18.375 5.07 -16.797 1 95.94 158 LYS B CA 1
ATOM 3150 C C . LYS B 1 158 ? 16.844 5.133 -16.922 1 95.94 158 LYS B C 1
ATOM 3152 O O . LYS B 1 158 ? 16.25 6.172 -16.641 1 95.94 158 LYS B O 1
ATOM 3157 N N . TRP B 1 159 ? 16.219 4.047 -17.312 1 96 159 TRP B N 1
ATOM 3158 C CA . TRP B 1 159 ? 14.766 3.992 -17.469 1 96 159 TRP B CA 1
ATOM 3159 C C . TRP B 1 159 ? 14.078 3.977 -16.109 1 96 159 TRP B C 1
ATOM 3161 O O . TRP B 1 159 ? 13.078 4.676 -15.898 1 96 159 TRP B O 1
ATOM 3171 N N . LEU B 1 160 ? 14.617 3.262 -15.141 1 95.56 160 LEU B N 1
ATOM 3172 C CA . LEU B 1 160 ? 14.023 3.084 -13.82 1 95.56 160 LEU B CA 1
ATOM 3173 C C . LEU B 1 160 ? 14.148 4.355 -12.992 1 95.56 160 LEU B C 1
ATOM 3175 O O . LEU B 1 160 ? 13.273 4.66 -12.172 1 95.56 160 LEU B O 1
ATOM 3179 N N . GLY B 1 161 ? 15.219 5.094 -13.258 1 94.19 161 GLY B N 1
ATOM 3180 C CA . GLY B 1 161 ? 15.602 6.156 -12.344 1 94.19 161 GLY B CA 1
ATOM 3181 C C . GLY B 1 161 ? 16.25 5.637 -11.07 1 94.19 161 GLY B C 1
ATOM 3182 O O . GLY B 1 161 ? 17.344 6.074 -10.711 1 94.19 161 GLY B O 1
ATOM 3183 N N . SER B 1 162 ? 15.672 4.719 -10.391 1 94.56 162 SER B N 1
ATOM 3184 C CA . SER B 1 162 ? 16.156 4.031 -9.195 1 94.56 162 SER B CA 1
ATOM 3185 C C . SER B 1 162 ? 15.633 2.602 -9.125 1 94.56 162 SER B C 1
ATOM 3187 O O . SER B 1 162 ? 14.508 2.326 -9.547 1 94.56 162 SER B O 1
ATOM 3189 N N . VAL B 1 163 ? 16.453 1.712 -8.547 1 96.12 163 VAL B N 1
ATOM 3190 C CA . VAL B 1 163 ? 16.016 0.328 -8.383 1 96.12 163 VAL B CA 1
ATOM 3191 C C . VAL B 1 163 ? 14.766 0.278 -7.516 1 96.12 163 VAL B C 1
ATOM 3193 O O . VAL B 1 163 ? 13.953 -0.642 -7.641 1 96.12 163 VAL B O 1
ATOM 3196 N N . ASN B 1 164 ? 14.57 1.353 -6.699 1 96.06 164 ASN B N 1
ATOM 3197 C CA . ASN B 1 164 ? 13.422 1.395 -5.805 1 96.06 164 ASN B CA 1
ATOM 3198 C C . ASN B 1 164 ? 12.117 1.605 -6.57 1 96.06 164 ASN B C 1
ATOM 3200 O O . ASN B 1 164 ? 11.031 1.408 -6.023 1 96.06 164 ASN B O 1
ATOM 3204 N N . ALA B 1 165 ? 12.227 2.049 -7.82 1 96.5 165 ALA B N 1
ATOM 3205 C CA . ALA B 1 165 ? 11.039 2.17 -8.656 1 96.5 165 ALA B CA 1
ATOM 3206 C C . ALA B 1 165 ? 10.344 0.822 -8.828 1 96.5 165 ALA B C 1
ATOM 3208 O O . ALA B 1 165 ? 9.117 0.758 -8.953 1 96.5 165 ALA B O 1
ATOM 3209 N N . ILE B 1 166 ? 11.133 -0.236 -8.797 1 97.62 166 ILE B N 1
ATOM 3210 C CA . ILE B 1 166 ? 10.594 -1.585 -8.914 1 97.62 166 ILE B CA 1
ATOM 3211 C C . ILE B 1 166 ? 9.672 -1.869 -7.727 1 97.62 166 ILE B C 1
ATOM 3213 O O . ILE B 1 166 ? 8.547 -2.355 -7.906 1 97.62 166 ILE B O 1
ATOM 3217 N N . TYR B 1 167 ? 10.133 -1.526 -6.551 1 98.12 167 TYR B N 1
ATOM 3218 C CA . TYR B 1 167 ? 9.352 -1.72 -5.332 1 98.12 167 TYR B CA 1
ATOM 3219 C C . TYR B 1 167 ? 8.07 -0.898 -5.367 1 98.12 167 TYR B C 1
ATOM 3221 O O . TYR B 1 167 ? 6.984 -1.416 -5.09 1 98.12 167 TYR B O 1
ATOM 3229 N N . ARG B 1 168 ? 8.172 0.322 -5.715 1 97.81 168 ARG B N 1
ATOM 3230 C CA . ARG B 1 168 ? 7.035 1.239 -5.676 1 97.81 168 ARG B CA 1
ATOM 3231 C C . ARG B 1 168 ? 5.977 0.845 -6.699 1 97.81 168 ARG B C 1
ATOM 3233 O O . ARG B 1 168 ? 4.777 1.007 -6.453 1 97.81 168 ARG B O 1
ATOM 3240 N N . TRP B 1 169 ? 6.441 0.419 -7.82 1 97.81 169 TRP B N 1
ATOM 3241 C CA . TRP B 1 169 ? 5.48 -0.014 -8.828 1 97.81 169 TRP B CA 1
ATOM 3242 C C . TRP B 1 169 ? 4.723 -1.252 -8.367 1 97.81 169 TRP B C 1
ATOM 3244 O O . TRP B 1 169 ? 3.5 -1.335 -8.523 1 97.81 169 TRP B O 1
ATOM 3254 N N . GLN B 1 170 ? 5.445 -2.213 -7.793 1 98.38 170 GLN B N 1
ATOM 3255 C CA . GLN B 1 170 ? 4.785 -3.385 -7.227 1 98.38 170 GLN B CA 1
ATOM 3256 C C . GLN B 1 170 ? 3.818 -2.988 -6.117 1 98.38 170 GLN B C 1
ATOM 3258 O O . GLN B 1 170 ? 2.732 -3.559 -5.996 1 98.38 170 GLN B O 1
ATOM 3263 N N . GLU B 1 171 ? 4.254 -2.059 -5.258 1 98.62 171 GLU B N 1
ATOM 3264 C CA . GLU B 1 171 ? 3.371 -1.504 -4.234 1 98.62 171 GLU B CA 1
ATOM 3265 C C . GLU B 1 171 ? 2.072 -0.989 -4.848 1 98.62 171 GLU B C 1
ATOM 3267 O O . GLU B 1 171 ? 0.989 -1.219 -4.305 1 98.62 171 GLU B O 1
ATOM 3272 N N . MET B 1 172 ? 2.205 -0.256 -5.914 1 98.44 172 MET B N 1
ATOM 3273 C CA . MET B 1 172 ? 1.025 0.304 -6.57 1 98.44 172 MET B CA 1
ATOM 3274 C C . MET B 1 172 ? 0.063 -0.801 -6.992 1 98.44 172 MET B C 1
ATOM 3276 O O . MET B 1 172 ? -1.149 -0.677 -6.809 1 98.44 172 MET B O 1
ATOM 3280 N N . TYR B 1 173 ? 0.519 -1.87 -7.527 1 98.69 173 TYR B N 1
ATOM 3281 C CA . TYR B 1 173 ? -0.344 -2.984 -7.902 1 98.69 173 TYR B CA 1
ATOM 3282 C C . TYR B 1 173 ? -0.943 -3.65 -6.668 1 98.69 173 TYR B C 1
ATOM 3284 O O . TYR B 1 173 ? -2.086 -4.117 -6.703 1 98.69 173 TYR B O 1
ATOM 3292 N N . ASN B 1 174 ? -0.137 -3.773 -5.562 1 98.75 174 ASN B N 1
ATOM 3293 C CA . ASN B 1 174 ? -0.71 -4.258 -4.312 1 98.75 174 ASN B CA 1
ATOM 3294 C C . ASN B 1 174 ? -1.874 -3.381 -3.854 1 98.75 174 ASN B C 1
ATOM 3296 O O . ASN B 1 174 ? -2.896 -3.893 -3.396 1 98.75 174 ASN B O 1
ATOM 3300 N N . LEU B 1 175 ? -1.689 -2.074 -3.961 1 98.62 175 LEU B N 1
ATOM 3301 C CA . LEU B 1 175 ? -2.768 -1.157 -3.611 1 98.62 175 LEU B CA 1
ATOM 3302 C C . LEU B 1 175 ? -3.996 -1.406 -4.477 1 98.62 175 LEU B C 1
ATOM 3304 O O . LEU B 1 175 ? -5.129 -1.358 -3.988 1 98.62 175 LEU B O 1
ATOM 3308 N N . GLN B 1 176 ? -3.779 -1.681 -5.754 1 98.44 176 GLN B N 1
ATOM 3309 C CA . GLN B 1 176 ? -4.895 -2.004 -6.641 1 98.44 176 GLN B CA 1
ATOM 3310 C C . GLN B 1 176 ? -5.629 -3.254 -6.164 1 98.44 176 GLN B C 1
ATOM 3312 O O . GLN B 1 176 ? -6.855 -3.336 -6.262 1 98.44 176 GLN B O 1
ATOM 3317 N N . VAL B 1 177 ? -4.895 -4.23 -5.703 1 98.81 177 VAL B N 1
ATOM 3318 C CA . VAL B 1 177 ? -5.496 -5.449 -5.176 1 98.81 177 VAL B CA 1
ATOM 3319 C C . VAL B 1 177 ? -6.395 -5.109 -3.988 1 98.81 177 VAL B C 1
ATOM 3321 O O . VAL B 1 177 ? -7.551 -5.543 -3.934 1 98.81 177 VAL B O 1
ATOM 3324 N N . VAL B 1 178 ? -5.902 -4.316 -3.068 1 98.75 178 VAL B N 1
ATOM 3325 C CA . VAL B 1 178 ? -6.637 -3.98 -1.854 1 98.75 178 VAL B CA 1
ATOM 3326 C C . VAL B 1 178 ? -7.855 -3.135 -2.205 1 98.75 178 VAL B C 1
ATOM 3328 O O . VAL B 1 178 ? -8.953 -3.373 -1.694 1 98.75 178 VAL B O 1
ATOM 3331 N N . LEU B 1 179 ? -7.656 -2.188 -3.09 1 98.56 179 LEU B N 1
ATOM 3332 C CA . LEU B 1 179 ? -8.75 -1.313 -3.506 1 98.56 179 LEU B CA 1
ATOM 3333 C C . LEU B 1 179 ? -9.828 -2.104 -4.234 1 98.56 179 LEU B C 1
ATOM 3335 O O . LEU B 1 179 ? -11.023 -1.809 -4.098 1 98.56 179 LEU B O 1
ATOM 3339 N N . LEU B 1 180 ? -9.406 -3.066 -5.027 1 98.69 180 LEU B N 1
ATOM 3340 C CA . LEU B 1 180 ? -10.359 -3.92 -5.727 1 98.69 180 LEU B CA 1
ATOM 3341 C C . LEU B 1 180 ? -11.18 -4.742 -4.734 1 98.69 180 LEU B C 1
ATOM 3343 O O . LEU B 1 180 ? -12.391 -4.891 -4.898 1 98.69 180 LEU B O 1
ATOM 3347 N N . ALA B 1 181 ? -10.516 -5.309 -3.73 1 98.69 181 ALA B N 1
ATOM 3348 C CA . ALA B 1 181 ? -11.219 -6.055 -2.689 1 98.69 181 ALA B CA 1
ATOM 3349 C C . ALA B 1 181 ? -12.281 -5.188 -2.021 1 98.69 181 ALA B C 1
ATOM 3351 O O . ALA B 1 181 ? -13.391 -5.66 -1.734 1 98.69 181 ALA B O 1
ATOM 3352 N N . LYS B 1 182 ? -11.945 -3.945 -1.735 1 98.25 182 LYS B N 1
ATOM 3353 C CA . LYS B 1 182 ? -12.906 -3 -1.168 1 98.25 182 LYS B CA 1
ATOM 3354 C C . LYS B 1 182 ? -14.07 -2.758 -2.123 1 98.25 182 LYS B C 1
ATOM 3356 O O . LYS B 1 182 ? -15.234 -2.857 -1.729 1 98.25 182 LYS B O 1
ATOM 3361 N N . LYS B 1 183 ? -13.734 -2.479 -3.361 1 97.62 183 LYS B N 1
ATOM 3362 C CA . LYS B 1 183 ? -14.727 -2.146 -4.379 1 97.62 183 LYS B CA 1
ATOM 3363 C C . LYS B 1 183 ? -15.75 -3.268 -4.535 1 97.62 183 LYS B C 1
ATOM 3365 O O . LYS B 1 183 ? -16.953 -3.008 -4.672 1 97.62 183 LYS B O 1
ATOM 3370 N N . LEU B 1 184 ? -15.281 -4.492 -4.457 1 98.19 184 LEU B N 1
ATOM 3371 C CA . LEU B 1 184 ? -16.141 -5.637 -4.738 1 98.19 184 LEU B CA 1
ATOM 3372 C C . LEU B 1 184 ? -16.625 -6.281 -3.445 1 98.19 184 LEU B C 1
ATOM 3374 O O . LEU B 1 184 ? -17.25 -7.344 -3.475 1 98.19 184 LEU B O 1
ATOM 3378 N N . SER B 1 185 ? -16.266 -5.664 -2.316 1 97.44 185 SER B N 1
ATOM 3379 C CA . SER B 1 185 ? -16.609 -6.211 -1.008 1 97.44 185 SER B CA 1
ATOM 3380 C C . SER B 1 185 ? -16.172 -7.66 -0.876 1 97.44 185 SER B C 1
ATOM 3382 O O . SER B 1 185 ? -16.922 -8.508 -0.394 1 97.44 185 SER B O 1
ATOM 3384 N N . THR B 1 186 ? -15.031 -7.961 -1.424 1 97.94 186 THR B N 1
ATOM 3385 C CA . THR B 1 186 ? -14.422 -9.281 -1.352 1 97.94 186 THR B CA 1
ATOM 3386 C C . THR B 1 186 ? -13.461 -9.375 -0.172 1 97.94 186 THR B C 1
ATOM 3388 O O . THR B 1 186 ? -12.664 -8.461 0.057 1 97.94 186 THR B O 1
ATOM 3391 N N . PRO B 1 187 ? -13.531 -10.422 0.651 1 97.75 187 PRO B N 1
ATOM 3392 C CA . PRO B 1 187 ? -12.562 -10.57 1.744 1 97.75 187 PRO B CA 1
ATOM 3393 C C . PRO B 1 187 ? -11.117 -10.523 1.265 1 97.75 187 PRO B C 1
ATOM 3395 O O . PRO B 1 187 ? -10.805 -11.031 0.185 1 97.75 187 PRO B O 1
ATOM 3398 N N . LEU B 1 188 ? -10.258 -9.898 2.068 1 98.31 188 LEU B N 1
ATOM 3399 C CA . LEU B 1 188 ? -8.836 -9.766 1.775 1 98.31 188 LEU B CA 1
ATOM 3400 C C . LEU B 1 188 ? -7.996 -10.086 3.008 1 98.31 188 LEU B C 1
ATOM 3402 O O . LEU B 1 188 ? -8.312 -9.633 4.113 1 98.31 188 LEU B O 1
ATOM 3406 N N . ILE B 1 189 ? -7.016 -10.93 2.869 1 97.69 189 ILE B N 1
ATOM 3407 C CA . ILE B 1 189 ? -6 -11.148 3.895 1 97.69 189 ILE B CA 1
ATOM 3408 C C . ILE B 1 189 ? -4.738 -10.359 3.549 1 97.69 189 ILE B C 1
ATOM 3410 O O . ILE B 1 189 ? -4.148 -10.562 2.484 1 97.69 189 ILE B O 1
ATOM 3414 N N . ASP B 1 190 ? -4.359 -9.5 4.406 1 98.19 190 ASP B N 1
ATOM 3415 C CA . ASP B 1 190 ? -3.205 -8.633 4.195 1 98.19 190 ASP B CA 1
ATOM 3416 C C . ASP B 1 190 ? -1.914 -9.312 4.641 1 98.19 190 ASP B C 1
ATOM 3418 O O . ASP B 1 190 ? -1.511 -9.195 5.797 1 98.19 190 ASP B O 1
ATOM 3422 N N . ILE B 1 191 ? -1.288 -9.914 3.752 1 97.38 191 ILE B N 1
ATOM 3423 C CA . ILE B 1 191 ? -0.03 -10.555 4.113 1 97.38 191 ILE B CA 1
ATOM 3424 C C . ILE B 1 191 ? 1.112 -9.547 4.012 1 97.38 191 ILE B C 1
ATOM 3426 O O . ILE B 1 191 ? 2.125 -9.672 4.707 1 97.38 191 ILE B O 1
ATOM 3430 N N . ARG B 1 192 ? 1.013 -8.516 3.166 1 98.56 192 ARG B N 1
ATOM 3431 C CA . ARG B 1 192 ? 2.09 -7.562 2.93 1 98.56 192 ARG B CA 1
ATOM 3432 C C . ARG B 1 192 ? 2.475 -6.844 4.215 1 98.56 192 ARG B C 1
ATOM 3434 O O . ARG B 1 192 ? 3.66 -6.727 4.539 1 98.56 192 ARG B O 1
ATOM 3441 N N . SER B 1 193 ? 1.477 -6.391 4.977 1 98 193 SER B N 1
ATOM 3442 C CA . SER B 1 193 ? 1.744 -5.645 6.203 1 98 193 SER B CA 1
ATOM 3443 C C . SER B 1 193 ? 2.562 -6.477 7.184 1 98 193 SER B C 1
ATOM 3445 O O . SER B 1 193 ? 3.389 -5.934 7.926 1 98 193 SER B O 1
ATOM 3447 N N . GLU B 1 194 ? 2.379 -7.758 7.199 1 97.5 194 GLU B N 1
ATOM 3448 C CA . GLU B 1 194 ? 3.107 -8.602 8.141 1 97.5 194 GLU B CA 1
ATOM 3449 C C . GLU B 1 194 ? 4.59 -8.672 7.793 1 97.5 194 GLU B C 1
ATOM 3451 O O . GLU B 1 194 ? 5.438 -8.773 8.68 1 97.5 194 GLU B O 1
ATOM 3456 N N . PHE B 1 195 ? 4.91 -8.617 6.496 1 98.38 195 PHE B N 1
ATOM 3457 C CA . PHE B 1 195 ? 6.305 -8.477 6.09 1 98.38 195 PHE B CA 1
ATOM 3458 C C . PHE B 1 195 ? 6.852 -7.117 6.496 1 98.38 195 PHE B C 1
ATOM 3460 O O . PHE B 1 195 ? 7.961 -7.02 7.027 1 98.38 195 PHE B O 1
ATOM 3467 N N . LEU B 1 196 ? 6.051 -6.086 6.27 1 97.75 196 LEU B N 1
ATOM 3468 C CA . LEU B 1 196 ? 6.527 -4.719 6.441 1 97.75 196 LEU B CA 1
ATOM 3469 C C . LEU B 1 196 ? 6.703 -4.383 7.918 1 97.75 196 LEU B C 1
ATOM 3471 O O . LEU B 1 196 ? 7.414 -3.439 8.266 1 97.75 196 LEU B O 1
ATOM 3475 N N . LYS B 1 197 ? 6.082 -5.152 8.781 1 95.5 197 LYS B N 1
ATOM 3476 C CA . LYS B 1 197 ? 6.258 -4.992 10.227 1 95.5 197 LYS B CA 1
ATOM 3477 C C . LYS B 1 197 ? 7.633 -5.477 10.672 1 95.5 197 LYS B C 1
ATOM 3479 O O . LYS B 1 197 ? 8.078 -5.168 11.781 1 95.5 197 LYS B O 1
ATOM 3484 N N . LYS B 1 198 ? 8.219 -6.297 9.781 1 94.25 198 LYS B N 1
ATOM 3485 C CA . LYS B 1 198 ? 9.562 -6.762 10.102 1 94.25 198 LYS B CA 1
ATOM 3486 C C . LYS B 1 198 ? 10.609 -5.688 9.797 1 94.25 198 LYS B C 1
ATOM 3488 O O . LYS B 1 198 ? 10.586 -5.086 8.719 1 94.25 198 LYS B O 1
ATOM 3493 N N . ARG B 1 199 ? 11.484 -5.414 10.719 1 87.44 199 ARG B N 1
ATOM 3494 C CA . ARG B 1 199 ? 12.547 -4.438 10.5 1 87.44 199 ARG B CA 1
ATOM 3495 C C . ARG B 1 199 ? 13.391 -4.809 9.289 1 87.44 199 ARG B C 1
ATOM 3497 O O . ARG B 1 199 ? 13.766 -3.941 8.492 1 87.44 199 ARG B O 1
ATOM 3504 N N . ARG B 1 200 ? 13.633 -6.133 9.203 1 93.12 200 ARG B N 1
ATOM 3505 C CA . ARG B 1 200 ? 14.391 -6.664 8.07 1 93.12 200 ARG B CA 1
ATOM 3506 C C . ARG B 1 200 ? 13.562 -7.656 7.27 1 93.12 200 ARG B C 1
ATOM 3508 O O . ARG B 1 200 ? 13.844 -8.852 7.27 1 93.12 200 ARG B O 1
ATOM 3515 N N . TYR B 1 201 ? 12.641 -7.082 6.559 1 96.62 201 TYR B N 1
ATOM 3516 C CA . TYR B 1 201 ? 11.742 -7.953 5.812 1 96.62 201 TYR B CA 1
ATOM 3517 C C . TYR B 1 201 ? 12.5 -8.742 4.754 1 96.62 201 TYR B C 1
ATOM 3519 O O . TYR B 1 201 ? 12.039 -9.797 4.305 1 96.62 201 TYR B O 1
ATOM 3527 N N . GLU B 1 202 ? 13.703 -8.242 4.332 1 96.88 202 GLU B N 1
ATOM 3528 C CA . GLU B 1 202 ? 14.516 -8.906 3.316 1 96.88 202 GLU B CA 1
ATOM 3529 C C . GLU B 1 202 ? 14.922 -10.312 3.76 1 96.88 202 GLU B C 1
ATOM 3531 O O . GLU B 1 202 ? 15.18 -11.18 2.928 1 96.88 202 GLU B O 1
ATOM 3536 N N . ASP B 1 203 ? 14.93 -10.539 5.09 1 97 203 ASP B N 1
ATOM 3537 C CA . ASP B 1 203 ? 15.289 -11.844 5.637 1 97 203 ASP B CA 1
ATOM 3538 C C . ASP B 1 203 ? 14.227 -12.891 5.32 1 97 203 ASP B C 1
ATOM 3540 O O . ASP B 1 203 ? 14.453 -14.086 5.488 1 97 203 ASP B O 1
ATOM 3544 N N . TYR B 1 204 ? 13.094 -12.477 4.801 1 97.5 204 TYR B N 1
ATOM 3545 C CA . TYR B 1 204 ? 11.969 -13.359 4.52 1 97.5 204 TYR B CA 1
ATOM 3546 C C . TYR B 1 204 ? 11.805 -13.578 3.021 1 97.5 204 TYR B C 1
ATOM 3548 O O . TYR B 1 204 ? 10.852 -14.227 2.582 1 97.5 204 TYR B O 1
ATOM 3556 N N . ILE B 1 205 ? 12.719 -13.016 2.254 1 97.5 205 ILE B N 1
ATOM 3557 C CA . ILE B 1 205 ? 12.648 -13.07 0.798 1 97.5 205 ILE B CA 1
ATOM 3558 C C . ILE B 1 205 ? 13.875 -13.805 0.254 1 97.5 205 ILE B C 1
ATOM 3560 O O . ILE B 1 205 ? 14.977 -13.656 0.781 1 97.5 205 ILE B O 1
ATOM 3564 N N . GLY B 1 206 ? 13.688 -14.586 -0.747 1 95.69 206 GLY B N 1
ATOM 3565 C CA . GLY B 1 206 ? 14.766 -15.344 -1.359 1 95.69 206 GLY B CA 1
ATOM 3566 C C . GLY B 1 206 ? 15.781 -14.469 -2.072 1 95.69 206 GLY B C 1
ATOM 3567 O O . GLY B 1 206 ? 15.594 -13.258 -2.191 1 95.69 206 GLY B O 1
ATOM 3568 N N . GLU B 1 207 ? 16.797 -15.07 -2.596 1 94.38 207 GLU B N 1
ATOM 3569 C CA . GLU B 1 207 ? 17.922 -14.375 -3.207 1 94.38 207 GLU B CA 1
ATOM 3570 C C . GLU B 1 207 ? 17.516 -13.719 -4.527 1 94.38 207 GLU B C 1
ATOM 3572 O O . GLU B 1 207 ? 18.109 -12.734 -4.949 1 94.38 207 GLU B O 1
ATOM 3577 N N . ASP B 1 208 ? 16.484 -14.242 -5.117 1 94.75 208 ASP B N 1
ATOM 3578 C CA . ASP B 1 208 ? 16.031 -13.68 -6.383 1 94.75 208 ASP B CA 1
ATOM 3579 C C . ASP B 1 208 ? 15.258 -12.375 -6.156 1 94.75 208 ASP B C 1
ATOM 3581 O O . ASP B 1 208 ? 14.953 -11.656 -7.109 1 94.75 208 ASP B O 1
ATOM 3585 N N . GLY B 1 209 ? 14.828 -12.094 -4.918 1 96.81 209 GLY B N 1
ATOM 3586 C CA . GLY B 1 209 ? 14.211 -10.82 -4.555 1 96.81 209 GLY B CA 1
ATOM 3587 C C . GLY B 1 209 ? 12.703 -10.82 -4.719 1 96.81 209 GLY B C 1
ATOM 3588 O O . GLY B 1 209 ? 12.039 -9.859 -4.344 1 96.81 209 GLY B O 1
ATOM 3589 N N . ILE B 1 210 ? 12.117 -11.891 -5.211 1 96.06 210 ILE B N 1
ATOM 3590 C CA . ILE B 1 210 ? 10.695 -11.82 -5.5 1 96.06 210 ILE B CA 1
ATOM 3591 C C . ILE B 1 210 ? 9.961 -12.945 -4.766 1 96.06 210 ILE B C 1
ATOM 3593 O O . ILE B 1 210 ? 8.836 -12.758 -4.305 1 96.06 210 ILE B O 1
ATOM 3597 N N . HIS B 1 211 ? 10.57 -14.148 -4.656 1 96.38 211 HIS B N 1
ATOM 3598 C CA . HIS B 1 211 ? 9.906 -15.258 -3.975 1 96.38 211 HIS B CA 1
ATOM 3599 C C . HIS B 1 211 ? 10.219 -15.25 -2.48 1 96.38 211 HIS B C 1
ATOM 3601 O O . HIS B 1 211 ? 11.367 -15.039 -2.082 1 96.38 211 HIS B O 1
ATOM 3607 N N . PRO B 1 212 ? 9.219 -15.477 -1.657 1 96.62 212 PRO B N 1
ATOM 3608 C CA . PRO B 1 212 ? 9.523 -15.695 -0.242 1 96.62 212 PRO B CA 1
ATOM 3609 C C . PRO B 1 212 ? 10.445 -16.891 -0.017 1 96.62 212 PRO B C 1
ATOM 3611 O O . PRO B 1 212 ? 10.414 -17.844 -0.796 1 96.62 212 PRO B O 1
ATOM 3614 N N . ASN B 1 213 ? 11.289 -16.812 0.989 1 94.69 213 ASN B N 1
ATOM 3615 C CA . ASN B 1 213 ? 11.984 -18.016 1.463 1 94.69 213 ASN B CA 1
ATOM 3616 C C . ASN B 1 213 ? 11.141 -18.781 2.484 1 94.69 213 ASN B C 1
ATOM 3618 O O . ASN B 1 213 ? 9.961 -18.5 2.66 1 94.69 213 ASN B O 1
ATOM 3622 N N . ARG B 1 214 ? 11.68 -19.797 3.074 1 92.69 214 ARG B N 1
ATOM 3623 C CA . ARG B 1 214 ? 10.93 -20.641 4.008 1 92.69 214 ARG B CA 1
ATOM 3624 C C . ARG B 1 214 ? 10.305 -19.797 5.109 1 92.69 214 ARG B C 1
ATOM 3626 O O . ARG B 1 214 ? 9.125 -19.969 5.434 1 92.69 214 ARG B O 1
ATOM 3633 N N . LEU B 1 215 ? 11.078 -18.844 5.695 1 94.62 215 LEU B N 1
ATOM 3634 C CA . LEU B 1 215 ? 10.57 -17.953 6.734 1 94.62 215 LEU B CA 1
ATOM 3635 C C . LEU B 1 215 ? 9.414 -17.109 6.211 1 94.62 215 LEU B C 1
ATOM 3637 O O . LEU B 1 215 ? 8.438 -16.875 6.926 1 94.62 215 LEU B O 1
ATOM 3641 N N . GLY B 1 216 ? 9.57 -16.641 4.961 1 96.69 216 GLY B N 1
ATOM 3642 C CA . GLY B 1 216 ? 8.516 -15.859 4.336 1 96.69 216 GLY B CA 1
ATOM 3643 C C . GLY B 1 216 ? 7.223 -16.641 4.156 1 96.69 216 GLY B C 1
ATOM 3644 O O . GLY B 1 216 ? 6.137 -16.125 4.418 1 96.69 216 GLY B O 1
ATOM 3645 N N . TYR B 1 217 ? 7.293 -17.875 3.729 1 94.69 217 TYR B N 1
ATOM 3646 C CA . TYR B 1 217 ? 6.098 -18.703 3.572 1 94.69 217 TYR B CA 1
ATOM 3647 C C . TYR B 1 217 ? 5.469 -19 4.926 1 94.69 217 TYR B C 1
ATOM 3649 O O . TYR B 1 217 ? 4.242 -19.031 5.051 1 94.69 217 TYR B O 1
ATOM 3657 N N . GLU B 1 218 ? 6.285 -19.281 5.898 1 92.5 218 GLU B N 1
ATOM 3658 C CA . GLU B 1 218 ? 5.75 -19.5 7.238 1 92.5 218 GLU B CA 1
ATOM 3659 C C . GLU B 1 218 ? 4.953 -18.281 7.711 1 92.5 218 GLU B C 1
ATOM 3661 O O . GLU B 1 218 ? 3.873 -18.422 8.289 1 92.5 218 GLU B O 1
ATOM 3666 N N . LEU B 1 219 ? 5.52 -17.109 7.441 1 94.75 219 LEU B N 1
ATOM 3667 C CA . LEU B 1 219 ? 4.84 -15.867 7.797 1 94.75 219 LEU B CA 1
ATOM 3668 C C . LEU B 1 219 ? 3.504 -15.758 7.07 1 94.75 219 LEU B C 1
ATOM 3670 O O . LEU B 1 219 ? 2.494 -15.391 7.676 1 94.75 219 LEU B O 1
ATOM 3674 N N . ILE B 1 220 ? 3.469 -16.078 5.809 1 95.5 220 ILE B N 1
ATOM 3675 C CA . ILE B 1 220 ? 2.258 -16.031 4.996 1 95.5 220 ILE B CA 1
ATOM 3676 C C . ILE B 1 220 ? 1.211 -16.984 5.562 1 95.5 220 ILE B C 1
ATOM 3678 O O . ILE B 1 220 ? 0.067 -16.594 5.801 1 95.5 220 ILE B O 1
ATOM 3682 N N . TYR B 1 221 ? 1.589 -18.219 5.816 1 91.25 221 TYR B N 1
ATOM 3683 C CA . TYR B 1 221 ? 0.648 -19.219 6.289 1 91.25 221 TYR B CA 1
ATOM 3684 C C . TYR B 1 221 ? 0.142 -18.891 7.688 1 91.25 221 TYR B C 1
ATOM 3686 O O . TYR B 1 221 ? -1.037 -19.078 7.988 1 91.25 221 TYR B O 1
ATOM 3694 N N . GLN B 1 222 ? 1.029 -18.422 8.492 1 90.69 222 GLN B N 1
ATOM 3695 C CA . GLN B 1 222 ? 0.617 -17.969 9.82 1 90.69 222 GLN B CA 1
ATOM 3696 C C . GLN B 1 222 ? -0.417 -16.859 9.734 1 90.69 222 GLN B C 1
ATOM 3698 O O . GLN B 1 222 ? -1.409 -16.859 10.461 1 90.69 222 GLN B O 1
ATOM 3703 N N . THR B 1 223 ? -0.161 -15.93 8.867 1 93.88 223 THR B N 1
ATOM 3704 C CA . THR B 1 223 ? -1.078 -14.812 8.688 1 93.88 223 THR B CA 1
ATOM 3705 C C . THR B 1 223 ? -2.449 -15.305 8.234 1 93.88 223 THR B C 1
ATOM 3707 O O . THR B 1 223 ? -3.473 -14.914 8.805 1 93.88 223 THR B O 1
ATOM 3710 N N . ILE B 1 224 ? -2.482 -16.172 7.254 1 92.06 224 ILE B N 1
ATOM 3711 C CA . ILE B 1 224 ? -3.727 -16.703 6.707 1 92.06 224 ILE B CA 1
ATOM 3712 C C . ILE B 1 224 ? -4.477 -17.484 7.785 1 92.06 224 ILE B C 1
ATOM 3714 O O . ILE B 1 224 ? -5.68 -17.297 7.973 1 92.06 224 ILE B O 1
ATOM 3718 N N . THR B 1 225 ? -3.795 -18.297 8.5 1 87.38 225 THR B N 1
ATOM 3719 C CA . THR B 1 225 ? -4.41 -19.141 9.516 1 87.38 225 THR B CA 1
ATOM 3720 C C . THR B 1 225 ? -4.996 -18.297 10.641 1 87.38 225 THR B C 1
ATOM 3722 O O . THR B 1 225 ? -6.098 -18.578 11.125 1 87.38 225 THR B O 1
ATOM 3725 N N . GLN B 1 226 ? -4.262 -17.312 11.023 1 88 226 GLN B N 1
ATOM 3726 C CA . GLN B 1 226 ? -4.73 -16.438 12.094 1 88 226 GLN B CA 1
ATOM 3727 C C . GLN B 1 226 ? -6.023 -15.734 11.695 1 88 226 GLN B C 1
ATOM 3729 O O . GLN B 1 226 ? -6.949 -15.625 12.5 1 88 226 GLN B O 1
ATOM 3734 N N . VAL B 1 227 ? -6.074 -15.289 10.5 1 87.5 227 VAL B N 1
ATOM 3735 C CA . VAL B 1 227 ? -7.258 -14.578 10.016 1 87.5 227 VAL B CA 1
ATOM 3736 C C . VAL B 1 227 ? -8.43 -15.547 9.891 1 87.5 227 VAL B C 1
ATOM 3738 O O . VAL B 1 227 ? -9.555 -15.234 10.281 1 87.5 227 VAL B O 1
ATOM 3741 N N . MET B 1 228 ? -8.203 -16.734 9.375 1 83.94 228 MET B N 1
ATOM 3742 C CA . MET B 1 228 ? -9.25 -17.734 9.164 1 83.94 228 MET B CA 1
ATOM 3743 C C . MET B 1 228 ? -9.828 -18.203 10.492 1 83.94 228 MET B C 1
ATOM 3745 O O . MET B 1 228 ? -11.031 -18.453 10.602 1 83.94 228 MET B O 1
ATOM 3749 N N . MET B 1 229 ? -8.992 -18.312 11.414 1 79.12 229 MET B N 1
ATOM 3750 C CA . MET B 1 229 ? -9.438 -18.75 12.734 1 79.12 229 MET B CA 1
ATOM 3751 C C . MET B 1 229 ? -10.305 -17.688 13.398 1 79.12 229 MET B C 1
ATOM 3753 O O . MET B 1 229 ? -11.273 -18.016 14.086 1 79.12 229 MET B O 1
ATOM 3757 N N . LYS B 1 230 ? -10 -16.484 13.203 1 76 230 LYS B N 1
ATOM 3758 C CA . LYS B 1 230 ? -10.789 -15.391 13.773 1 76 230 LYS B CA 1
ATOM 3759 C C . LYS B 1 230 ? -12.156 -15.289 13.109 1 76 230 LYS B C 1
ATOM 3761 O O . LYS B 1 230 ? -13.141 -14.945 13.766 1 76 230 LYS B O 1
ATOM 3766 N N . GLN B 1 231 ? -12.156 -15.5 11.883 1 68.81 231 GLN B N 1
ATOM 3767 C CA . GLN B 1 231 ? -13.422 -15.453 11.156 1 68.81 231 GLN B CA 1
ATOM 3768 C C . GLN B 1 231 ? -14.32 -16.625 11.531 1 68.81 231 GLN B C 1
ATOM 3770 O O . GLN B 1 231 ? -15.539 -16.484 11.609 1 68.81 231 GLN B O 1
ATOM 3775 N N . THR B 1 232 ? -13.688 -17.781 11.562 1 53.12 232 THR B N 1
ATOM 3776 C CA . THR B 1 232 ? -14.461 -18.922 12.008 1 53.12 232 THR B CA 1
ATOM 3777 C C . THR B 1 232 ? -14.992 -18.703 13.422 1 53.12 232 THR B C 1
ATOM 3779 O O . THR B 1 232 ? -16.109 -19.125 13.742 1 53.12 232 THR B O 1
ATOM 3782 N N . LEU B 1 233 ? -14.188 -18.078 14.156 1 41.53 233 LEU B N 1
ATOM 3783 C CA . LEU B 1 233 ? -14.594 -17.781 15.531 1 41.53 233 LEU B CA 1
ATOM 3784 C C . LEU B 1 233 ? -15.68 -16.719 15.562 1 41.53 233 LEU B C 1
ATOM 3786 O O . LEU B 1 233 ? -16.516 -16.703 16.469 1 41.53 233 LEU B O 1
ATOM 3790 N N . ILE B 1 234 ? -15.602 -15.781 14.609 1 43 234 ILE B N 1
ATOM 3791 C CA . ILE B 1 234 ? -16.625 -14.734 14.617 1 43 234 ILE B CA 1
ATOM 3792 C C . ILE B 1 234 ? -17.922 -15.273 14.023 1 43 234 ILE B C 1
ATOM 3794 O O . ILE B 1 234 ? -19 -14.828 14.391 1 43 234 ILE B O 1
ATOM 3798 N N . ASN B 1 235 ? -17.922 -16.109 12.953 1 36.78 235 ASN B N 1
ATOM 3799 C CA . ASN B 1 235 ? -19.203 -16.703 12.586 1 36.78 235 ASN B CA 1
ATOM 3800 C C . ASN B 1 235 ? -19.812 -17.484 13.742 1 36.78 235 ASN B C 1
ATOM 3802 O O . ASN B 1 235 ? -20.859 -18.109 13.586 1 36.78 235 ASN B O 1
ATOM 3806 N N . PHE B 1 236 ? -19.062 -17.734 14.844 1 28.08 236 PHE B N 1
ATOM 3807 C CA . PHE B 1 236 ? -19.828 -18.328 15.938 1 28.08 236 PHE B CA 1
ATOM 3808 C C . PHE B 1 236 ? -20.562 -17.266 16.734 1 28.08 236 PHE B C 1
ATOM 3810 O O . PHE B 1 236 ? -20.078 -16.141 16.875 1 28.08 236 PHE B O 1
#

Foldseek 3Di:
DPPPPLDAQEEEEEEACQLQQWAQDVVPSDIDHFDDDLCVLLVRDHYHYHYQYYHLDALVNSQVSCVVCLLCLQVHQEYEYYHQLNQLAWPQQVQLVPVPDDTHGNHHLVRSLVSNVSSCVSSVVSNHAYEYEFFAFFDLVLQLCQPCVPGNSVSSCSNQVDSCSSRVSSVVSSVSRVVSCVVVVHHYQYLRVLLVVDPPSVVQPDSNGGHGHNNVVSSVSNSVSVVVVVVVVVVD/DPPPPLDEAEEEEEEACQLQQWAQDVVPRDIDHFDDDLCVLLVRDHYHYHYQYYHLDALVNSQVSCVVCLLCLQVHQEYEYYHQLNQLAWPQQVQLVPVPDDTHGNHHLVRSLVSNVSSCVSSVVSNHAYEYEFFAFFALVLQLCQPCVPGNSVSSCSNQVDSCSSRVSSVVSS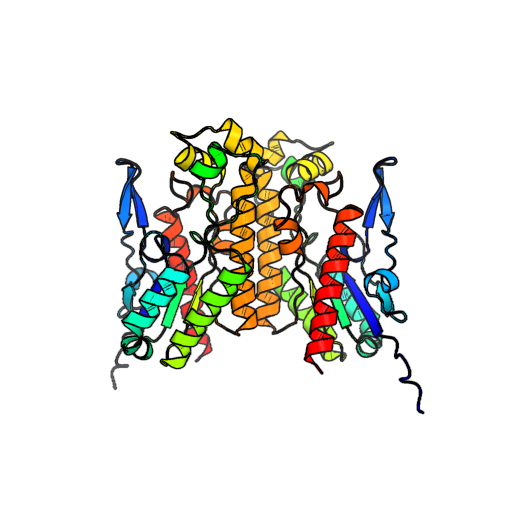VSRVVSCVVVVHHYQYLRVLLVVDPPSVVQPHSNGGHGHNNVVSSVSNSVSVVVVVVVVVVD

InterPro domains:
  IPR001087 GDSL lipase/esterase [PF00657] (13-222)
  IPR036514 SGNH hydrolase superfamily [G3DSA:3.40.50.1110] (4-230)
  IPR051532 Diverse Ester Hydrolysis Enzymes [PTHR30383] (13-228)

Radius of gyration: 23.45 Å; Cα contacts (8 Å, |Δi|>4): 825; chains: 2; bounding box: 63×69×48 Å